Protein AF-0000000080762606 (afdb_homodimer)

Solvent-accessible surface area (backbone atoms only — not comparable to full-atom values): 33960 Å² total; per-residue (Å²): 98,60,34,35,31,71,36,38,73,87,42,50,68,60,51,52,52,49,22,61,69,66,43,88,76,42,57,80,41,56,85,40,68,71,60,50,53,50,48,25,50,42,10,41,32,32,41,65,66,68,46,61,43,55,75,22,34,43,38,35,30,31,29,31,69,81,77,68,44,73,49,31,38,30,32,38,31,20,31,36,31,76,94,32,79,35,70,28,26,36,64,43,77,48,76,35,53,24,80,90,73,72,44,76,47,76,40,49,29,38,34,78,44,50,84,55,45,51,23,13,34,48,39,53,75,47,58,44,79,87,44,61,60,89,52,51,52,56,53,57,58,49,42,53,36,49,55,43,49,60,51,51,84,47,41,34,64,40,32,31,33,72,43,46,25,37,54,49,96,85,67,45,37,46,35,24,70,55,48,39,32,72,50,64,71,48,56,66,68,58,48,45,50,42,50,64,72,42,73,42,58,55,51,75,35,33,51,70,89,58,52,42,57,43,79,43,38,57,65,70,31,49,70,31,57,54,28,58,15,81,89,41,47,65,59,50,51,55,41,42,73,32,53,33,39,78,68,52,31,20,38,66,56,39,21,7,27,29,27,34,30,51,40,73,60,26,43,59,37,56,63,37,40,79,23,28,32,38,80,28,87,79,37,82,32,56,69,22,42,37,30,42,58,42,71,70,58,40,19,31,37,74,42,38,36,36,74,57,90,60,29,33,24,26,25,67,69,56,30,60,71,42,71,53,55,73,66,39,58,28,30,40,34,115,97,61,34,34,31,72,36,39,72,87,43,49,69,60,50,53,51,50,22,59,68,66,44,87,77,42,58,80,41,54,84,42,67,72,60,49,54,52,48,23,50,42,10,42,33,31,39,64,67,68,46,61,43,55,74,22,33,44,38,35,32,31,28,32,67,80,77,66,45,73,48,31,37,30,32,36,31,20,31,34,31,75,93,34,80,35,69,28,27,36,64,42,77,48,77,34,52,26,78,88,73,72,44,74,48,76,39,48,29,37,34,79,43,51,84,56,44,52,23,13,33,48,41,54,73,47,59,43,79,87,44,62,63,90,52,51,51,57,53,54,59,50,43,54,36,49,56,44,49,61,51,51,87,48,41,32,63,41,32,33,33,74,43,48,25,39,54,49,96,86,67,46,35,45,36,23,69,55,49,38,30,73,50,65,71,47,57,67,66,57,47,43,50,41,50,65,71,41,74,40,59,55,50,76,34,34,50,69,89,58,53,41,56,43,79,43,39,56,66,71,31,51,71,31,58,57,28,58,15,81,87,41,48,65,59,51,51,55,40,42,73,31,53,33,40,78,68,52,32,20,38,67,57,38,20,7,27,29,29,35,30,51,42,73,60,25,43,59,36,56,61,38,40,78,23,28,32,36,82,29,85,80,38,82,31,56,70,22,42,35,29,42,57,41,70,68,58,41,19,32,37,75,41,38,36,36,76,58,92,62,30,33,25,26,25,66,67,57,31,60,71,43,70,54,55,73,65,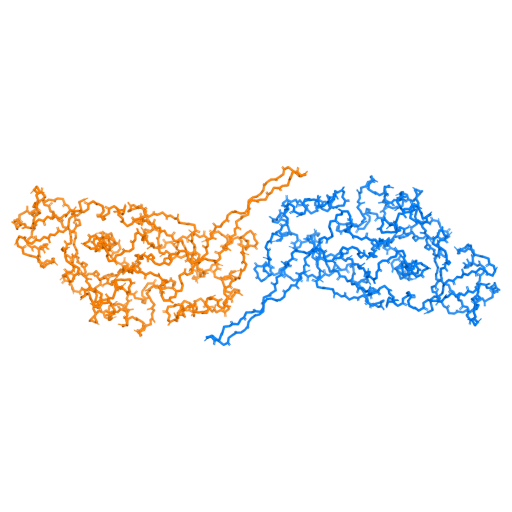40,56,28,31,39,36,116

Structure (mmCIF, N/CA/C/O backbone):
data_AF-0000000080762606-model_v1
#
loop_
_entity.id
_entity.type
_entity.pdbx_description
1 polymer 'Arginine N-succinyltransferase'
#
loop_
_atom_site.group_PDB
_atom_site.id
_atom_site.type_symbol
_atom_site.label_atom_id
_atom_site.label_alt_id
_atom_site.label_comp_id
_atom_site.label_asym_id
_atom_site.label_entity_id
_atom_site.label_seq_id
_atom_site.pdbx_PDB_ins_code
_atom_site.Cartn_x
_atom_site.Cartn_y
_atom_site.Cartn_z
_atom_site.occupancy
_atom_site.B_iso_or_equiv
_atom_site.auth_seq_id
_atom_site.auth_comp_id
_atom_site.auth_asym_id
_atom_site.auth_atom_id
_atom_site.pdbx_PDB_model_num
ATOM 1 N N . MET A 1 1 ? 1.053 -41.636 -34.111 1 91.85 1 MET A N 1
ATOM 2 C CA . MET A 1 1 ? 0.555 -41.723 -32.741 1 91.85 1 MET A CA 1
ATOM 3 C C . MET A 1 1 ? 1.394 -40.863 -31.801 1 91.85 1 MET A C 1
ATOM 5 O O . MET A 1 1 ? 2.618 -40.802 -31.935 1 91.85 1 MET A O 1
ATOM 9 N N . LEU A 1 2 ? 0.762 -40.152 -30.96 1 96.14 2 LEU A N 1
ATOM 10 C CA . LEU A 1 2 ? 1.452 -39.32 -29.982 1 96.14 2 LEU A CA 1
ATOM 11 C C . LEU A 1 2 ? 1.731 -40.102 -28.703 1 96.14 2 LEU A C 1
ATOM 13 O O . LEU A 1 2 ? 0.886 -40.875 -28.246 1 96.14 2 LEU A O 1
ATOM 17 N N . VAL A 1 3 ? 2.919 -39.94 -28.184 1 98.21 3 VAL A N 1
ATOM 18 C CA . VAL A 1 3 ? 3.305 -40.589 -26.936 1 98.21 3 VAL A CA 1
ATOM 19 C C . VAL A 1 3 ? 3.976 -39.576 -26.012 1 98.21 3 VAL A C 1
ATOM 21 O O . VAL A 1 3 ? 4.713 -38.7 -26.471 1 98.21 3 VAL A O 1
ATOM 24 N N . VAL A 1 4 ? 3.656 -39.645 -24.756 1 98.71 4 VAL A N 1
ATOM 25 C CA . VAL A 1 4 ? 4.353 -38.864 -23.739 1 98.71 4 VAL A CA 1
ATOM 26 C C . VAL A 1 4 ? 5.424 -39.724 -23.072 1 98.71 4 VAL A C 1
ATOM 28 O O . VAL A 1 4 ? 5.147 -40.843 -22.634 1 98.71 4 VAL A O 1
ATOM 31 N N . ARG A 1 5 ? 6.594 -39.234 -23.004 1 98.55 5 ARG A N 1
ATOM 32 C CA . ARG A 1 5 ? 7.719 -39.982 -22.453 1 98.55 5 ARG A CA 1
ATOM 33 C C . ARG A 1 5 ? 8.63 -39.075 -21.633 1 98.55 5 ARG A C 1
ATOM 35 O O . ARG A 1 5 ? 8.538 -37.849 -21.722 1 98.55 5 ARG A O 1
ATOM 42 N N . PRO A 1 6 ? 9.521 -39.661 -20.769 1 98.22 6 PRO A N 1
ATOM 43 C CA . PRO A 1 6 ? 10.494 -38.863 -20.018 1 98.22 6 PRO A CA 1
ATOM 44 C C . PRO A 1 6 ? 11.456 -38.099 -20.925 1 98.22 6 PRO A C 1
ATOM 46 O O . PRO A 1 6 ? 11.829 -38.593 -21.992 1 98.22 6 PRO A O 1
ATOM 49 N N . ALA A 1 7 ? 11.806 -36.973 -20.42 1 97.64 7 ALA A N 1
ATOM 50 C CA . ALA A 1 7 ? 12.834 -36.193 -21.106 1 97.64 7 ALA A CA 1
ATOM 51 C C . ALA A 1 7 ? 14.231 -36.611 -20.657 1 97.64 7 ALA A C 1
ATOM 53 O O . ALA A 1 7 ? 14.433 -36.979 -19.497 1 97.64 7 ALA A O 1
ATOM 54 N N . GLY A 1 8 ? 15.155 -36.531 -21.543 1 94.62 8 GLY A N 1
ATOM 55 C CA . GLY A 1 8 ? 16.563 -36.765 -21.265 1 94.62 8 GLY A CA 1
ATOM 56 C C . GLY A 1 8 ? 17.481 -35.782 -21.968 1 94.62 8 GLY A C 1
ATOM 57 O O . GLY A 1 8 ? 17.014 -34.856 -22.635 1 94.62 8 GLY A O 1
ATOM 58 N N . SER A 1 9 ? 18.727 -35.998 -21.82 1 94.67 9 SER A N 1
ATOM 59 C CA . SER A 1 9 ? 19.741 -35.079 -22.328 1 94.67 9 SER A CA 1
ATOM 60 C C . SER A 1 9 ? 19.635 -34.919 -23.84 1 94.67 9 SER A C 1
ATOM 62 O O . SER A 1 9 ? 19.938 -33.853 -24.38 1 94.67 9 SER A O 1
ATOM 64 N N . ALA A 1 10 ? 19.167 -35.901 -24.489 1 95.03 10 ALA A N 1
ATOM 65 C CA . ALA A 1 10 ? 19.062 -35.885 -25.946 1 95.03 10 ALA A CA 1
ATOM 66 C C . ALA A 1 10 ? 17.958 -34.936 -26.405 1 95.03 10 ALA A C 1
ATOM 68 O O . ALA A 1 10 ? 17.893 -34.574 -27.582 1 95.03 10 ALA A O 1
ATOM 69 N N . ASP A 1 11 ? 17.19 -34.538 -25.51 1 97.64 11 ASP A N 1
ATOM 70 C CA . ASP A 1 11 ? 16.034 -33.719 -25.864 1 97.64 11 ASP A CA 1
ATOM 71 C C . ASP A 1 11 ? 16.367 -32.232 -25.773 1 97.64 11 ASP A C 1
ATOM 73 O O . ASP A 1 11 ? 15.48 -31.383 -25.891 1 97.64 11 ASP A O 1
ATOM 77 N N . PHE A 1 12 ? 17.572 -31.824 -25.551 1 97.54 12 PHE A N 1
ATOM 78 C CA . PHE A 1 12 ? 17.943 -30.444 -25.263 1 97.54 12 PHE A CA 1
ATOM 79 C C . PHE A 1 12 ? 17.499 -29.518 -26.389 1 97.54 12 PHE A C 1
ATOM 81 O O . PHE A 1 12 ? 16.913 -28.462 -26.138 1 97.54 12 PHE A O 1
ATOM 88 N N . GLU A 1 13 ? 17.808 -29.878 -27.629 1 97.25 13 GLU A N 1
ATOM 89 C CA . GLU A 1 13 ? 17.485 -29.005 -28.754 1 97.25 13 GLU A CA 1
ATOM 90 C C . GLU A 1 13 ? 15.981 -28.765 -28.852 1 97.25 13 GLU A C 1
ATOM 92 O O . GLU A 1 13 ? 15.541 -27.636 -29.075 1 97.25 13 GLU A O 1
ATOM 97 N N . ALA A 1 14 ? 15.213 -29.781 -28.717 1 96.98 14 ALA A N 1
ATOM 98 C CA . ALA A 1 14 ? 13.758 -29.657 -28.763 1 96.98 14 ALA A CA 1
ATOM 99 C C . ALA A 1 14 ? 13.244 -28.804 -27.607 1 96.98 14 ALA A C 1
ATOM 101 O O . ALA A 1 14 ? 12.363 -27.961 -27.793 1 96.98 14 ALA A O 1
ATOM 102 N N . LEU A 1 15 ? 13.8 -29.048 -26.423 1 96.79 15 LEU A N 1
ATOM 103 C CA . LEU A 1 15 ? 13.388 -28.288 -25.248 1 96.79 15 LEU A CA 1
ATOM 104 C C . LEU A 1 15 ? 13.703 -26.806 -25.421 1 96.79 15 LEU A C 1
ATOM 106 O O . LEU A 1 15 ? 12.885 -25.949 -25.078 1 96.79 15 LEU A O 1
ATOM 110 N N . MET A 1 16 ? 14.872 -26.523 -25.919 1 96.13 16 MET A N 1
ATOM 111 C CA . MET A 1 16 ? 15.28 -25.142 -26.158 1 96.13 16 MET A CA 1
ATOM 112 C C . MET A 1 16 ? 14.351 -24.466 -27.162 1 96.13 16 MET A C 1
ATOM 114 O O . MET A 1 16 ? 13.973 -23.307 -26.981 1 96.13 16 MET A O 1
ATOM 118 N N . GLU A 1 17 ? 14.018 -25.181 -28.145 1 95.76 17 GLU A N 1
ATOM 119 C CA . GLU A 1 17 ? 13.101 -24.649 -29.149 1 95.76 17 GLU A CA 1
ATOM 120 C C . GLU A 1 17 ? 11.739 -24.329 -28.538 1 95.76 17 GLU A C 1
ATOM 122 O O . GLU A 1 17 ? 11.158 -23.279 -28.82 1 95.76 17 GLU A O 1
ATOM 127 N N . LEU A 1 18 ? 11.214 -25.193 -27.766 1 95.55 18 LEU A N 1
ATOM 128 C CA . LEU A 1 18 ? 9.929 -24.979 -27.109 1 95.55 18 LEU A CA 1
ATOM 129 C C . LEU A 1 18 ? 10.001 -23.8 -26.145 1 95.55 18 LEU A C 1
ATOM 131 O O . LEU A 1 18 ? 9.044 -23.033 -26.022 1 95.55 18 LEU A O 1
ATOM 135 N N . ALA A 1 19 ? 11.137 -23.668 -25.425 1 93 19 ALA A N 1
ATOM 136 C CA . ALA A 1 19 ? 11.336 -22.548 -24.509 1 93 19 ALA A CA 1
ATOM 137 C C . ALA A 1 19 ? 11.27 -21.215 -25.25 1 93 19 ALA A C 1
ATOM 139 O O . ALA A 1 19 ? 10.644 -20.264 -24.774 1 93 19 ALA A O 1
ATOM 140 N N . VAL A 1 20 ? 11.82 -21.131 -26.351 1 91.81 20 VAL A N 1
ATOM 141 C CA . VAL A 1 20 ? 11.828 -19.918 -27.162 1 91.81 20 VAL A CA 1
ATOM 142 C C . VAL A 1 20 ? 10.415 -19.617 -27.656 1 91.81 20 VAL A C 1
ATOM 144 O O . VAL A 1 20 ? 9.97 -18.467 -27.621 1 91.81 20 VAL A O 1
ATOM 147 N N . LEU A 1 21 ? 9.668 -20.629 -28.017 1 90.57 21 LEU A N 1
ATOM 148 C CA . LEU A 1 21 ? 8.333 -20.477 -28.584 1 90.57 21 LEU A CA 1
ATOM 149 C C . LEU A 1 21 ? 7.326 -20.084 -27.508 1 90.57 21 LEU A C 1
ATOM 151 O O . LEU A 1 21 ? 6.32 -19.433 -27.801 1 90.57 21 LEU A O 1
ATOM 155 N N . SER A 1 22 ? 7.552 -20.517 -26.309 1 86.89 22 SER A N 1
ATOM 156 C CA . SER A 1 22 ? 6.593 -20.298 -25.231 1 86.89 22 SER A CA 1
ATOM 157 C C . SER A 1 22 ? 6.432 -18.812 -24.929 1 86.89 22 SER A C 1
ATOM 159 O O . SER A 1 22 ? 5.368 -18.376 -24.484 1 86.89 22 SER A O 1
ATOM 161 N N . GLY A 1 23 ? 7.489 -18.021 -25.05 1 80.15 23 GLY A N 1
ATOM 162 C CA . GLY A 1 23 ? 7.37 -16.575 -24.953 1 80.15 23 GLY A CA 1
ATOM 163 C C . GLY A 1 23 ? 7.593 -16.05 -23.547 1 80.15 23 GLY A C 1
ATOM 164 O O . GLY A 1 23 ? 7.927 -16.815 -22.639 1 80.15 23 GLY A O 1
ATOM 165 N N . ARG A 1 24 ? 7.276 -14.823 -23.426 1 78.02 24 ARG A N 1
ATOM 166 C CA . ARG A 1 24 ? 7.542 -14.054 -22.214 1 78.02 24 ARG A CA 1
ATOM 167 C C . ARG A 1 24 ? 6.625 -14.49 -21.077 1 78.02 24 ARG A C 1
ATOM 169 O O . ARG A 1 24 ? 5.433 -14.723 -21.288 1 78.02 24 ARG A O 1
ATOM 176 N N . GLY A 1 25 ? 7.201 -14.647 -19.828 1 76.08 25 GLY A N 1
ATOM 177 C CA . GLY A 1 25 ? 6.393 -14.936 -18.654 1 76.08 25 GLY A CA 1
ATOM 178 C C . GLY A 1 25 ? 6.291 -16.419 -18.35 1 76.08 25 GLY A C 1
ATOM 179 O O . GLY A 1 25 ? 5.698 -16.813 -17.343 1 76.08 25 GLY A O 1
ATOM 180 N N . PHE A 1 26 ? 6.807 -17.117 -19.27 1 79.24 26 PHE A N 1
ATOM 181 C CA . PHE A 1 26 ? 6.835 -18.552 -19.009 1 79.24 26 PHE A CA 1
ATOM 182 C C . PHE A 1 26 ? 8.071 -18.931 -18.202 1 79.24 26 PHE A C 1
ATOM 184 O O . PHE A 1 26 ? 8.99 -19.565 -18.725 1 79.24 26 PHE A O 1
ATOM 191 N N . THR A 1 27 ? 8.014 -18.72 -16.926 1 76.31 27 THR A N 1
ATOM 192 C CA . THR A 1 27 ? 9.177 -18.727 -16.046 1 76.31 27 THR A CA 1
ATOM 193 C C . THR A 1 27 ? 9.665 -20.153 -15.806 1 76.31 27 THR A C 1
ATOM 195 O O . THR A 1 27 ? 10.84 -20.37 -15.502 1 76.31 27 THR A O 1
ATOM 198 N N . SER A 1 28 ? 8.785 -21.113 -15.939 1 81.97 28 SER A N 1
ATOM 199 C CA . SER A 1 28 ? 9.179 -22.493 -15.673 1 81.97 28 SER A CA 1
ATOM 200 C C . SER A 1 28 ? 9.935 -23.089 -16.856 1 81.97 28 SER A C 1
ATOM 202 O O . SER A 1 28 ? 10.492 -24.184 -16.756 1 81.97 28 SER A O 1
ATOM 204 N N . LEU A 1 29 ? 9.951 -22.413 -17.947 1 87 29 LEU A N 1
ATOM 205 C CA . LEU A 1 29 ? 10.686 -22.807 -19.143 1 87 29 LEU A CA 1
ATOM 206 C C . LEU A 1 29 ? 11.537 -21.654 -19.664 1 87 29 LEU A C 1
ATOM 208 O O . LEU A 1 29 ? 11.313 -21.163 -20.772 1 87 29 LEU A O 1
ATOM 212 N N . PRO A 1 30 ? 12.595 -21.364 -18.886 1 85.04 30 PRO A N 1
ATOM 213 C CA . PRO A 1 30 ? 13.42 -20.22 -19.281 1 85.04 30 PRO A CA 1
ATOM 214 C C . PRO A 1 30 ? 14.298 -20.517 -20.495 1 85.04 30 PRO A C 1
ATOM 216 O O . PRO A 1 30 ? 14.75 -21.651 -20.672 1 85.04 30 PRO A O 1
ATOM 219 N N . GLU A 1 31 ? 14.551 -19.444 -21.204 1 87.57 31 GLU A N 1
ATOM 220 C CA . GLU A 1 31 ? 15.463 -19.554 -22.339 1 87.57 31 GLU A CA 1
ATOM 221 C C . GLU A 1 31 ? 16.917 -19.43 -21.893 1 87.57 31 GLU A C 1
ATOM 223 O O . GLU A 1 31 ? 17.617 -18.498 -22.294 1 87.57 31 GLU A O 1
ATOM 228 N N . ASP A 1 32 ? 17.306 -20.301 -21.136 1 89 32 ASP A N 1
ATOM 229 C CA . ASP A 1 32 ? 18.655 -20.325 -20.578 1 89 32 ASP A CA 1
ATOM 230 C C . ASP A 1 32 ? 19.249 -21.73 -20.638 1 89 32 ASP A C 1
ATOM 232 O O . ASP A 1 32 ? 18.808 -22.628 -19.918 1 89 32 ASP A O 1
ATOM 236 N N . GLU A 1 33 ? 20.333 -21.89 -21.344 1 92.52 33 GLU A N 1
ATOM 237 C CA . GLU A 1 33 ? 20.888 -23.204 -21.653 1 92.52 33 GLU A CA 1
ATOM 238 C C . GLU A 1 33 ? 21.337 -23.925 -20.385 1 92.52 33 GLU A C 1
ATOM 240 O O . GLU A 1 33 ? 20.973 -25.081 -20.16 1 92.52 33 GLU A O 1
ATOM 245 N N . PRO A 1 34 ? 22.102 -23.257 -19.532 1 91.9 34 PRO A N 1
ATOM 246 C CA . PRO A 1 34 ? 22.536 -23.979 -18.333 1 91.9 34 PRO A CA 1
ATOM 247 C C . PRO A 1 34 ? 21.366 -24.474 -17.487 1 91.9 34 PRO A C 1
ATOM 249 O O . PRO A 1 34 ? 21.394 -25.602 -16.987 1 91.9 34 PRO A O 1
ATOM 252 N N . THR A 1 35 ? 20.371 -23.713 -17.424 1 89.47 35 THR A N 1
ATOM 253 C CA . THR A 1 35 ? 19.207 -24.071 -16.621 1 89.47 35 THR A CA 1
ATOM 254 C C . THR A 1 35 ? 18.474 -25.261 -17.233 1 89.47 35 THR A C 1
ATOM 256 O O . THR A 1 35 ? 18.081 -26.187 -16.52 1 89.47 35 THR A O 1
ATOM 259 N N . LEU A 1 36 ? 18.337 -25.286 -18.525 1 93.44 36 LEU A N 1
ATOM 260 C CA . LEU A 1 36 ? 17.589 -26.344 -19.194 1 93.44 36 LEU A CA 1
ATOM 261 C C . LEU A 1 36 ? 18.372 -27.653 -19.187 1 93.44 36 LEU A C 1
ATOM 263 O O . LEU A 1 36 ? 17.785 -28.732 -19.079 1 93.44 36 LEU A O 1
ATOM 267 N N . ARG A 1 37 ? 19.675 -27.574 -19.309 1 95.46 37 ARG A N 1
ATOM 268 C CA . ARG A 1 37 ? 20.497 -28.778 -19.231 1 95.46 37 ARG A CA 1
ATOM 269 C C . ARG A 1 37 ? 20.434 -29.394 -17.837 1 95.46 37 ARG A C 1
ATOM 271 O O . ARG A 1 37 ? 20.352 -30.616 -17.695 1 95.46 37 ARG A O 1
ATOM 278 N N . SER A 1 38 ? 20.475 -28.484 -16.887 1 93.18 38 SER A N 1
ATOM 279 C CA . SER A 1 38 ? 20.356 -28.96 -15.513 1 93.18 38 SER A CA 1
ATOM 280 C C . SER A 1 38 ? 18.998 -29.61 -15.269 1 93.18 38 SER A C 1
ATOM 282 O O . SER A 1 38 ? 18.9 -30.6 -14.541 1 93.18 38 SER A O 1
ATOM 284 N N . ARG A 1 39 ? 17.989 -29.045 -15.841 1 93.17 39 ARG A N 1
ATOM 285 C CA . ARG A 1 39 ? 16.637 -29.58 -15.72 1 93.17 39 ARG A CA 1
ATOM 286 C C . ARG A 1 39 ? 16.544 -30.977 -16.327 1 93.17 39 ARG A C 1
ATOM 288 O O . ARG A 1 39 ? 15.915 -31.868 -15.753 1 93.17 39 ARG A O 1
ATOM 295 N N . LEU A 1 40 ? 17.153 -31.189 -17.477 1 96.93 40 LEU A N 1
ATOM 296 C CA . LEU A 1 40 ? 17.127 -32.484 -18.149 1 96.93 40 LEU A CA 1
ATOM 297 C C . LEU A 1 40 ? 17.892 -33.529 -17.346 1 96.93 40 LEU A C 1
ATOM 299 O O . LEU A 1 40 ? 17.456 -34.678 -17.238 1 96.93 40 LEU A O 1
ATOM 303 N N . ALA A 1 41 ? 18.958 -33.105 -16.788 1 96.43 41 ALA A N 1
ATOM 304 C CA . ALA A 1 41 ? 19.731 -34.017 -15.948 1 96.43 41 ALA A CA 1
ATOM 305 C C . ALA A 1 41 ? 18.936 -34.43 -14.712 1 96.43 41 ALA A C 1
ATOM 307 O O . ALA A 1 41 ? 18.929 -35.605 -14.336 1 96.43 41 ALA A O 1
ATOM 308 N N . LEU A 1 42 ? 18.377 -33.495 -14.138 1 95.21 42 LEU A N 1
ATOM 309 C CA . LEU A 1 42 ? 17.562 -33.77 -12.959 1 95.21 42 LEU A CA 1
ATOM 310 C C . LEU A 1 42 ? 16.379 -34.664 -13.313 1 95.21 42 LEU A C 1
ATOM 312 O O . LEU A 1 42 ? 16.013 -35.552 -12.539 1 95.21 42 LEU A O 1
ATOM 316 N N . SER A 1 43 ? 15.75 -34.423 -14.424 1 96.93 43 SER A N 1
ATOM 317 C CA . SER A 1 43 ? 14.643 -35.253 -14.888 1 96.93 43 SER A CA 1
ATOM 318 C C . SER A 1 43 ? 15.072 -36.707 -15.051 1 96.93 43 SER A C 1
ATOM 320 O O . SER A 1 43 ? 14.394 -37.618 -14.571 1 96.93 43 SER A O 1
ATOM 322 N N . GLU A 1 44 ? 16.181 -36.91 -15.655 1 96.84 44 GLU A N 1
ATOM 323 C CA . GLU A 1 44 ? 16.704 -38.26 -15.842 1 96.84 44 GLU A CA 1
ATOM 324 C C . GLU A 1 44 ? 16.935 -38.953 -14.502 1 96.84 44 GLU A C 1
ATOM 326 O O . GLU A 1 44 ? 16.549 -40.11 -14.321 1 96.84 44 GLU A O 1
ATOM 331 N N . ALA A 1 45 ? 17.516 -38.19 -13.664 1 96.66 45 ALA A N 1
ATOM 332 C CA . ALA A 1 45 ? 17.79 -38.738 -12.338 1 96.66 45 ALA A CA 1
ATOM 333 C C . ALA A 1 45 ? 16.494 -39.032 -11.587 1 96.66 45 ALA A C 1
ATOM 335 O O . ALA A 1 45 ? 16.412 -40.005 -10.835 1 96.66 45 ALA A O 1
ATOM 336 N N . SER A 1 46 ? 15.535 -38.255 -11.734 1 97.11 46 SER A N 1
ATOM 337 C CA . SER A 1 46 ? 14.257 -38.415 -11.048 1 97.11 46 SER A CA 1
ATOM 338 C C . SER A 1 46 ? 13.54 -39.681 -11.504 1 97.11 46 SER A C 1
ATOM 340 O O . SER A 1 46 ? 13.018 -40.436 -10.681 1 97.11 46 SER A O 1
ATOM 342 N N . PHE A 1 47 ? 13.555 -39.941 -12.814 1 97.3 47 PHE A N 1
ATOM 343 C CA . PHE A 1 47 ? 12.869 -41.114 -13.342 1 97.3 47 PHE A CA 1
ATOM 344 C C . PHE A 1 47 ? 13.606 -42.391 -12.956 1 97.3 47 PHE A C 1
ATOM 346 O O . PHE A 1 47 ? 13 -43.461 -12.865 1 97.3 47 PHE A O 1
ATOM 353 N N . GLN A 1 48 ? 14.845 -42.241 -12.655 1 94 48 GLN A N 1
ATOM 354 C CA . GLN A 1 48 ? 15.648 -43.401 -12.281 1 94 48 GLN A CA 1
ATOM 355 C C . GLN A 1 48 ? 15.798 -43.5 -10.766 1 94 48 GLN A C 1
ATOM 357 O O . GLN A 1 48 ? 16.67 -44.216 -10.269 1 94 48 GLN A O 1
ATOM 362 N N . ALA A 1 49 ? 15.034 -42.737 -9.987 1 86.35 49 ALA A N 1
ATOM 363 C CA . ALA A 1 49 ? 15.034 -42.718 -8.527 1 86.35 49 ALA A CA 1
ATOM 364 C C . ALA A 1 49 ? 16.418 -42.374 -7.983 1 86.35 49 ALA A C 1
ATOM 366 O O . ALA A 1 49 ? 16.852 -42.935 -6.974 1 86.35 49 ALA A O 1
ATOM 367 N N . GLY A 1 50 ? 17.07 -41.568 -8.687 1 88.07 50 GLY A N 1
ATOM 368 C CA . GLY A 1 50 ? 18.418 -41.197 -8.285 1 88.07 50 GLY A CA 1
ATOM 369 C C . GLY A 1 50 ? 18.457 -39.98 -7.38 1 88.07 50 GLY A C 1
ATOM 370 O O . GLY A 1 50 ? 19.532 -39.546 -6.96 1 88.07 50 GLY A O 1
ATOM 371 N N . VAL A 1 51 ? 17.34 -39.417 -7.138 1 90.93 51 VAL A N 1
ATOM 372 C CA . VAL A 1 51 ? 17.259 -38.251 -6.264 1 90.93 51 VAL A CA 1
ATOM 373 C C . VAL A 1 51 ? 16.154 -38.456 -5.23 1 90.93 51 VAL A C 1
ATOM 375 O O . VAL A 1 51 ? 15.235 -39.251 -5.443 1 90.93 51 VAL A O 1
ATOM 378 N N . ALA A 1 52 ? 16.316 -37.72 -4.086 1 91.4 52 ALA A N 1
ATOM 379 C CA . ALA A 1 52 ? 15.262 -37.763 -3.076 1 91.4 52 ALA A CA 1
ATOM 380 C C . ALA A 1 52 ? 13.945 -37.233 -3.636 1 91.4 52 ALA A C 1
ATOM 382 O O . ALA A 1 52 ? 13.931 -36.256 -4.388 1 91.4 52 ALA A O 1
ATOM 383 N N . PRO A 1 53 ? 12.828 -37.831 -3.343 1 88.84 53 PRO A N 1
ATOM 384 C CA . PRO A 1 53 ? 11.538 -37.533 -3.969 1 88.84 53 PRO A CA 1
ATOM 385 C C . PRO A 1 53 ? 11.188 -36.047 -3.921 1 88.84 53 PRO A C 1
ATOM 387 O O . PRO A 1 53 ? 10.824 -35.461 -4.944 1 88.84 53 PRO A O 1
ATOM 390 N N . PRO A 1 54 ? 11.378 -35.408 -2.778 1 90.4 54 PRO A N 1
ATOM 391 C CA . PRO A 1 54 ? 10.984 -33.997 -2.782 1 90.4 54 PRO A CA 1
ATOM 392 C C . PRO A 1 54 ? 11.832 -33.15 -3.727 1 90.4 54 PRO A C 1
ATOM 394 O O . PRO A 1 54 ? 11.423 -32.051 -4.111 1 90.4 54 PRO A O 1
ATOM 397 N N . GLU A 1 55 ? 12.953 -33.613 -4.185 1 93.13 55 GLU A N 1
ATOM 398 C CA . GLU A 1 55 ? 13.864 -32.867 -5.048 1 93.13 55 GLU A CA 1
ATOM 399 C C . GLU A 1 55 ? 13.662 -33.237 -6.514 1 93.13 55 GLU A C 1
ATOM 401 O O . GLU A 1 55 ? 14.248 -32.616 -7.403 1 93.13 55 GLU A O 1
ATOM 406 N N . ALA A 1 56 ? 12.831 -34.208 -6.748 1 96.19 56 ALA A N 1
ATOM 407 C CA . ALA A 1 56 ? 12.637 -34.725 -8.1 1 96.19 56 ALA A CA 1
ATOM 408 C C . ALA A 1 56 ? 11.871 -33.728 -8.964 1 96.19 56 ALA A C 1
ATOM 410 O O . ALA A 1 56 ? 10.988 -33.021 -8.473 1 96.19 56 ALA A O 1
ATOM 411 N N . TRP A 1 57 ? 12.276 -33.64 -10.141 1 95.97 57 TRP A N 1
ATOM 412 C CA . TRP A 1 57 ? 11.612 -32.869 -11.187 1 95.97 57 TRP A CA 1
ATOM 413 C C . TRP A 1 57 ? 11.49 -33.684 -12.47 1 95.97 57 TRP A C 1
ATOM 415 O O . TRP A 1 57 ? 12.484 -33.919 -13.161 1 95.97 57 TRP A O 1
ATOM 425 N N . TYR A 1 58 ? 10.248 -34.042 -12.808 1 97.75 58 TYR A N 1
ATOM 426 C CA . TYR A 1 58 ? 9.97 -34.887 -13.964 1 97.75 58 TYR A CA 1
ATOM 427 C C . TYR A 1 58 ? 9.585 -34.045 -15.175 1 97.75 58 TYR A C 1
ATOM 429 O O . TYR A 1 58 ? 8.581 -33.33 -15.148 1 97.75 58 TYR A O 1
ATOM 437 N N . THR A 1 59 ? 10.378 -34.116 -16.169 1 98.25 59 THR A N 1
ATOM 438 C CA . THR A 1 59 ? 10.058 -33.451 -17.427 1 98.25 59 THR A CA 1
ATOM 439 C C . THR A 1 59 ? 9.56 -34.458 -18.46 1 98.25 59 THR A C 1
ATOM 441 O O . THR A 1 59 ? 10.195 -35.49 -18.684 1 98.25 59 THR A O 1
ATOM 444 N N . LEU A 1 60 ? 8.413 -34.117 -19.062 1 98.58 60 LEU A N 1
ATOM 445 C CA . LEU A 1 60 ? 7.765 -34.994 -20.032 1 98.58 60 LEU A CA 1
ATOM 446 C C . LEU A 1 60 ? 7.785 -34.373 -21.425 1 98.58 60 LEU A C 1
ATOM 448 O O . LEU A 1 60 ? 7.594 -33.163 -21.573 1 98.58 60 LEU A O 1
ATOM 452 N N . MET A 1 61 ? 8.006 -35.219 -22.41 1 98.33 61 MET A N 1
ATOM 453 C CA . MET A 1 61 ? 7.983 -34.795 -23.807 1 98.33 61 MET A CA 1
ATOM 454 C C . MET A 1 61 ? 6.853 -35.482 -24.567 1 98.33 61 MET A C 1
ATOM 456 O O . MET A 1 61 ? 6.621 -36.679 -24.393 1 98.33 61 MET A O 1
ATOM 460 N N . LEU A 1 62 ? 6.144 -34.684 -25.29 1 98.3 62 LEU A N 1
ATOM 461 C CA . LEU A 1 62 ? 5.171 -35.23 -26.23 1 98.3 62 LEU A CA 1
ATOM 462 C C . LEU A 1 62 ? 5.809 -35.468 -27.595 1 98.3 62 LEU A C 1
ATOM 464 O O . LEU A 1 62 ? 6.207 -34.518 -28.273 1 98.3 62 LEU A O 1
ATOM 468 N N . GLU A 1 63 ? 5.838 -36.678 -28.007 1 97.76 63 GLU A N 1
ATOM 469 C CA . GLU A 1 63 ? 6.524 -37.032 -29.246 1 97.76 63 GLU A CA 1
ATOM 470 C C . GLU A 1 63 ? 5.561 -37.66 -30.25 1 97.76 63 GLU A C 1
ATOM 472 O O . GLU A 1 63 ? 4.72 -38.482 -29.881 1 97.76 63 GLU A O 1
ATOM 477 N N . ASP A 1 64 ? 5.644 -37.192 -31.445 1 96.25 64 ASP A N 1
ATOM 478 C CA . ASP A 1 64 ? 4.979 -37.859 -32.56 1 96.25 64 ASP A CA 1
ATOM 479 C C . ASP A 1 64 ? 5.807 -39.037 -33.068 1 96.25 64 ASP A C 1
ATOM 481 O O . ASP A 1 64 ? 6.868 -38.846 -33.666 1 96.25 64 ASP A O 1
ATOM 485 N N . LEU A 1 65 ? 5.336 -40.244 -32.883 1 95.53 65 LEU A N 1
ATOM 486 C CA . LEU A 1 65 ? 6.107 -41.446 -33.185 1 95.53 65 LEU A CA 1
ATOM 487 C C . LEU A 1 65 ? 6.294 -41.608 -34.689 1 95.53 65 LEU A C 1
ATOM 489 O O . LEU A 1 65 ? 7.216 -42.296 -35.134 1 95.53 65 LEU A O 1
ATOM 493 N N . GLU A 1 66 ? 5.44 -41.022 -35.488 1 94.08 66 GLU A N 1
ATOM 494 C CA . GLU A 1 66 ? 5.557 -41.103 -36.941 1 94.08 66 GLU A CA 1
ATOM 495 C C . GLU A 1 66 ? 6.698 -40.228 -37.452 1 94.08 66 GLU A C 1
ATOM 497 O O . GLU A 1 66 ? 7.458 -40.64 -38.33 1 94.08 66 GLU A O 1
ATOM 502 N N . THR A 1 67 ? 6.884 -39.091 -36.864 1 94.47 67 THR A N 1
ATOM 503 C CA . THR A 1 67 ? 7.875 -38.137 -37.349 1 94.47 67 THR A CA 1
ATOM 504 C C . THR A 1 67 ? 9.087 -38.099 -36.422 1 94.47 67 THR A C 1
ATOM 506 O O . THR A 1 67 ? 10.155 -37.619 -36.807 1 94.47 67 THR A O 1
ATOM 509 N N . GLY A 1 68 ? 8.898 -38.537 -35.175 1 94.13 68 GLY A N 1
ATOM 510 C CA . GLY A 1 68 ? 9.949 -38.43 -34.175 1 94.13 68 GLY A CA 1
ATOM 511 C C . GLY A 1 68 ? 10.094 -37.03 -33.609 1 94.13 68 GLY A C 1
ATOM 512 O O . GLY A 1 68 ? 11.009 -36.762 -32.828 1 94.13 68 GLY A O 1
ATOM 513 N N . THR A 1 69 ? 9.185 -36.193 -33.972 1 95.23 69 THR A N 1
ATOM 514 C CA . THR A 1 69 ? 9.269 -34.796 -33.559 1 95.23 69 THR A CA 1
ATOM 515 C C . THR A 1 69 ? 8.628 -34.598 -32.189 1 95.23 69 THR A C 1
ATOM 517 O O . THR A 1 69 ? 7.575 -35.17 -31.901 1 95.23 69 THR A O 1
ATOM 520 N N . VAL A 1 70 ? 9.331 -33.806 -31.371 1 97.02 70 VAL A N 1
ATOM 521 C CA . VAL A 1 70 ? 8.768 -33.419 -30.081 1 97.02 70 VAL A CA 1
ATOM 522 C C . VAL A 1 70 ? 7.808 -32.246 -30.267 1 97.02 70 VAL A C 1
ATOM 524 O O . VAL A 1 70 ? 8.196 -31.192 -30.776 1 97.02 70 VAL A O 1
ATOM 527 N N . GLU A 1 71 ? 6.575 -32.436 -29.744 1 96.49 71 GLU A N 1
ATOM 528 C CA . GLU A 1 71 ? 5.517 -31.474 -30.039 1 96.49 71 GLU A CA 1
ATOM 529 C C . GLU A 1 71 ? 5.146 -30.665 -28.8 1 96.49 71 GLU A C 1
ATOM 531 O O . GLU A 1 71 ? 4.452 -29.651 -28.899 1 96.49 71 GLU A O 1
ATOM 536 N N . GLY A 1 72 ? 5.611 -31.056 -27.664 1 97.24 72 GLY A N 1
ATOM 537 C CA . GLY A 1 72 ? 5.249 -30.362 -26.438 1 97.24 72 GLY A CA 1
ATOM 538 C C . GLY A 1 72 ? 6.046 -30.825 -25.233 1 97.24 72 GLY A C 1
ATOM 539 O O . GLY A 1 72 ? 6.804 -31.794 -25.318 1 97.24 72 GLY A O 1
ATOM 540 N N . VAL A 1 73 ? 5.868 -30.079 -24.131 1 97.76 73 VAL A N 1
ATOM 541 C CA . VAL A 1 73 ? 6.583 -30.355 -22.89 1 97.76 73 VAL A CA 1
ATOM 542 C C . VAL A 1 73 ? 5.668 -30.093 -21.696 1 97.76 73 VAL A C 1
ATOM 544 O O . VAL A 1 73 ? 4.767 -29.254 -21.769 1 97.76 73 VAL A O 1
ATOM 547 N N . ALA A 1 74 ? 5.849 -30.881 -20.632 1 97.63 74 ALA A N 1
ATOM 548 C CA . ALA A 1 74 ? 5.18 -30.673 -19.35 1 97.63 74 ALA A CA 1
ATOM 549 C C . ALA A 1 74 ? 6.072 -31.106 -18.19 1 97.63 74 ALA A C 1
ATOM 551 O O . ALA A 1 74 ? 7.1 -31.755 -18.397 1 97.63 74 ALA A O 1
ATOM 552 N N . GLY A 1 75 ? 5.737 -30.663 -17.036 1 97.2 75 GLY A N 1
ATOM 553 C CA . GLY A 1 75 ? 6.594 -30.994 -15.909 1 97.2 75 GLY A CA 1
ATOM 554 C C . GLY A 1 75 ? 5.822 -31.268 -14.632 1 97.2 75 GLY A C 1
ATOM 555 O O . GLY A 1 75 ? 4.677 -30.833 -14.487 1 97.2 75 GLY A O 1
ATOM 556 N N . VAL A 1 76 ? 6.412 -32.074 -13.758 1 97.99 76 VAL A N 1
ATOM 557 C CA . VAL A 1 76 ? 5.945 -32.329 -12.399 1 97.99 76 VAL A CA 1
ATOM 558 C C . VAL A 1 76 ? 7.098 -32.149 -11.414 1 97.99 76 VAL A C 1
ATOM 560 O O . VAL A 1 76 ? 8.096 -32.871 -11.478 1 97.99 76 VAL A O 1
ATOM 563 N N . LYS A 1 77 ? 6.932 -31.174 -10.568 1 96.32 77 LYS A N 1
ATOM 564 C CA . LYS A 1 77 ? 7.86 -31.013 -9.452 1 96.32 77 LYS A CA 1
ATOM 565 C C . LYS A 1 77 ? 7.325 -31.685 -8.191 1 96.32 77 LYS A C 1
ATOM 567 O O . LYS A 1 77 ? 6.214 -31.386 -7.746 1 96.32 77 LYS A O 1
ATOM 572 N N . ALA A 1 78 ? 8.116 -32.544 -7.664 1 96.87 78 ALA A N 1
ATOM 573 C CA . ALA A 1 78 ? 7.66 -33.288 -6.493 1 96.87 78 ALA A CA 1
ATOM 574 C C . ALA A 1 78 ? 7.528 -32.372 -5.279 1 96.87 78 ALA A C 1
ATOM 576 O O . ALA A 1 78 ? 6.684 -32.601 -4.41 1 96.87 78 ALA A O 1
ATOM 577 N N . GLY A 1 79 ? 8.357 -31.404 -5.247 1 95.16 79 GLY A N 1
ATOM 578 C CA . GLY A 1 79 ? 8.296 -30.437 -4.163 1 95.16 79 GLY A CA 1
ATOM 579 C C . GLY A 1 79 ? 8.794 -29.061 -4.563 1 95.16 79 GLY A C 1
ATOM 580 O O . GLY A 1 79 ? 9.785 -28.939 -5.285 1 95.16 79 GLY A O 1
ATOM 581 N N . VAL A 1 80 ? 8.101 -28.045 -4.072 1 92.55 80 VAL A N 1
ATOM 582 C CA . VAL A 1 80 ? 8.557 -26.677 -4.293 1 92.55 80 VAL A CA 1
ATOM 583 C C . VAL A 1 80 ? 8.913 -26.029 -2.957 1 92.55 80 VAL A C 1
ATOM 585 O O . VAL A 1 80 ? 8.477 -26.491 -1.9 1 92.55 80 VAL A O 1
ATOM 588 N N . GLY A 1 81 ? 9.731 -25.001 -3.043 1 88.31 81 GLY A N 1
ATOM 589 C CA . GLY A 1 81 ? 10.032 -24.204 -1.865 1 88.31 81 GLY A CA 1
ATOM 590 C C . GLY A 1 81 ? 10.893 -24.937 -0.853 1 88.31 81 GLY A C 1
ATOM 591 O O . GLY A 1 81 ? 10.8 -24.682 0.349 1 88.31 81 GLY A O 1
ATOM 592 N N . LEU A 1 82 ? 11.586 -25.93 -1.207 1 85.42 82 LEU A N 1
ATOM 593 C CA . LEU A 1 82 ? 12.355 -26.75 -0.277 1 85.42 82 LEU A CA 1
ATOM 594 C C . LEU A 1 82 ? 13.654 -26.053 0.116 1 85.42 82 LEU A C 1
ATOM 596 O O . LEU A 1 82 ? 13.917 -25.843 1.302 1 85.42 82 LEU A O 1
ATOM 600 N N . LYS A 1 83 ? 14.41 -25.697 -0.79 1 78.66 83 LYS A N 1
ATOM 601 C CA . LYS A 1 83 ? 15.669 -25.017 -0.502 1 78.66 83 LYS A CA 1
ATOM 602 C C . LYS A 1 83 ? 15.47 -23.507 -0.409 1 78.66 83 LYS A C 1
ATOM 604 O O . LYS A 1 83 ? 16.079 -22.845 0.434 1 78.66 83 LYS A O 1
ATOM 609 N N . ARG A 1 84 ? 14.5 -23.127 -1.237 1 80.55 84 ARG A N 1
ATOM 610 C CA . ARG A 1 84 ? 14.127 -21.716 -1.241 1 80.55 84 ARG A CA 1
ATOM 611 C C . ARG A 1 84 ? 12.617 -21.549 -1.107 1 80.55 84 ARG A C 1
ATOM 613 O O . ARG A 1 84 ? 11.848 -22.331 -1.669 1 80.55 84 ARG A O 1
ATOM 620 N N . PRO A 1 85 ? 12.381 -20.447 -0.446 1 85.88 85 PRO A N 1
ATOM 621 C CA . PRO A 1 85 ? 10.943 -20.273 -0.229 1 85.88 85 PRO A CA 1
ATOM 622 C C . PRO A 1 85 ? 10.172 -20.057 -1.529 1 85.88 85 PRO A C 1
ATOM 624 O O . PRO A 1 85 ? 10.67 -19.398 -2.444 1 85.88 85 PRO A O 1
ATOM 627 N N . PHE A 1 86 ? 9.039 -20.626 -1.63 1 90.3 86 PHE A N 1
ATOM 628 C CA . PHE A 1 86 ? 8.055 -20.367 -2.674 1 90.3 86 PHE A CA 1
ATOM 629 C C . PHE A 1 86 ? 7.162 -19.19 -2.297 1 90.3 86 PHE A C 1
ATOM 631 O O . PHE A 1 86 ? 6.24 -19.337 -1.491 1 90.3 86 PHE A O 1
ATOM 638 N N . PHE A 1 87 ? 7.449 -18.061 -2.929 1 91.63 87 PHE A N 1
ATOM 639 C CA . PHE A 1 87 ? 6.76 -16.838 -2.534 1 91.63 87 PHE A CA 1
ATOM 640 C C . PHE A 1 87 ? 5.539 -16.597 -3.413 1 91.63 87 PHE A C 1
ATOM 642 O O . PHE A 1 87 ? 5.58 -16.836 -4.622 1 91.63 87 PHE A O 1
ATOM 649 N N . SER A 1 88 ? 4.505 -16.127 -2.783 1 94.99 88 SER A N 1
ATOM 650 C CA . SER A 1 88 ? 3.284 -15.673 -3.44 1 94.99 88 SER A CA 1
ATOM 651 C C . SER A 1 88 ? 2.654 -14.505 -2.689 1 94.99 88 SER A C 1
ATOM 653 O O . SER A 1 88 ? 3.02 -14.225 -1.546 1 94.99 88 SER A O 1
ATOM 655 N N . PHE A 1 89 ? 1.81 -13.79 -3.367 1 97.05 89 PHE A N 1
ATOM 656 C CA . PHE A 1 89 ? 0.905 -12.888 -2.664 1 97.05 89 PHE A CA 1
ATOM 657 C C . PHE A 1 89 ? -0.413 -13.584 -2.345 1 97.05 89 PHE A C 1
ATOM 659 O O . PHE A 1 89 ? -1.024 -14.2 -3.221 1 97.05 89 PHE A O 1
ATOM 666 N N . ARG A 1 90 ? -0.79 -13.571 -1.14 1 97.75 90 ARG A N 1
ATOM 667 C CA . ARG A 1 90 ? -2.157 -13.932 -0.777 1 97.75 90 ARG A CA 1
ATOM 668 C C . ARG A 1 90 ? -3.086 -12.727 -0.878 1 97.75 90 ARG A C 1
ATOM 670 O O . ARG A 1 90 ? -2.766 -11.646 -0.38 1 97.75 90 ARG A O 1
ATOM 677 N N . VAL A 1 91 ? -4.185 -12.855 -1.547 1 97.25 91 VAL A N 1
ATOM 678 C CA . VAL A 1 91 ? -5.211 -11.818 -1.586 1 97.25 91 VAL A CA 1
ATOM 679 C C . VAL A 1 91 ? -6.102 -11.926 -0.35 1 97.25 91 VAL A C 1
ATOM 681 O O . VAL A 1 91 ? -6.84 -12.902 -0.193 1 97.25 91 VAL A O 1
ATOM 684 N N . VAL A 1 92 ? -6.065 -10.967 0.487 1 95.15 92 VAL A N 1
ATOM 685 C CA . VAL A 1 92 ? -6.844 -11.012 1.719 1 95.15 92 VAL A CA 1
ATOM 686 C C . VAL A 1 92 ? -7.88 -9.89 1.717 1 95.15 92 VAL A C 1
ATOM 688 O O . VAL A 1 92 ? -7.721 -8.891 1.012 1 95.15 92 VAL A O 1
ATOM 691 N N . THR A 1 93 ? -8.927 -10.055 2.483 1 93.4 93 THR A N 1
ATOM 692 C CA . THR A 1 93 ? -9.947 -9.035 2.704 1 93.4 93 THR A CA 1
ATOM 693 C C . THR A 1 93 ? -9.825 -8.444 4.106 1 93.4 93 THR A C 1
ATOM 695 O O . THR A 1 93 ? -9.843 -9.176 5.098 1 93.4 93 THR A O 1
ATOM 698 N N . LEU A 1 94 ? -9.59 -7.183 4.157 1 90.89 94 LEU A N 1
ATOM 699 C CA . LEU A 1 94 ? -9.557 -6.445 5.415 1 90.89 94 LEU A CA 1
ATOM 700 C C . LEU A 1 94 ? -10.856 -5.676 5.628 1 90.89 94 LEU A C 1
ATOM 702 O O . LEU A 1 94 ? -11.113 -4.682 4.945 1 90.89 94 LEU A O 1
ATOM 706 N N . ALA A 1 95 ? -11.647 -6.118 6.548 1 86.27 95 ALA A N 1
ATOM 707 C CA . ALA A 1 95 ? -12.93 -5.479 6.827 1 86.27 95 ALA A CA 1
ATOM 708 C C . ALA A 1 95 ? -12.765 -4.325 7.811 1 86.27 95 ALA A C 1
ATOM 710 O O . ALA A 1 95 ? -12.022 -4.436 8.789 1 86.27 95 ALA A O 1
ATOM 711 N N . GLN A 1 96 ? -13.322 -3.216 7.485 1 85.61 96 GLN A N 1
ATOM 712 C CA . GLN A 1 96 ? -13.371 -2.057 8.37 1 85.61 96 GLN A CA 1
ATOM 713 C C . GLN A 1 96 ? -14.8 -1.543 8.524 1 85.61 96 GLN A C 1
ATOM 715 O O . GLN A 1 96 ? -15.596 -1.615 7.585 1 85.61 96 GLN A O 1
ATOM 720 N N . SER A 1 97 ? -15.137 -1.199 9.693 1 85.41 97 SER A N 1
ATOM 721 C CA . SER A 1 97 ? -16.467 -0.656 9.953 1 85.41 97 SER A CA 1
ATOM 722 C C . SER A 1 97 ? -16.406 0.507 10.937 1 85.41 97 SER A C 1
ATOM 724 O O . SER A 1 97 ? -15.531 0.549 11.804 1 85.41 97 SER A O 1
ATOM 726 N N . SER A 1 98 ? -17.207 1.465 10.721 1 83.19 98 SER A N 1
ATOM 727 C CA . SER A 1 98 ? -17.364 2.584 11.644 1 83.19 98 SER A CA 1
ATOM 728 C C . SER A 1 98 ? -18.798 2.681 12.156 1 83.19 98 SER A C 1
ATOM 730 O O . SER A 1 98 ? -19.705 3.055 11.409 1 83.19 98 SER A O 1
ATOM 732 N N . PRO A 1 99 ? -19.024 2.42 13.352 1 80.94 99 PRO A N 1
ATOM 733 C CA . PRO A 1 99 ? -20.366 2.574 13.919 1 80.94 99 PRO A CA 1
ATOM 734 C C . PRO A 1 99 ? -20.866 4.016 13.869 1 80.94 99 PRO A C 1
ATOM 736 O O . PRO A 1 99 ? -22.058 4.254 13.655 1 80.94 99 PRO A O 1
ATOM 739 N N . THR A 1 100 ? -20 4.921 14.027 1 78.67 100 THR A N 1
ATOM 740 C CA . THR A 1 100 ? -20.348 6.337 14.027 1 78.67 100 THR A CA 1
ATOM 741 C C . THR A 1 100 ? -20.912 6.756 12.672 1 78.67 100 THR A C 1
ATOM 743 O O . THR A 1 100 ? -21.851 7.551 12.603 1 78.67 100 THR A O 1
ATOM 746 N N . LEU A 1 101 ? -20.432 6.155 11.668 1 79.58 101 LEU A N 1
ATOM 747 C CA . LEU A 1 101 ? -20.892 6.495 10.326 1 79.58 101 LEU A CA 1
ATOM 748 C C . LEU A 1 101 ? -21.856 5.437 9.798 1 79.58 101 LEU A C 1
ATOM 750 O O . LEU A 1 101 ? -22.444 5.607 8.727 1 79.58 101 LEU A O 1
ATOM 754 N N . GLU A 1 102 ? -21.994 4.306 10.475 1 82.3 102 GLU A N 1
ATOM 755 C CA . GLU A 1 102 ? -22.82 3.174 10.063 1 82.3 102 GLU A CA 1
ATOM 756 C C . GLU A 1 102 ? -22.413 2.668 8.682 1 82.3 102 GLU A C 1
ATOM 758 O O . GLU A 1 102 ? -23.262 2.491 7.805 1 82.3 102 GLU A O 1
ATOM 763 N N . MET A 1 103 ? -21.122 2.596 8.521 1 84.38 103 MET A N 1
ATOM 764 C CA . MET A 1 103 ? -20.567 2.146 7.248 1 84.38 103 MET A CA 1
ATOM 765 C C . MET A 1 103 ? -19.639 0.953 7.45 1 84.38 103 MET A C 1
ATOM 767 O O . MET A 1 103 ? -19.032 0.806 8.512 1 84.38 103 MET A O 1
ATOM 771 N N . ARG A 1 104 ? -19.661 0.048 6.477 1 85.22 104 ARG A N 1
ATOM 772 C CA . ARG A 1 104 ? -18.719 -1.065 6.42 1 85.22 104 ARG A CA 1
ATOM 773 C C . ARG A 1 104 ? -18.059 -1.152 5.048 1 85.22 104 ARG A C 1
ATOM 775 O O . ARG A 1 104 ? -18.716 -0.961 4.023 1 85.22 104 ARG A O 1
ATOM 782 N N . PHE A 1 105 ? -16.783 -1.35 5.12 1 87.3 105 PHE A N 1
ATOM 783 C CA . PHE A 1 105 ? -16.044 -1.463 3.868 1 87.3 105 PHE A CA 1
ATOM 784 C C . PHE A 1 105 ? -15.054 -2.621 3.926 1 87.3 105 PHE A C 1
ATOM 786 O O . PHE A 1 105 ? -14.533 -2.946 4.995 1 87.3 105 PHE A O 1
ATOM 793 N N . ASP A 1 106 ? -14.906 -3.254 2.798 1 89.56 106 ASP A N 1
ATOM 794 C CA . ASP A 1 106 ? -1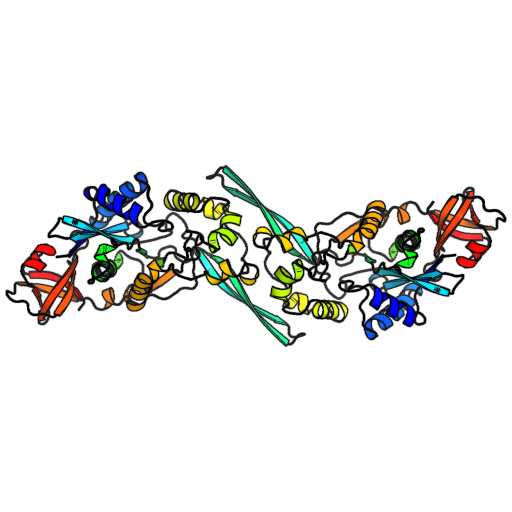3.902 -4.303 2.642 1 89.56 106 ASP A CA 1
ATOM 795 C C . ASP A 1 106 ? -12.771 -3.848 1.723 1 89.56 106 ASP A C 1
ATOM 797 O O . ASP A 1 106 ? -13.018 -3.389 0.606 1 89.56 106 ASP A O 1
ATOM 801 N N . HIS A 1 107 ? -11.592 -3.926 2.284 1 91.58 107 HIS A N 1
ATOM 802 C CA . HIS A 1 107 ? -10.411 -3.653 1.474 1 91.58 107 HIS A CA 1
ATOM 803 C C . HIS A 1 107 ? -9.698 -4.944 1.086 1 91.58 107 HIS A C 1
ATOM 805 O O . HIS A 1 107 ? -9.611 -5.875 1.889 1 91.58 107 HIS A O 1
ATOM 811 N N . LYS A 1 108 ? -9.309 -5.017 -0.135 1 95.31 108 LYS A N 1
ATOM 812 C CA . LYS A 1 108 ? -8.423 -6.106 -0.537 1 95.31 108 LYS A CA 1
ATOM 813 C C . LYS A 1 108 ? -6.958 -5.703 -0.395 1 95.31 108 LYS A C 1
ATOM 815 O O . LYS A 1 108 ? -6.603 -4.544 -0.617 1 95.31 108 LYS A O 1
ATOM 820 N N . ALA A 1 109 ? -6.153 -6.638 0.026 1 97.1 109 ALA A N 1
ATOM 821 C CA . ALA A 1 109 ? -4.721 -6.387 0.168 1 97.1 109 ALA A CA 1
ATOM 822 C C . ALA A 1 109 ? -3.905 -7.604 -0.258 1 97.1 109 ALA A C 1
ATOM 824 O O . ALA A 1 109 ? -4.389 -8.737 -0.194 1 97.1 109 ALA A O 1
ATOM 825 N N . LEU A 1 110 ? -2.722 -7.386 -0.754 1 98 110 LEU A N 1
ATOM 826 C CA . LEU A 1 110 ? -1.745 -8.421 -1.073 1 98 110 LEU A CA 1
ATOM 827 C C . LEU A 1 110 ? -0.738 -8.587 0.06 1 98 110 LEU A C 1
ATOM 829 O O . LEU A 1 110 ? -0.106 -7.615 0.481 1 98 110 LEU A O 1
ATOM 833 N N . VAL A 1 111 ? -0.598 -9.787 0.513 1 96.77 111 VAL A N 1
ATOM 834 C CA . VAL A 1 111 ? 0.338 -10.097 1.589 1 96.77 111 VAL A CA 1
ATOM 835 C C . VAL A 1 111 ? 1.356 -11.128 1.108 1 96.77 111 VAL A C 1
ATOM 837 O O . VAL A 1 111 ? 0.983 -12.178 0.578 1 96.77 111 VAL A O 1
ATOM 840 N N . LEU A 1 112 ? 2.651 -10.823 1.27 1 95.17 112 LEU A N 1
ATOM 841 C CA . LEU A 1 112 ? 3.695 -11.771 0.897 1 95.17 112 LEU A CA 1
ATOM 842 C C . LEU A 1 112 ? 3.661 -13.001 1.798 1 95.17 112 LEU A C 1
ATOM 844 O O . LEU A 1 112 ? 3.731 -12.88 3.023 1 95.17 112 LEU A O 1
ATOM 848 N N . VAL A 1 113 ? 3.555 -14.225 1.16 1 93.55 113 VAL A N 1
ATOM 849 C CA . VAL A 1 113 ? 3.488 -15.463 1.929 1 93.55 113 VAL A CA 1
ATOM 850 C C . VAL A 1 113 ? 4.329 -16.541 1.249 1 93.55 113 VAL A C 1
ATOM 852 O O . VAL A 1 113 ? 4.821 -16.343 0.136 1 93.55 113 VAL A O 1
ATOM 855 N N . ASN A 1 114 ? 4.562 -17.654 1.879 1 92.6 114 ASN A N 1
ATOM 856 C CA . ASN A 1 114 ? 5.231 -18.836 1.346 1 92.6 114 ASN A CA 1
ATOM 857 C C . ASN A 1 114 ? 4.508 -20.118 1.747 1 92.6 114 ASN A C 1
ATOM 859 O O . ASN A 1 114 ? 5.136 -21.07 2.213 1 92.6 114 ASN A O 1
ATOM 863 N N . GLU A 1 115 ? 3.289 -20.194 1.536 1 91.91 115 GLU A N 1
ATOM 864 C CA . GLU A 1 115 ? 2.369 -21.209 2.043 1 91.91 115 GLU A CA 1
ATOM 865 C C . GLU A 1 115 ? 2.495 -22.51 1.257 1 91.91 115 GLU A C 1
ATOM 867 O O . GLU A 1 115 ? 2.142 -23.58 1.757 1 91.91 115 GLU A O 1
ATOM 872 N N . CYS A 1 116 ? 3.077 -22.462 0.041 1 93.56 116 CYS A N 1
ATOM 873 C CA . CYS A 1 116 ? 3.039 -23.627 -0.836 1 93.56 116 CYS A CA 1
ATOM 874 C C . CYS A 1 116 ? 4.287 -24.483 -0.66 1 93.56 116 CYS A C 1
ATOM 876 O O . CYS A 1 116 ? 4.484 -25.458 -1.388 1 93.56 116 CYS A O 1
ATOM 878 N N . ALA A 1 117 ? 5.093 -24.098 0.286 1 91.19 117 ALA A N 1
ATOM 879 C CA . ALA A 1 117 ? 6.321 -24.858 0.508 1 91.19 117 ALA A CA 1
ATOM 880 C C . ALA A 1 117 ? 6.014 -26.328 0.78 1 91.19 117 ALA A C 1
ATOM 882 O O . ALA A 1 117 ? 5.177 -26.647 1.627 1 91.19 117 ALA A O 1
ATOM 883 N N . GLY A 1 118 ? 6.641 -27.191 -0.018 1 93.35 118 GLY A N 1
ATOM 884 C CA . GLY A 1 118 ? 6.476 -28.625 0.164 1 93.35 118 GLY A CA 1
ATOM 885 C C . GLY A 1 118 ? 5.403 -29.22 -0.727 1 93.35 118 GLY A C 1
ATOM 886 O O . GLY A 1 118 ? 5.24 -30.441 -0.781 1 93.35 118 GLY A O 1
ATOM 887 N N . TRP A 1 119 ? 4.705 -28.363 -1.423 1 96.78 119 TRP A N 1
ATOM 888 C CA . TRP A 1 119 ? 3.687 -28.869 -2.337 1 96.78 119 TRP A CA 1
ATOM 889 C C . TRP A 1 119 ? 4.318 -29.37 -3.632 1 96.78 119 TRP A C 1
ATOM 891 O O . TRP A 1 119 ? 5.424 -28.957 -3.991 1 96.78 119 TRP A O 1
ATOM 901 N N . SER A 1 120 ? 3.644 -30.273 -4.293 1 98.03 120 SER A N 1
ATOM 902 C CA . SER A 1 120 ? 4.036 -30.63 -5.653 1 98.03 120 SER A CA 1
ATOM 903 C C . SER A 1 120 ? 3.44 -29.664 -6.672 1 98.03 120 SER A C 1
ATOM 905 O O . SER A 1 120 ? 2.429 -29.013 -6.4 1 98.03 120 SER A O 1
ATOM 907 N N . GLU A 1 121 ? 4.094 -29.561 -7.785 1 97.74 121 GLU A N 1
ATOM 908 C CA . GLU A 1 121 ? 3.645 -28.62 -8.807 1 97.74 121 GLU A CA 1
ATOM 909 C C . GLU A 1 121 ? 3.58 -29.285 -10.179 1 97.74 121 GLU A C 1
ATOM 911 O O . GLU A 1 121 ? 4.498 -30.009 -10.569 1 97.74 121 GLU A O 1
ATOM 916 N N . VAL A 1 122 ? 2.442 -29.152 -10.796 1 98.15 122 VAL A N 1
ATOM 917 C CA . VAL A 1 122 ? 2.371 -29.486 -12.214 1 98.15 122 VAL A CA 1
ATOM 918 C C . VAL A 1 122 ? 2.447 -28.211 -13.05 1 98.15 122 VAL A C 1
ATOM 920 O O . VAL A 1 122 ? 1.758 -27.23 -12.761 1 98.15 122 VAL A O 1
ATOM 923 N N . GLY A 1 123 ? 3.396 -28.202 -13.998 1 95.08 123 GLY A N 1
ATOM 924 C CA . GLY A 1 123 ? 3.576 -27.004 -14.804 1 95.08 123 GLY A CA 1
ATOM 925 C C . GLY A 1 123 ? 4.333 -27.26 -16.093 1 95.08 123 GLY A C 1
ATOM 926 O O . GLY A 1 123 ? 4.285 -28.364 -16.639 1 95.08 123 GLY A O 1
ATOM 927 N N . SER A 1 124 ? 4.867 -26.114 -16.668 1 92.63 124 SER A N 1
ATOM 928 C CA . SER A 1 124 ? 5.629 -26.158 -17.912 1 92.63 124 SER A CA 1
ATOM 929 C C . SER A 1 124 ? 4.819 -26.796 -19.035 1 92.63 124 SER A C 1
ATOM 931 O O . SER A 1 124 ? 5.343 -27.605 -19.804 1 92.63 124 SER A O 1
ATOM 933 N N . LEU A 1 125 ? 3.573 -26.519 -19.115 1 95.2 125 LEU A N 1
ATOM 934 C CA . LEU A 1 125 ? 2.723 -27.098 -20.149 1 95.2 125 LEU A CA 1
ATOM 935 C C . LEU A 1 125 ? 2.731 -26.235 -21.406 1 95.2 125 LEU A C 1
ATOM 937 O O . LEU A 1 125 ? 2.141 -25.152 -21.425 1 95.2 125 LEU A O 1
ATOM 941 N N . PHE A 1 126 ? 3.378 -26.733 -22.403 1 94.98 126 PHE A N 1
ATOM 942 C CA . PHE A 1 126 ? 3.469 -25.99 -23.655 1 94.98 126 PHE A CA 1
ATOM 943 C C . PHE A 1 126 ? 3.413 -26.934 -24.85 1 94.98 126 PHE A C 1
ATOM 945 O O . PHE A 1 126 ? 4.022 -28.006 -24.83 1 94.98 126 PHE A O 1
ATOM 952 N N . LEU A 1 127 ? 2.58 -26.584 -25.822 1 94.48 127 LEU A N 1
ATOM 953 C CA . LEU A 1 127 ? 2.46 -27.305 -27.084 1 94.48 127 LEU A CA 1
ATOM 954 C C . LEU A 1 127 ? 2.716 -26.377 -28.267 1 94.48 127 LEU A C 1
ATOM 956 O O . LEU A 1 127 ? 2.308 -25.214 -28.248 1 94.48 127 LEU A O 1
ATOM 960 N N . ARG A 1 128 ? 3.362 -26.927 -29.237 1 92.52 128 ARG A N 1
ATOM 961 C CA . ARG A 1 128 ? 3.43 -26.163 -30.478 1 92.52 128 ARG A CA 1
ATOM 962 C C . ARG A 1 128 ? 2.039 -25.744 -30.941 1 92.52 128 ARG A C 1
ATOM 964 O O . ARG A 1 128 ? 1.084 -26.515 -30.831 1 92.52 128 ARG A O 1
ATOM 971 N N . PRO A 1 129 ? 1.978 -24.514 -31.44 1 86.84 129 PRO A N 1
ATOM 972 C CA . PRO A 1 129 ? 0.672 -23.971 -31.819 1 86.84 129 PRO A CA 1
ATOM 973 C C . PRO A 1 129 ? -0.082 -24.873 -32.794 1 86.84 129 PRO A C 1
ATOM 975 O O . PRO A 1 129 ? -1.306 -24.994 -32.708 1 86.84 129 PRO A O 1
ATOM 978 N N . GLU A 1 130 ? 0.552 -25.548 -33.591 1 84.54 130 GLU A N 1
ATOM 979 C CA . GLU A 1 130 ? -0.063 -26.375 -34.625 1 84.54 130 GLU A CA 1
ATOM 980 C C . GLU A 1 130 ? -0.68 -27.636 -34.028 1 84.54 130 GLU A C 1
ATOM 982 O O . GLU A 1 130 ? -1.519 -28.282 -34.659 1 84.54 130 GLU A O 1
ATOM 987 N N . LYS A 1 131 ? -0.297 -27.936 -32.832 1 83.57 131 LYS A N 1
ATOM 988 C CA . LYS A 1 131 ? -0.747 -29.188 -32.231 1 83.57 131 LYS A CA 1
ATOM 989 C C . LYS A 1 131 ? -1.771 -28.933 -31.128 1 83.57 131 LYS A C 1
ATOM 991 O O . LYS A 1 131 ? -2.158 -29.855 -30.408 1 83.57 131 LYS A O 1
ATOM 996 N N . ARG A 1 132 ? -2.138 -27.783 -30.974 1 78.63 132 ARG A N 1
ATOM 997 C CA . ARG A 1 132 ? -3.04 -27.463 -29.872 1 78.63 132 ARG A CA 1
ATOM 998 C C . ARG A 1 132 ? -4.446 -27.987 -30.145 1 78.63 132 ARG A C 1
ATOM 1000 O O . ARG A 1 132 ? -5.26 -28.102 -29.227 1 78.63 132 ARG A O 1
ATOM 1007 N N . LYS A 1 133 ? -4.645 -28.447 -31.322 1 76.88 133 LYS A N 1
ATOM 1008 C CA . LYS A 1 133 ? -5.928 -29.051 -31.666 1 76.88 133 LYS A CA 1
ATOM 1009 C C . LYS A 1 133 ? -5.819 -30.572 -31.737 1 76.88 133 LYS A C 1
ATOM 1011 O O . LYS A 1 133 ? -4.721 -31.114 -31.882 1 76.88 133 LYS A O 1
ATOM 1016 N N . GLY A 1 134 ? -6.811 -31.36 -31.318 1 79.34 134 GLY A N 1
ATOM 1017 C CA . GLY A 1 134 ? -6.863 -32.796 -31.544 1 79.34 134 GLY A CA 1
ATOM 1018 C C . GLY A 1 134 ? -6.589 -33.607 -30.292 1 79.34 134 GLY A C 1
ATOM 1019 O O . GLY A 1 134 ? -6.247 -34.789 -30.374 1 79.34 134 GLY A O 1
ATOM 1020 N N . GLY A 1 135 ? -6.473 -32.971 -29.13 1 90.09 135 GLY A N 1
ATOM 1021 C CA . GLY A 1 135 ? -6.391 -33.72 -27.886 1 90.09 135 GLY A CA 1
ATOM 1022 C C . GLY A 1 135 ? -4.974 -33.853 -27.362 1 90.09 135 GLY A C 1
ATOM 1023 O O . GLY A 1 135 ? -4.758 -34.376 -26.266 1 90.09 135 GLY A O 1
ATOM 1024 N N . ALA A 1 136 ? -3.967 -33.402 -28.141 1 93.94 136 ALA A N 1
ATOM 1025 C CA . ALA A 1 136 ? -2.569 -33.479 -27.728 1 93.94 136 ALA A CA 1
ATOM 1026 C C . ALA A 1 136 ? -2.354 -32.781 -26.388 1 93.94 136 ALA A C 1
ATOM 1028 O O . ALA A 1 136 ? -1.619 -33.28 -25.532 1 93.94 136 ALA A O 1
ATOM 1029 N N . GLY A 1 137 ? -3.015 -31.656 -26.282 1 94.53 137 GLY A N 1
ATOM 1030 C CA . GLY A 1 137 ? -2.903 -30.919 -25.033 1 94.53 137 GLY A CA 1
ATOM 1031 C C . GLY A 1 137 ? -3.456 -31.676 -23.841 1 94.53 137 GLY A C 1
ATOM 1032 O O . GLY A 1 137 ? -2.834 -31.709 -22.777 1 94.53 137 GLY A O 1
ATOM 1033 N N . ARG A 1 138 ? -4.566 -32.229 -24.007 1 95.65 138 ARG A N 1
ATOM 1034 C CA . ARG A 1 138 ? -5.189 -33.002 -22.938 1 95.65 138 ARG A CA 1
ATOM 1035 C C . ARG A 1 138 ? -4.33 -34.204 -22.559 1 95.65 138 ARG A C 1
ATOM 1037 O O . ARG A 1 138 ? -4.166 -34.509 -21.376 1 95.65 138 ARG A O 1
ATOM 1044 N N . LEU A 1 139 ? -3.819 -34.93 -23.587 1 97.3 139 LEU A N 1
ATOM 1045 C CA . LEU A 1 139 ? -2.932 -36.062 -23.34 1 97.3 139 LEU A CA 1
ATOM 1046 C C . LEU A 1 139 ? -1.734 -35.639 -22.497 1 97.3 139 LEU A C 1
ATOM 1048 O O . LEU A 1 139 ? -1.442 -36.256 -21.47 1 97.3 139 LEU A O 1
ATOM 1052 N N . LEU A 1 140 ? -1.116 -34.607 -22.935 1 97.65 140 LEU A N 1
ATOM 1053 C CA . LEU A 1 140 ? 0.091 -34.139 -22.262 1 97.65 140 LEU A CA 1
ATOM 1054 C C . LEU A 1 140 ? -0.222 -33.677 -20.843 1 97.65 140 LEU A C 1
ATOM 1056 O O . LEU A 1 140 ? 0.479 -34.042 -19.897 1 97.65 140 LEU A O 1
ATOM 1060 N N . ALA A 1 141 ? -1.287 -32.95 -20.661 1 97.17 141 ALA A N 1
ATOM 1061 C CA . ALA A 1 141 ? -1.682 -32.447 -19.348 1 97.17 141 ALA A CA 1
ATOM 1062 C C . ALA A 1 141 ? -1.997 -33.594 -18.393 1 97.17 141 ALA A C 1
ATOM 1064 O O . ALA A 1 141 ? -1.494 -33.629 -17.267 1 97.17 141 ALA A O 1
ATOM 1065 N N . GLN A 1 142 ? -2.729 -34.533 -18.848 1 98.24 142 GLN A N 1
ATOM 1066 C CA . GLN A 1 142 ? -3.206 -35.602 -17.978 1 98.24 142 GLN A CA 1
ATOM 1067 C C . GLN A 1 142 ? -2.105 -36.624 -17.707 1 98.24 142 GLN A C 1
ATOM 1069 O O . GLN A 1 142 ? -2.177 -37.379 -16.735 1 98.24 142 GLN A O 1
ATOM 1074 N N . SER A 1 143 ? -1.142 -36.702 -18.556 1 98.5 143 SER A N 1
ATOM 1075 C CA . SER A 1 143 ? -0.022 -37.607 -18.321 1 98.5 143 SER A CA 1
ATOM 1076 C C . SER A 1 143 ? 0.691 -37.276 -17.014 1 98.5 143 SER A C 1
ATOM 1078 O O . SER A 1 143 ? 1.211 -38.169 -16.341 1 98.5 143 SER A O 1
ATOM 1080 N N . ARG A 1 144 ? 0.721 -35.991 -16.649 1 98.63 144 ARG A N 1
ATOM 1081 C CA . ARG A 1 144 ? 1.318 -35.576 -15.384 1 98.63 144 ARG A CA 1
ATOM 1082 C C . ARG A 1 144 ? 0.623 -36.248 -14.204 1 98.63 144 ARG A C 1
ATOM 1084 O O . ARG A 1 144 ? 1.283 -36.737 -13.285 1 98.63 144 ARG A O 1
ATOM 1091 N N . TYR A 1 145 ? -0.635 -36.359 -14.314 1 98.74 145 TYR A N 1
ATOM 1092 C CA . TYR A 1 145 ? -1.404 -36.965 -13.233 1 98.74 145 TYR A CA 1
ATOM 1093 C C . TYR A 1 145 ? -1.257 -38.482 -13.242 1 98.74 145 TYR A C 1
ATOM 1095 O O . TYR A 1 145 ? -1.254 -39.118 -12.185 1 98.74 145 TYR A O 1
ATOM 1103 N N . MET A 1 146 ? -1.205 -39.076 -14.447 1 98.74 146 MET A N 1
ATOM 1104 C CA . MET A 1 146 ? -0.938 -40.508 -14.542 1 98.74 146 MET A CA 1
ATOM 1105 C C . MET A 1 146 ? 0.376 -40.863 -13.854 1 98.74 146 MET A C 1
ATOM 1107 O O . MET A 1 146 ? 0.454 -41.858 -13.131 1 98.74 146 MET A O 1
ATOM 1111 N N . LEU A 1 147 ? 1.363 -40.021 -14.078 1 98.59 147 LEU A N 1
ATOM 1112 C CA . LEU A 1 147 ? 2.662 -40.23 -13.448 1 98.59 147 LEU A CA 1
ATOM 1113 C C . LEU A 1 147 ? 2.543 -40.185 -11.928 1 98.59 147 LEU A C 1
ATOM 1115 O O . LEU A 1 147 ? 3.059 -41.064 -11.234 1 98.59 147 LEU A O 1
ATOM 1119 N N . ILE A 1 148 ? 1.87 -39.194 -11.406 1 98.4 148 ILE A N 1
ATOM 1120 C CA . ILE A 1 148 ? 1.661 -39.043 -9.971 1 98.4 148 ILE A CA 1
ATOM 1121 C C . ILE A 1 148 ? 0.958 -40.281 -9.419 1 98.4 148 ILE A C 1
ATOM 1123 O O . ILE A 1 148 ? 1.295 -40.763 -8.335 1 98.4 148 ILE A O 1
ATOM 1127 N N . GLY A 1 149 ? 0.059 -40.79 -10.154 1 98.11 149 GLY A N 1
ATOM 1128 C CA . GLY A 1 149 ? -0.752 -41.914 -9.715 1 98.11 149 GLY A CA 1
ATOM 1129 C C . GLY A 1 149 ? 0.019 -43.218 -9.653 1 98.11 149 GLY A C 1
ATOM 1130 O O . GLY A 1 149 ? -0.415 -44.172 -9.002 1 98.11 149 GLY A O 1
ATOM 1131 N N . ILE A 1 150 ? 1.061 -43.38 -10.367 1 97.54 150 ILE A N 1
ATOM 1132 C CA . ILE A 1 150 ? 1.847 -44.609 -10.35 1 97.54 150 ILE A CA 1
ATOM 1133 C C . ILE A 1 150 ? 2.451 -44.817 -8.963 1 97.54 150 ILE A C 1
ATOM 1135 O O . ILE A 1 150 ? 2.367 -45.911 -8.4 1 97.54 150 ILE A O 1
ATOM 1139 N N . GLU A 1 151 ? 3.079 -43.704 -8.403 1 95.97 151 GLU A N 1
ATOM 1140 C CA . GLU A 1 151 ? 3.691 -43.72 -7.078 1 95.97 151 GLU A CA 1
ATOM 1141 C C . GLU A 1 151 ? 3.359 -42.449 -6.302 1 95.97 151 GLU A C 1
ATOM 1143 O O . GLU A 1 151 ? 4.23 -41.606 -6.077 1 95.97 151 GLU A O 1
ATOM 1148 N N . PRO A 1 152 ? 2.185 -42.338 -5.793 1 96.75 152 PRO A N 1
ATOM 1149 C CA . PRO A 1 152 ? 1.738 -41.119 -5.115 1 96.75 152 PRO A CA 1
ATOM 1150 C C . PRO A 1 152 ? 2.646 -40.726 -3.951 1 96.75 152 PRO A C 1
ATOM 1152 O O . PRO A 1 152 ? 2.774 -39.539 -3.637 1 96.75 152 PRO A O 1
ATOM 1155 N N . GLN A 1 153 ? 3.319 -41.632 -3.356 1 95.23 153 GLN A N 1
ATOM 1156 C CA . GLN A 1 153 ? 4.133 -41.378 -2.172 1 95.23 153 GLN A CA 1
ATOM 1157 C C . GLN A 1 153 ? 5.35 -40.523 -2.514 1 95.23 153 GLN A C 1
ATOM 1159 O O . GLN A 1 153 ? 6.004 -39.98 -1.622 1 95.23 153 GLN A O 1
ATOM 1164 N N . ARG A 1 154 ? 5.647 -40.386 -3.79 1 96.07 154 ARG A N 1
ATOM 1165 C CA . ARG A 1 154 ? 6.767 -39.561 -4.231 1 96.07 154 ARG A CA 1
ATOM 1166 C C . ARG A 1 154 ? 6.377 -38.087 -4.276 1 96.07 154 ARG A C 1
ATOM 1168 O O . ARG A 1 154 ? 7.241 -37.214 -4.383 1 96.07 154 ARG A O 1
ATOM 1175 N N . PHE A 1 155 ? 5.072 -37.836 -4.098 1 97.55 155 PHE A N 1
ATOM 1176 C CA . PHE A 1 155 ? 4.552 -36.484 -4.262 1 97.55 155 PHE A CA 1
ATOM 1177 C C . PHE A 1 155 ? 3.831 -36.025 -3.001 1 97.55 155 PHE A C 1
ATOM 1179 O O . PHE A 1 155 ? 3.468 -36.843 -2.154 1 97.55 155 PHE A O 1
ATOM 1186 N N . ALA A 1 156 ? 3.67 -34.722 -2.913 1 97.16 156 ALA A N 1
ATOM 1187 C CA . ALA A 1 156 ? 3.011 -34.127 -1.753 1 97.16 156 ALA A CA 1
ATOM 1188 C C . ALA A 1 156 ? 1.503 -34.355 -1.802 1 97.16 156 ALA A C 1
ATOM 1190 O O . ALA A 1 156 ? 0.953 -34.69 -2.853 1 97.16 156 ALA A O 1
ATOM 1191 N N . GLU A 1 157 ? 0.879 -34.152 -0.76 1 97.11 157 GLU A N 1
ATOM 1192 C CA . GLU A 1 157 ? -0.567 -34.319 -0.652 1 97.11 157 GLU A CA 1
ATOM 1193 C C . GLU A 1 157 ? -1.307 -33.226 -1.419 1 97.11 157 GLU A C 1
ATOM 1195 O O . GLU A 1 157 ? -2.408 -33.452 -1.925 1 97.11 157 GLU A O 1
ATOM 1200 N N . MET A 1 158 ? -0.639 -32.069 -1.487 1 97.91 158 MET A N 1
ATOM 1201 C CA . MET A 1 158 ? -1.204 -30.96 -2.249 1 97.91 158 MET A CA 1
ATOM 1202 C C . MET A 1 158 ? -0.41 -30.718 -3.529 1 97.91 158 MET A C 1
ATOM 1204 O O . MET A 1 158 ? 0.822 -30.728 -3.511 1 97.91 158 MET A O 1
ATOM 1208 N N . VAL A 1 159 ? -1.164 -30.593 -4.604 1 98.68 159 VAL A N 1
ATOM 1209 C CA . VAL A 1 159 ? -0.552 -30.321 -5.9 1 98.68 159 VAL A CA 1
ATOM 1210 C C . VAL A 1 159 ? -1.024 -28.965 -6.42 1 98.68 159 VAL A C 1
ATOM 1212 O O . VAL A 1 159 ? -2.226 -28.696 -6.47 1 98.68 159 VAL A O 1
ATOM 1215 N N . LEU A 1 160 ? -0.054 -28.102 -6.802 1 98.45 160 LEU A N 1
ATOM 1216 C CA . LEU A 1 160 ? -0.437 -26.781 -7.289 1 98.45 160 LEU A CA 1
ATOM 1217 C C . LEU A 1 160 ? -0.024 -26.599 -8.746 1 98.45 160 LEU A C 1
ATOM 1219 O O . LEU A 1 160 ? 0.746 -27.399 -9.282 1 98.45 160 LEU A O 1
ATOM 1223 N N . ALA A 1 161 ? -0.61 -25.645 -9.35 1 97.99 161 ALA A N 1
ATOM 1224 C CA . ALA A 1 161 ? -0.2 -25.111 -10.646 1 97.99 161 ALA A CA 1
ATOM 1225 C C . ALA A 1 161 ? -0.26 -23.586 -10.655 1 97.99 161 ALA A C 1
ATOM 1227 O O . ALA A 1 161 ? -1.197 -22.993 -10.115 1 97.99 161 ALA A O 1
ATOM 1228 N N . GLU A 1 162 ? 0.781 -23.027 -11.191 1 95.75 162 GLU A N 1
ATOM 1229 C CA . GLU A 1 162 ? 0.81 -21.585 -11.411 1 95.75 162 GLU A CA 1
ATOM 1230 C C . GLU A 1 162 ? 0.545 -21.244 -12.875 1 95.75 162 GLU A C 1
ATOM 1232 O O . GLU A 1 162 ? 1.159 -21.823 -13.773 1 95.75 162 GLU A O 1
ATOM 1237 N N . LEU A 1 163 ? -0.352 -20.378 -13.053 1 96.21 163 LEU A N 1
ATOM 1238 C CA . LEU A 1 163 ? -0.683 -19.966 -14.413 1 96.21 163 LEU A CA 1
ATOM 1239 C C . LEU A 1 163 ? -0.141 -18.571 -14.705 1 96.21 163 LEU A C 1
ATOM 1241 O O . LEU A 1 163 ? -0.101 -17.717 -13.817 1 96.21 163 LEU A O 1
ATOM 1245 N N . ARG A 1 164 ? 0.208 -18.393 -15.903 1 94.18 164 ARG A N 1
ATOM 1246 C CA . ARG A 1 164 ? 0.735 -17.11 -16.354 1 94.18 164 ARG A CA 1
ATOM 1247 C C . ARG A 1 164 ? -0.313 -16.01 -16.224 1 94.18 164 ARG A C 1
ATOM 1249 O O . ARG A 1 164 ? -1.475 -16.207 -16.585 1 94.18 164 ARG A O 1
ATOM 1256 N N . GLY A 1 165 ? 0.19 -14.909 -15.741 1 95.75 165 GLY A N 1
ATOM 1257 C CA . GLY A 1 165 ? -0.688 -13.76 -15.579 1 95.75 165 GLY A CA 1
ATOM 1258 C C . GLY A 1 165 ? -0.922 -13.001 -16.871 1 95.75 165 GLY A C 1
ATOM 1259 O O . GLY A 1 165 ? -0.512 -13.449 -17.944 1 95.75 165 GLY A O 1
ATOM 1260 N N . TRP A 1 166 ? -1.521 -11.935 -16.797 1 95.9 166 TRP A N 1
ATOM 1261 C CA . TRP A 1 166 ? -2.055 -11.193 -17.934 1 95.9 166 TRP A CA 1
ATOM 1262 C C . TRP A 1 166 ? -0.988 -10.291 -18.545 1 95.9 166 TRP A C 1
ATOM 1264 O O . TRP A 1 166 ? -0.349 -9.507 -17.839 1 95.9 166 TRP A O 1
ATOM 1274 N N . PHE A 1 167 ? -0.779 -10.428 -19.812 1 93.52 167 PHE A N 1
ATOM 1275 C CA . PHE A 1 167 ? 0.007 -9.521 -20.64 1 93.52 167 PHE A CA 1
ATOM 1276 C C . PHE A 1 167 ? -0.852 -8.911 -21.741 1 93.52 167 PHE A C 1
ATOM 1278 O O . PHE A 1 167 ? -1.671 -9.601 -22.351 1 93.52 167 PHE A O 1
ATOM 1285 N N . ASP A 1 168 ? -0.705 -7.695 -21.913 1 90.9 168 ASP A N 1
ATOM 1286 C CA . ASP A 1 168 ? -1.499 -7.072 -22.967 1 90.9 168 ASP A CA 1
ATOM 1287 C C . ASP A 1 168 ? -0.895 -7.343 -24.343 1 90.9 168 ASP A C 1
ATOM 1289 O O . ASP A 1 168 ? 0.053 -8.121 -24.468 1 90.9 168 ASP A O 1
ATOM 1293 N N . GLU A 1 169 ? -1.445 -6.778 -25.398 1 89.05 169 GLU A N 1
ATOM 1294 C CA . GLU A 1 169 ? -1.068 -7.062 -26.78 1 89.05 169 GLU A CA 1
ATOM 1295 C C . GLU A 1 169 ? 0.344 -6.568 -27.079 1 89.05 169 GLU A C 1
ATOM 1297 O O . GLU A 1 169 ? 1.029 -7.117 -27.944 1 89.05 169 GLU A O 1
ATOM 1302 N N . ASP A 1 170 ? 0.753 -5.597 -26.311 1 89.4 170 ASP A N 1
ATOM 1303 C CA . ASP A 1 170 ? 2.085 -5.035 -26.513 1 89.4 170 ASP A CA 1
ATOM 1304 C C . ASP A 1 170 ? 3.118 -5.746 -25.642 1 89.4 170 ASP A C 1
ATOM 1306 O O . ASP A 1 170 ? 4.284 -5.349 -25.604 1 89.4 170 ASP A O 1
ATOM 1310 N N . GLY A 1 171 ? 2.623 -6.793 -24.989 1 88.43 171 GLY A N 1
ATOM 1311 C CA . GLY A 1 171 ? 3.535 -7.554 -24.15 1 88.43 171 GLY A CA 1
ATOM 1312 C C . GLY A 1 171 ? 3.777 -6.913 -22.797 1 88.43 171 GLY A C 1
ATOM 1313 O O . GLY A 1 171 ? 4.707 -7.291 -22.082 1 88.43 171 GLY A O 1
ATOM 1314 N N . ARG A 1 172 ? 2.94 -5.944 -22.576 1 93.46 172 ARG A N 1
ATOM 1315 C CA . ARG A 1 172 ? 3.07 -5.278 -21.284 1 93.46 172 ARG A CA 1
ATOM 1316 C C . ARG A 1 172 ? 2.291 -6.021 -20.204 1 93.46 172 ARG A C 1
ATOM 1318 O O . ARG A 1 172 ? 1.182 -6.499 -20.448 1 93.46 172 ARG A O 1
ATOM 1325 N N . CYS A 1 173 ? 2.89 -6.116 -18.923 1 94.91 173 CYS A N 1
ATOM 1326 C CA . CYS A 1 173 ? 2.243 -6.666 -17.737 1 94.91 173 CYS A CA 1
ATOM 1327 C C . CYS A 1 173 ? 1.873 -5.56 -16.756 1 94.91 173 CYS A C 1
ATOM 1329 O O . CYS A 1 173 ? 2.736 -5.038 -16.048 1 94.91 173 CYS A O 1
ATOM 1331 N N . PRO A 1 174 ? 0.612 -5.201 -16.689 1 96.44 174 PRO A N 1
ATOM 1332 C CA . PRO A 1 174 ? 0.199 -4.078 -15.843 1 96.44 174 PRO A CA 1
ATOM 1333 C C . PRO A 1 174 ? 0.576 -4.274 -14.377 1 96.44 174 PRO A C 1
ATOM 1335 O O . PRO A 1 174 ? 0.964 -3.316 -13.702 1 96.44 174 PRO A O 1
ATOM 1338 N N . PHE A 1 175 ? 0.453 -5.461 -13.935 1 97.39 175 PHE A N 1
ATOM 1339 C CA . PHE A 1 175 ? 0.808 -5.713 -12.544 1 97.39 175 PHE A CA 1
ATOM 1340 C C . PHE A 1 175 ? 2.288 -5.439 -12.304 1 97.39 175 PHE A C 1
ATOM 1342 O O . PHE A 1 175 ? 2.654 -4.797 -11.318 1 97.39 175 PHE A O 1
ATOM 1349 N N . TRP A 1 176 ? 3.136 -5.95 -13.17 1 96.7 176 TRP A N 1
ATOM 1350 C CA . TRP A 1 176 ? 4.566 -5.699 -13.028 1 96.7 176 TRP A CA 1
ATOM 1351 C C . TRP A 1 176 ? 4.861 -4.203 -13.05 1 96.7 176 TRP A C 1
ATOM 1353 O O . TRP A 1 176 ? 5.59 -3.696 -12.194 1 96.7 176 TRP A O 1
ATOM 1363 N N . GLU A 1 177 ? 4.301 -3.491 -13.949 1 95.67 177 GLU A N 1
ATOM 1364 C CA . GLU A 1 177 ? 4.598 -2.081 -14.18 1 95.67 177 GLU A CA 1
ATOM 1365 C C . GLU A 1 177 ? 4.22 -1.232 -12.97 1 95.67 177 GLU A C 1
ATOM 1367 O O . GLU A 1 177 ? 4.95 -0.31 -12.598 1 95.67 177 GLU A O 1
ATOM 1372 N N . HIS A 1 178 ? 3.146 -1.591 -12.334 1 95.98 178 HIS A N 1
ATOM 1373 C CA . HIS A 1 178 ? 2.597 -0.667 -11.348 1 95.98 178 HIS A CA 1
ATOM 1374 C C . HIS A 1 178 ? 2.848 -1.163 -9.928 1 95.98 178 HIS A C 1
ATOM 1376 O O . HIS A 1 178 ? 2.696 -0.408 -8.966 1 95.98 178 HIS A O 1
ATOM 1382 N N . VAL A 1 179 ? 3.256 -2.421 -9.785 1 96.42 179 VAL A N 1
ATOM 1383 C CA . VAL A 1 179 ? 3.401 -2.961 -8.437 1 96.42 179 VAL A CA 1
ATOM 1384 C C . VAL A 1 179 ? 4.819 -3.492 -8.242 1 96.42 179 VAL A C 1
ATOM 1386 O O . VAL A 1 179 ? 5.662 -2.821 -7.643 1 96.42 179 VAL A O 1
ATOM 1389 N N . SER A 1 180 ? 5.081 -4.649 -8.895 1 95.22 180 SER A N 1
ATOM 1390 C CA . SER A 1 180 ? 6.302 -5.375 -8.559 1 95.22 180 SER A CA 1
ATOM 1391 C C . SER A 1 180 ? 7.542 -4.595 -8.98 1 95.22 180 SER A C 1
ATOM 1393 O O . SER A 1 180 ? 8.557 -4.608 -8.281 1 95.22 180 SER A O 1
ATOM 1395 N N . HIS A 1 181 ? 7.488 -3.926 -10.089 1 94.4 181 HIS A N 1
ATOM 1396 C CA . HIS A 1 181 ? 8.622 -3.148 -10.576 1 94.4 181 HIS A CA 1
ATOM 1397 C C . HIS A 1 181 ? 9.042 -2.091 -9.559 1 94.4 181 HIS A C 1
ATOM 1399 O O . HIS A 1 181 ? 10.218 -1.73 -9.483 1 94.4 181 HIS A O 1
ATOM 1405 N N . LYS A 1 182 ? 8.119 -1.622 -8.821 1 93.67 182 LYS A N 1
ATOM 1406 C CA . LYS A 1 182 ? 8.406 -0.575 -7.844 1 93.67 182 LYS A CA 1
ATOM 1407 C C . LYS A 1 182 ? 9.323 -1.091 -6.739 1 93.67 182 LYS A C 1
ATOM 1409 O O . LYS A 1 182 ? 10.021 -0.31 -6.089 1 93.67 182 LYS A O 1
ATOM 1414 N N . PHE A 1 183 ? 9.333 -2.361 -6.529 1 92.98 183 PHE A N 1
ATOM 1415 C CA . PHE A 1 183 ? 10.121 -2.934 -5.444 1 92.98 183 PHE A CA 1
ATOM 1416 C C . PHE A 1 183 ? 11.384 -3.594 -5.983 1 92.98 183 PHE A C 1
ATOM 1418 O O . PHE A 1 183 ? 12.455 -3.48 -5.383 1 92.98 183 PHE A O 1
ATOM 1425 N N . PHE A 1 184 ? 11.28 -4.255 -7.091 1 90.03 184 PHE A N 1
ATOM 1426 C CA . PHE A 1 184 ? 12.412 -5.028 -7.587 1 90.03 184 PHE A CA 1
ATOM 1427 C C . PHE A 1 184 ? 13.293 -4.176 -8.493 1 90.03 184 PHE A C 1
ATOM 1429 O O . PHE A 1 184 ? 14.5 -4.407 -8.59 1 90.03 184 PHE A O 1
ATOM 1436 N N . ARG A 1 185 ? 12.719 -3.193 -9.166 1 87.57 185 ARG A N 1
ATOM 1437 C CA . ARG A 1 185 ? 13.41 -2.22 -10.006 1 87.57 185 ARG A CA 1
ATOM 1438 C C . ARG A 1 185 ? 14.248 -2.915 -11.074 1 87.57 185 ARG A C 1
ATOM 1440 O O . ARG A 1 185 ? 15.401 -2.545 -11.304 1 87.57 185 ARG A O 1
ATOM 1447 N N . LEU A 1 186 ? 13.817 -4.004 -11.53 1 86.9 186 LEU A N 1
ATOM 1448 C CA . LEU A 1 186 ? 14.345 -4.764 -12.658 1 86.9 186 LEU A CA 1
ATOM 1449 C C . LEU A 1 186 ? 13.312 -4.869 -13.774 1 86.9 186 LEU A C 1
ATOM 1451 O O . LEU A 1 186 ? 12.112 -4.72 -13.531 1 86.9 186 LEU A O 1
ATOM 1455 N N . ASP A 1 187 ? 13.925 -4.981 -14.875 1 89.14 187 ASP A N 1
ATOM 1456 C CA . ASP A 1 187 ? 12.998 -5.335 -15.945 1 89.14 187 ASP A CA 1
ATOM 1457 C C . ASP A 1 187 ? 12.393 -6.718 -15.712 1 89.14 187 ASP A C 1
ATOM 1459 O O . ASP A 1 187 ? 13.016 -7.576 -15.083 1 89.14 187 ASP A O 1
ATOM 1463 N N . PHE A 1 188 ? 11.256 -6.929 -16.275 1 89.15 188 PHE A N 1
ATOM 1464 C CA . PHE A 1 188 ? 10.525 -8.171 -16.055 1 89.15 188 PHE A CA 1
ATOM 1465 C C . PHE A 1 188 ? 11.378 -9.376 -16.433 1 89.15 188 PHE A C 1
ATOM 1467 O O . PHE A 1 188 ? 11.49 -10.331 -15.662 1 89.15 188 PHE A O 1
ATOM 1474 N N . ASP A 1 189 ? 11.965 -9.323 -17.516 1 86.15 189 ASP A N 1
ATOM 1475 C CA . ASP A 1 189 ? 12.716 -10.459 -18.042 1 86.15 189 ASP A CA 1
ATOM 1476 C C . ASP A 1 189 ? 13.918 -10.779 -17.157 1 86.15 189 ASP A C 1
ATOM 1478 O O . ASP A 1 189 ? 14.241 -11.949 -16.939 1 86.15 189 ASP A O 1
ATOM 1482 N N . GLN A 1 190 ? 14.497 -9.727 -16.705 1 84.51 190 GLN A N 1
ATOM 1483 C CA . GLN A 1 190 ? 15.632 -9.915 -15.808 1 84.51 190 GLN A CA 1
ATOM 1484 C C . GLN A 1 190 ? 15.193 -10.54 -14.487 1 84.51 190 GLN A C 1
ATOM 1486 O O . GLN A 1 190 ? 15.85 -11.45 -13.976 1 84.51 190 GLN A O 1
ATOM 1491 N N . ALA A 1 191 ? 14.115 -10.026 -14.006 1 85.2 191 ALA A N 1
ATOM 1492 C CA . ALA A 1 191 ? 13.599 -10.566 -12.751 1 85.2 191 ALA A CA 1
ATOM 1493 C C . ALA A 1 191 ? 13.206 -12.032 -12.905 1 85.2 191 ALA A C 1
ATOM 1495 O O . ALA A 1 191 ? 13.491 -12.853 -12.03 1 85.2 191 ALA A O 1
ATOM 1496 N N . ASP A 1 192 ? 12.605 -12.27 -13.948 1 82.49 192 ASP A N 1
ATOM 1497 C CA . ASP A 1 192 ? 12.177 -13.634 -14.243 1 82.49 192 ASP A CA 1
ATOM 1498 C C . ASP A 1 192 ? 13.376 -14.574 -14.348 1 82.49 192 ASP A C 1
ATOM 1500 O O . ASP A 1 192 ? 13.358 -15.676 -13.797 1 82.49 192 ASP A O 1
ATOM 1504 N N . LEU A 1 193 ? 14.332 -14.18 -15.047 1 78.61 193 LEU A N 1
ATOM 1505 C CA . LEU A 1 193 ? 15.547 -14.97 -15.209 1 78.61 193 LEU A CA 1
ATOM 1506 C C . LEU A 1 193 ? 16.229 -15.2 -13.865 1 78.61 193 LEU A C 1
ATOM 1508 O O . LEU A 1 193 ? 16.691 -16.307 -13.579 1 78.61 193 LEU A O 1
ATOM 1512 N N . MET A 1 194 ? 16.254 -14.163 -13.099 1 78.68 194 MET A N 1
ATOM 1513 C CA . MET A 1 194 ? 16.908 -14.264 -11.798 1 78.68 194 MET A CA 1
ATOM 1514 C C . MET A 1 194 ? 16.138 -15.201 -10.873 1 78.68 194 MET A C 1
ATOM 1516 O O . MET A 1 194 ? 16.74 -15.946 -10.096 1 78.68 194 MET A O 1
ATOM 1520 N N . SER A 1 195 ? 14.906 -15.098 -10.992 1 78.17 195 SER A N 1
ATOM 1521 C CA . SER A 1 195 ? 14.078 -15.974 -10.169 1 78.17 195 SER A CA 1
ATOM 1522 C C . SER A 1 195 ? 14.303 -17.44 -10.523 1 78.17 195 SER A C 1
ATOM 1524 O O . SER A 1 195 ? 14.282 -18.306 -9.645 1 78.17 195 SER A O 1
ATOM 1526 N N . ALA A 1 196 ? 14.532 -17.693 -11.753 1 71.28 196 ALA A N 1
ATOM 1527 C CA . ALA A 1 196 ? 14.735 -19.058 -12.232 1 71.28 196 ALA A CA 1
ATOM 1528 C C . ALA A 1 196 ? 16.153 -19.538 -11.936 1 71.28 196 ALA A C 1
ATOM 1530 O O . ALA A 1 196 ? 16.372 -20.722 -11.668 1 71.28 196 ALA A O 1
ATOM 1531 N N . SER A 1 197 ? 17.047 -18.555 -11.996 1 65.72 197 SER A N 1
ATOM 1532 C CA . SER A 1 197 ? 18.453 -18.947 -11.984 1 65.72 197 SER A CA 1
ATOM 1533 C C . SER A 1 197 ? 19.048 -18.826 -10.585 1 65.72 197 SER A C 1
ATOM 1535 O O . SER A 1 197 ? 20.063 -19.456 -10.28 1 65.72 197 SER A O 1
ATOM 1537 N N . THR A 1 198 ? 18.44 -17.948 -9.878 1 63.86 198 THR A N 1
ATOM 1538 C CA . THR A 1 198 ? 18.984 -17.759 -8.537 1 63.86 198 THR A CA 1
ATOM 1539 C C . THR A 1 198 ? 18.085 -18.412 -7.492 1 63.86 198 THR A C 1
ATOM 1541 O O . THR A 1 198 ? 17.094 -19.06 -7.835 1 63.86 198 THR A O 1
ATOM 1544 N N . ASP A 1 199 ? 18.545 -18.408 -6.24 1 63.82 199 ASP A N 1
ATOM 1545 C CA . ASP A 1 199 ? 17.809 -19.022 -5.14 1 63.82 199 ASP A CA 1
ATOM 1546 C C . ASP A 1 199 ? 16.691 -18.106 -4.648 1 63.82 199 ASP A C 1
ATOM 1548 O O . ASP A 1 199 ? 16.143 -18.314 -3.563 1 63.82 199 ASP A O 1
ATOM 1552 N N . GLY A 1 200 ? 16.355 -17.126 -5.496 1 73.53 200 GLY A N 1
ATOM 1553 C CA . GLY A 1 200 ? 15.225 -16.28 -5.147 1 73.53 200 GLY A CA 1
ATOM 1554 C C . GLY A 1 200 ? 15.501 -15.375 -3.961 1 73.53 200 GLY A C 1
ATOM 1555 O O . GLY A 1 200 ? 14.577 -14.795 -3.387 1 73.53 200 GLY A O 1
ATOM 1556 N N . GLN A 1 201 ? 16.711 -15.324 -3.532 1 74.3 201 GLN A N 1
ATOM 1557 C CA . GLN A 1 201 ? 17.094 -14.515 -2.379 1 74.3 201 GLN A CA 1
ATOM 1558 C C . GLN A 1 201 ? 16.728 -13.049 -2.589 1 74.3 201 GLN A C 1
ATOM 1560 O O . GLN A 1 201 ? 16.337 -12.36 -1.645 1 74.3 201 GLN A O 1
ATOM 1565 N N . PHE A 1 202 ? 16.766 -12.661 -3.774 1 82.19 202 PHE A N 1
ATOM 1566 C CA . PHE A 1 202 ? 16.51 -11.251 -4.046 1 82.19 202 PHE A CA 1
ATOM 1567 C C . PHE A 1 202 ? 15.062 -10.894 -3.736 1 82.19 202 PHE A C 1
ATOM 1569 O O . PHE A 1 202 ? 14.75 -9.737 -3.447 1 82.19 202 PHE A O 1
ATOM 1576 N N . ILE A 1 203 ? 14.211 -11.858 -3.814 1 84.68 203 ILE A N 1
ATOM 1577 C CA . ILE A 1 203 ? 12.805 -11.608 -3.516 1 84.68 203 ILE A CA 1
ATOM 1578 C C . ILE A 1 203 ? 12.647 -11.233 -2.044 1 84.68 203 ILE A C 1
ATOM 1580 O O . ILE A 1 203 ? 11.991 -10.241 -1.717 1 84.68 203 ILE A O 1
ATOM 1584 N N . LEU A 1 204 ? 13.329 -11.933 -1.209 1 82.75 204 LEU A N 1
ATOM 1585 C CA . LEU A 1 204 ? 13.268 -11.654 0.221 1 82.75 204 LEU A CA 1
ATOM 1586 C C . LEU A 1 204 ? 13.847 -10.278 0.532 1 82.75 204 LEU A C 1
ATOM 1588 O O . LEU A 1 204 ? 13.38 -9.594 1.445 1 82.75 204 LEU A O 1
ATOM 1592 N N . ASP A 1 205 ? 14.82 -10.001 -0.227 1 86.7 205 ASP A N 1
ATOM 1593 C CA . ASP A 1 205 ? 15.528 -8.75 0.026 1 86.7 205 ASP A CA 1
ATOM 1594 C C . ASP A 1 205 ? 14.688 -7.547 -0.4 1 86.7 205 ASP A C 1
ATOM 1596 O O . ASP A 1 205 ? 14.762 -6.482 0.216 1 86.7 205 ASP A O 1
ATOM 1600 N N . LEU A 1 206 ? 13.893 -7.771 -1.459 1 89.59 206 LEU A N 1
ATOM 1601 C CA . LEU A 1 206 ? 13.371 -6.576 -2.114 1 89.59 206 LEU A CA 1
ATOM 1602 C C . LEU A 1 206 ? 11.847 -6.544 -2.051 1 89.59 206 LEU A C 1
ATOM 1604 O O . LEU A 1 206 ? 11.235 -5.495 -2.267 1 89.59 206 LEU A O 1
ATOM 1608 N N . ALA A 1 207 ? 11.21 -7.62 -1.762 1 90.58 207 ALA A N 1
ATOM 1609 C CA . ALA A 1 207 ? 9.751 -7.676 -1.738 1 90.58 207 ALA A CA 1
ATOM 1610 C C . ALA A 1 207 ? 9.186 -6.774 -0.645 1 90.58 207 ALA A C 1
ATOM 1612 O O . ALA A 1 207 ? 9.866 -6.483 0.342 1 90.58 207 ALA A O 1
ATOM 1613 N N . PRO A 1 208 ? 7.988 -6.285 -0.871 1 92.71 208 PRO A N 1
ATOM 1614 C CA . PRO A 1 208 ? 7.37 -5.462 0.171 1 92.71 208 PRO A CA 1
ATOM 1615 C C . PRO A 1 208 ? 7.182 -6.217 1.485 1 92.71 208 PRO A C 1
ATOM 1617 O O . PRO A 1 208 ? 6.691 -7.349 1.486 1 92.71 208 PRO A O 1
ATOM 1620 N N . ARG A 1 209 ? 7.447 -5.528 2.542 1 90.89 209 ARG A N 1
ATOM 1621 C CA . ARG A 1 209 ? 7.321 -6.132 3.864 1 90.89 209 ARG A CA 1
ATOM 1622 C C . ARG A 1 209 ? 5.92 -5.928 4.429 1 90.89 209 ARG A C 1
ATOM 1624 O O . ARG A 1 209 ? 5.486 -6.672 5.311 1 90.89 209 ARG A O 1
ATOM 1631 N N . HIS A 1 210 ? 5.269 -4.934 3.959 1 94.39 210 HIS A N 1
ATOM 1632 C CA . HIS A 1 210 ? 3.919 -4.625 4.417 1 94.39 210 HIS A CA 1
ATOM 1633 C C . HIS A 1 210 ? 2.886 -4.943 3.341 1 94.39 210 HIS A C 1
ATOM 1635 O O . HIS A 1 210 ? 3.209 -4.963 2.151 1 94.39 210 HIS A O 1
ATOM 1641 N N . PRO A 1 211 ? 1.612 -5.155 3.776 1 95.72 211 PRO A N 1
ATOM 1642 C CA . PRO A 1 211 ? 0.552 -5.412 2.798 1 95.72 211 PRO A CA 1
ATOM 1643 C C . PRO A 1 211 ? 0.379 -4.27 1.8 1 95.72 211 PRO A C 1
ATOM 1645 O O . PRO A 1 211 ? 0.601 -3.106 2.144 1 95.72 211 PRO A O 1
ATOM 1648 N N . ILE A 1 212 ? 0.001 -4.63 0.666 1 97.1 212 ILE A N 1
ATOM 1649 C CA . ILE A 1 212 ? -0.291 -3.672 -0.394 1 97.1 212 ILE A CA 1
ATOM 1650 C C . ILE A 1 212 ? -1.801 -3.558 -0.586 1 97.1 212 ILE A C 1
ATOM 1652 O O . ILE A 1 212 ? -2.453 -4.515 -1.012 1 97.1 212 ILE A O 1
ATOM 1656 N N . TYR A 1 213 ? -2.364 -2.387 -0.313 1 96.73 213 TYR A N 1
ATOM 1657 C CA . TYR A 1 213 ? -3.783 -2.168 -0.572 1 96.73 213 TYR A CA 1
ATOM 1658 C C . TYR A 1 213 ? -4.057 -2.082 -2.069 1 96.73 213 TYR A C 1
ATOM 1660 O O . TYR A 1 213 ? -3.569 -1.173 -2.745 1 96.73 213 TYR A O 1
ATOM 1668 N N . THR A 1 214 ? -4.929 -2.964 -2.551 1 96.96 214 THR A N 1
ATOM 1669 C CA . THR A 1 214 ? -5.143 -3.016 -3.993 1 96.96 214 THR A CA 1
ATOM 1670 C C . THR A 1 214 ? -5.942 -1.805 -4.466 1 96.96 214 THR A C 1
ATOM 1672 O O . THR A 1 214 ? -5.826 -1.39 -5.621 1 96.96 214 THR A O 1
ATOM 1675 N N . GLU A 1 215 ? -6.733 -1.235 -3.601 1 94 215 GLU A N 1
ATOM 1676 C CA . GLU A 1 215 ? -7.559 -0.086 -3.959 1 94 215 GLU A CA 1
ATOM 1677 C C . GLU A 1 215 ? -6.699 1.127 -4.302 1 94 215 GLU A C 1
ATOM 1679 O O . GLU A 1 215 ? -7.176 2.077 -4.926 1 94 215 GLU A O 1
ATOM 1684 N N . LEU A 1 216 ? -5.472 1.161 -3.855 1 95.63 216 LEU A N 1
ATOM 1685 C CA . LEU A 1 216 ? -4.575 2.284 -4.106 1 95.63 216 LEU A CA 1
ATOM 1686 C C . LEU A 1 216 ? -3.885 2.137 -5.458 1 95.63 216 LEU A C 1
ATOM 1688 O O . LEU A 1 216 ? -3.284 3.09 -5.959 1 95.63 216 LEU A O 1
ATOM 1692 N N . LEU A 1 217 ? -3.98 0.948 -6.093 1 96.26 217 LEU A N 1
ATOM 1693 C CA . LEU A 1 217 ? -3.356 0.677 -7.384 1 96.26 217 LEU A CA 1
ATOM 1694 C C . LEU A 1 217 ? -4.202 1.232 -8.524 1 96.26 217 LEU A C 1
ATOM 1696 O O . LEU A 1 217 ? -5.422 1.357 -8.394 1 96.26 217 LEU A O 1
ATOM 1700 N N . PRO A 1 218 ? -3.538 1.574 -9.642 1 94.75 218 PRO A N 1
ATOM 1701 C CA . PRO A 1 218 ? -4.342 1.872 -10.829 1 94.75 218 PRO A CA 1
ATOM 1702 C C . PRO A 1 218 ? -5.264 0.72 -11.221 1 94.75 218 PRO A C 1
ATOM 1704 O O . PRO A 1 218 ? -4.94 -0.446 -10.979 1 94.75 218 PRO A O 1
ATOM 1707 N N . GLU A 1 219 ? -6.346 1.038 -11.853 1 94.73 219 GLU A N 1
ATOM 1708 C CA . GLU A 1 219 ? -7.364 0.059 -12.222 1 94.73 219 GLU A CA 1
ATOM 1709 C C . GLU A 1 219 ? -6.774 -1.05 -13.089 1 94.73 219 GLU A C 1
ATOM 1711 O O . GLU A 1 219 ? -7.111 -2.224 -12.917 1 94.73 219 GLU A O 1
ATOM 1716 N N . GLU A 1 220 ? -5.933 -0.76 -14.017 1 95.4 220 GLU A N 1
ATOM 1717 C CA . GLU A 1 220 ? -5.374 -1.737 -14.946 1 95.4 220 GLU A CA 1
ATOM 1718 C C . GLU A 1 220 ? -4.549 -2.789 -14.211 1 95.4 220 GLU A C 1
ATOM 1720 O O . GLU A 1 220 ? -4.458 -3.936 -14.655 1 95.4 220 GLU A O 1
ATOM 1725 N N . ALA A 1 221 ? -3.902 -2.386 -13.114 1 96.46 221 ALA A N 1
ATOM 1726 C CA . ALA A 1 221 ? -3.133 -3.335 -12.312 1 96.46 221 ALA A CA 1
ATOM 1727 C C . ALA A 1 221 ? -4.048 -4.161 -11.413 1 96.46 221 ALA A C 1
ATOM 1729 O O . ALA A 1 221 ? -3.86 -5.371 -11.27 1 96.46 221 ALA A O 1
ATOM 1730 N N . ARG A 1 222 ? -5.02 -3.508 -10.829 1 96.43 222 ARG A N 1
ATOM 1731 C CA . ARG A 1 222 ? -5.947 -4.164 -9.913 1 96.43 222 ARG A CA 1
ATOM 1732 C C . ARG A 1 222 ? -6.773 -5.223 -10.634 1 96.43 222 ARG A C 1
ATOM 1734 O O . ARG A 1 222 ? -6.995 -6.313 -10.102 1 96.43 222 ARG A O 1
ATOM 1741 N N . ASP A 1 223 ? -7.153 -4.994 -11.847 1 96.8 223 ASP A N 1
ATOM 1742 C CA . ASP A 1 223 ? -8.095 -5.821 -12.594 1 96.8 223 ASP A CA 1
ATOM 1743 C C . ASP A 1 223 ? -7.438 -7.119 -13.059 1 96.8 223 ASP A C 1
ATOM 1745 O O . ASP A 1 223 ? -8.126 -8.068 -13.44 1 96.8 223 ASP A O 1
ATOM 1749 N N . VAL A 1 224 ? -6.131 -7.175 -13.044 1 97.59 224 VAL A N 1
ATOM 1750 C CA . VAL A 1 224 ? -5.477 -8.346 -13.619 1 97.59 224 VAL A CA 1
ATOM 1751 C C . VAL A 1 224 ? -5.03 -9.288 -12.503 1 97.59 224 VAL A C 1
ATOM 1753 O O . VAL A 1 224 ? -4.464 -10.351 -12.769 1 97.59 224 VAL A O 1
ATOM 1756 N N . ILE A 1 225 ? -5.246 -8.866 -11.247 1 98.13 225 ILE A N 1
ATOM 1757 C CA . ILE A 1 225 ? -4.884 -9.723 -10.124 1 98.13 225 ILE A CA 1
ATOM 1758 C C . ILE A 1 225 ? -5.695 -11.016 -10.178 1 98.13 225 ILE A C 1
ATOM 1760 O O . ILE A 1 225 ? -6.927 -10.987 -10.123 1 98.13 225 ILE A O 1
ATOM 1764 N N . GLY A 1 226 ? -5.045 -12.164 -10.329 1 97.59 226 GLY A N 1
ATOM 1765 C CA . GLY A 1 226 ? -5.7 -13.462 -10.367 1 97.59 226 GLY A CA 1
ATOM 1766 C C . GLY A 1 226 ? -6.243 -13.816 -11.738 1 97.59 226 GLY A C 1
ATOM 1767 O O . GLY A 1 226 ? -6.913 -14.837 -11.902 1 97.59 226 GLY A O 1
ATOM 1768 N N . ARG A 1 227 ? -5.916 -12.971 -12.688 1 97.13 227 ARG A N 1
ATOM 1769 C CA . ARG A 1 227 ? -6.386 -13.223 -14.047 1 97.13 227 ARG A CA 1
ATOM 1770 C C . ARG A 1 227 ? -5.342 -13.989 -14.853 1 97.13 227 ARG A C 1
ATOM 1772 O O . ARG A 1 227 ? -4.153 -13.666 -14.805 1 97.13 227 ARG A O 1
ATOM 1779 N N . VAL A 1 228 ? -5.771 -14.929 -15.576 1 96.25 228 VAL A N 1
ATOM 1780 C CA . VAL A 1 228 ? -4.884 -15.752 -16.391 1 96.25 228 VAL A CA 1
ATOM 1781 C C . VAL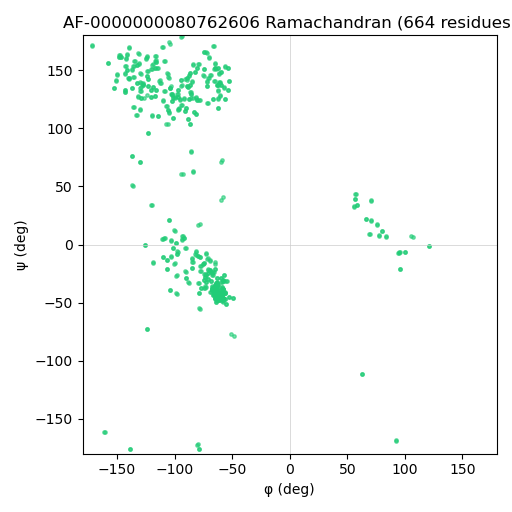 A 1 228 ? -4.682 -15.099 -17.757 1 96.25 228 VAL A C 1
ATOM 1783 O O . VAL A 1 228 ? -5.588 -14.445 -18.279 1 96.25 228 VAL A O 1
ATOM 1786 N N . HIS A 1 229 ? -3.481 -15.27 -18.265 1 93.97 229 HIS A N 1
ATOM 1787 C CA . HIS A 1 229 ? -3.22 -14.851 -19.637 1 93.97 229 HIS A CA 1
ATOM 1788 C C . HIS A 1 229 ? -4.23 -15.465 -20.602 1 93.97 229 HIS A C 1
ATOM 1790 O O . HIS A 1 229 ? -4.707 -16.58 -20.381 1 93.97 229 HIS A O 1
ATOM 1796 N N . ARG A 1 230 ? -4.509 -14.842 -21.678 1 91.98 230 ARG A N 1
ATOM 1797 C CA . ARG A 1 230 ? -5.479 -15.324 -22.656 1 91.98 230 ARG A CA 1
ATOM 1798 C C . ARG A 1 230 ? -5.093 -16.705 -23.175 1 91.98 230 ARG A C 1
ATOM 1800 O O . ARG A 1 230 ? -5.955 -17.564 -23.372 1 91.98 230 ARG A O 1
ATOM 1807 N N . ASP A 1 231 ? -3.875 -16.92 -23.356 1 87.49 231 ASP A N 1
ATOM 1808 C CA . ASP A 1 231 ? -3.395 -18.182 -23.911 1 87.49 231 ASP A CA 1
ATOM 1809 C C . ASP A 1 231 ? -3.397 -19.283 -22.853 1 87.49 231 ASP A C 1
ATOM 1811 O O . ASP A 1 231 ? -3.188 -20.456 -23.169 1 87.49 231 ASP A O 1
ATOM 1815 N N . GLY A 1 232 ? -3.593 -18.887 -21.645 1 90.66 232 GLY A N 1
ATOM 1816 C CA . GLY A 1 232 ? -3.567 -19.859 -20.563 1 90.66 232 GLY A CA 1
ATOM 1817 C C . GLY A 1 232 ? -4.95 -20.305 -20.128 1 90.66 232 GLY A C 1
ATOM 1818 O O . GLY A 1 232 ? -5.085 -21.172 -19.263 1 90.66 232 GLY A O 1
ATOM 1819 N N . GLU A 1 233 ? -6.009 -19.817 -20.76 1 93.64 233 GLU A N 1
ATOM 1820 C CA . GLU A 1 233 ? -7.381 -20.1 -20.352 1 93.64 233 GLU A CA 1
ATOM 1821 C C . GLU A 1 233 ? -7.717 -21.578 -20.531 1 93.64 233 GLU A C 1
ATOM 1823 O O . GLU A 1 233 ? -8.406 -22.169 -19.697 1 93.64 233 GLU A O 1
ATOM 1828 N N . ALA A 1 234 ? -7.284 -22.135 -21.635 1 92.63 234 ALA A N 1
ATOM 1829 C CA . ALA A 1 234 ? -7.534 -23.552 -21.882 1 92.63 234 ALA A CA 1
ATOM 1830 C C . ALA A 1 234 ? -6.873 -24.42 -20.816 1 92.63 234 ALA A C 1
ATOM 1832 O O . ALA A 1 234 ? -7.465 -25.393 -20.343 1 92.63 234 ALA A O 1
ATOM 1833 N N . ALA A 1 235 ? -5.647 -24.095 -20.483 1 93.99 235 ALA A N 1
ATOM 1834 C CA . ALA A 1 235 ? -4.943 -24.827 -19.434 1 93.99 235 ALA A CA 1
ATOM 1835 C C . ALA A 1 235 ? -5.681 -24.722 -18.102 1 93.99 235 ALA A C 1
ATOM 1837 O O . ALA A 1 235 ? -5.791 -25.705 -17.367 1 93.99 235 ALA A O 1
ATOM 1838 N N . ARG A 1 236 ? -6.146 -23.535 -17.789 1 96.37 236 ARG A N 1
ATOM 1839 C CA . ARG A 1 236 ? -6.908 -23.35 -16.558 1 96.37 236 ARG A CA 1
ATOM 1840 C C . ARG A 1 236 ? -8.15 -24.234 -16.544 1 96.37 236 ARG A C 1
ATOM 1842 O O . ARG A 1 236 ? -8.449 -24.878 -15.537 1 96.37 236 ARG A O 1
ATOM 1849 N N . ALA A 1 237 ? -8.844 -24.278 -17.612 1 96.55 237 ALA A N 1
ATOM 1850 C CA . ALA A 1 237 ? -10.048 -25.099 -17.715 1 96.55 237 ALA A CA 1
ATOM 1851 C C . ALA A 1 237 ? -9.725 -26.575 -17.504 1 96.55 237 ALA A C 1
ATOM 1853 O O . ALA A 1 237 ? -10.476 -27.292 -16.838 1 96.55 237 ALA A O 1
ATOM 1854 N N . MET A 1 238 ? -8.656 -27.032 -18.072 1 96.48 238 MET A N 1
ATOM 1855 C CA . MET A 1 238 ? -8.247 -28.425 -17.917 1 96.48 238 MET A CA 1
ATOM 1856 C C . MET A 1 238 ? -7.941 -28.743 -16.457 1 96.48 238 MET A C 1
ATOM 1858 O O . MET A 1 238 ? -8.32 -29.803 -15.956 1 96.48 238 MET A O 1
ATOM 1862 N N . LEU A 1 239 ? -7.28 -27.812 -15.81 1 98.33 239 LEU A N 1
ATOM 1863 C CA . LEU A 1 239 ? -6.975 -27.984 -14.393 1 98.33 239 LEU A CA 1
ATOM 1864 C C . LEU A 1 239 ? -8.255 -28.051 -13.567 1 98.33 239 LEU A C 1
ATOM 1866 O O . LEU A 1 239 ? -8.401 -28.927 -12.711 1 98.33 239 LEU A O 1
ATOM 1870 N N . GLU A 1 240 ? -9.148 -27.176 -13.861 1 98.14 240 GLU A N 1
ATOM 1871 C CA . GLU A 1 240 ? -10.399 -27.122 -13.109 1 98.14 240 GLU A CA 1
ATOM 1872 C C . GLU A 1 240 ? -11.216 -28.396 -13.306 1 98.14 240 GLU A C 1
ATOM 1874 O O . GLU A 1 240 ? -11.867 -28.872 -12.374 1 98.14 240 GLU A O 1
ATOM 1879 N N . ARG A 1 241 ? -11.19 -28.936 -14.459 1 97.43 241 ARG A N 1
ATOM 1880 C CA . ARG A 1 241 ? -11.878 -30.192 -14.738 1 97.43 241 ARG A CA 1
ATOM 1881 C C . ARG A 1 241 ? -11.293 -31.333 -13.912 1 97.43 241 ARG A C 1
ATOM 1883 O O . ARG A 1 241 ? -11.991 -32.297 -13.592 1 97.43 241 ARG A O 1
ATOM 1890 N N . GLU A 1 242 ? -10.056 -31.234 -13.586 1 98.45 242 GLU A N 1
ATOM 1891 C CA . GLU A 1 242 ? -9.388 -32.263 -12.794 1 98.45 242 GLU A CA 1
ATOM 1892 C C . GLU A 1 242 ? -9.624 -32.049 -11.302 1 98.45 242 GLU A C 1
ATOM 1894 O O . GLU A 1 242 ? -9.311 -32.92 -10.487 1 98.45 242 GLU A O 1
ATOM 1899 N N . GLY A 1 243 ? -10.106 -30.835 -10.902 1 98.57 243 GLY A N 1
ATOM 1900 C CA . GLY A 1 243 ? -10.427 -30.598 -9.503 1 98.57 243 GLY A CA 1
ATOM 1901 C C . GLY A 1 243 ? -9.643 -29.449 -8.898 1 98.57 243 GLY A C 1
ATOM 1902 O O . GLY A 1 243 ? -9.862 -29.082 -7.742 1 98.57 243 GLY A O 1
ATOM 1903 N N . PHE A 1 244 ? -8.765 -28.821 -9.65 1 98.74 244 PHE A N 1
ATOM 1904 C CA . PHE A 1 244 ? -7.991 -27.692 -9.149 1 98.74 244 PHE A CA 1
ATOM 1905 C C . PHE A 1 244 ? -8.881 -26.469 -8.955 1 98.74 244 PHE A C 1
ATOM 1907 O O . PHE A 1 244 ? -9.765 -26.203 -9.773 1 98.74 244 PHE A O 1
ATOM 1914 N N . ARG A 1 245 ? -8.567 -25.74 -7.895 1 98.2 245 ARG A N 1
ATOM 1915 C CA . ARG A 1 245 ? -9.323 -24.529 -7.593 1 98.2 245 ARG A CA 1
ATOM 1916 C C . ARG A 1 245 ? -8.393 -23.391 -7.183 1 98.2 245 ARG A C 1
ATOM 1918 O O . ARG A 1 245 ? -7.356 -23.625 -6.56 1 98.2 245 ARG A O 1
ATOM 1925 N N . TYR A 1 246 ? -8.835 -22.246 -7.481 1 97.99 246 TYR A N 1
ATOM 1926 C CA . TYR A 1 246 ? -8.091 -21.047 -7.112 1 97.99 246 TYR A CA 1
ATOM 1927 C C . TYR A 1 246 ? -7.9 -20.965 -5.603 1 97.99 246 TYR A C 1
ATOM 1929 O O . TYR A 1 246 ? -8.851 -21.152 -4.84 1 97.99 246 TYR A O 1
ATOM 1937 N N . GLN A 1 247 ? -6.684 -20.588 -5.13 1 95.93 247 GLN A N 1
ATOM 1938 C CA . GLN A 1 247 ? -6.331 -20.659 -3.715 1 95.93 247 GLN A CA 1
ATOM 1939 C C . GLN A 1 247 ? -6.192 -19.263 -3.113 1 95.93 247 GLN A C 1
ATOM 1941 O O . GLN A 1 247 ? -5.684 -19.11 -2.001 1 95.93 247 GLN A O 1
ATOM 1946 N N . GLY A 1 248 ? -6.494 -18.226 -3.87 1 96.46 248 GLY A N 1
ATOM 1947 C CA . GLY A 1 248 ? -6.297 -16.87 -3.382 1 96.46 248 GLY A CA 1
ATOM 1948 C C . GLY A 1 248 ? -4.842 -16.439 -3.388 1 96.46 248 GLY A C 1
ATOM 1949 O O . GLY A 1 248 ? -4.462 -15.509 -2.674 1 96.46 248 GLY A O 1
ATOM 1950 N N . LEU A 1 249 ? -4.005 -17.124 -4.105 1 98 249 LEU A N 1
ATOM 1951 C CA . LEU A 1 249 ? -2.584 -16.83 -4.251 1 98 249 LEU A CA 1
ATOM 1952 C C . LEU A 1 249 ? -2.266 -16.375 -5.671 1 98 249 LEU A C 1
ATOM 1954 O O . LEU A 1 249 ? -2.818 -16.908 -6.636 1 98 249 LEU A O 1
ATOM 1958 N N . VAL A 1 250 ? -1.438 -15.391 -5.765 1 97.88 250 VAL A N 1
ATOM 1959 C CA . VAL A 1 250 ? -1.033 -14.919 -7.085 1 97.88 250 VAL A CA 1
ATOM 1960 C C . VAL A 1 250 ? 0.484 -14.754 -7.133 1 97.88 250 VAL A C 1
ATOM 1962 O O . VAL A 1 250 ? 1.128 -14.573 -6.096 1 97.88 250 VAL A O 1
ATOM 1965 N N . ASP A 1 251 ? 0.994 -14.844 -8.267 1 95.75 251 ASP A N 1
ATOM 1966 C CA . ASP A 1 251 ? 2.425 -14.698 -8.519 1 95.75 251 ASP A CA 1
ATOM 1967 C C . ASP A 1 251 ? 2.895 -13.279 -8.21 1 95.75 251 ASP A C 1
ATOM 1969 O O . ASP A 1 251 ? 2.175 -12.311 -8.465 1 95.75 251 ASP A O 1
ATOM 1973 N N . LEU A 1 252 ? 4.113 -13.14 -7.841 1 93.9 252 LEU A N 1
ATOM 1974 C CA . LEU A 1 252 ? 4.684 -11.862 -7.432 1 93.9 252 LEU A CA 1
ATOM 1975 C C . LEU A 1 252 ? 4.909 -10.956 -8.638 1 93.9 252 LEU A C 1
ATOM 1977 O O . LEU A 1 252 ? 4.902 -9.73 -8.508 1 93.9 252 LEU A O 1
ATOM 1981 N N . PHE A 1 253 ? 5.118 -11.561 -9.791 1 92.93 253 PHE A N 1
ATOM 1982 C CA . PHE A 1 253 ? 5.592 -10.79 -10.934 1 92.93 253 PHE A CA 1
ATOM 1983 C C . PHE A 1 253 ? 4.435 -10.417 -11.852 1 92.93 253 PHE A C 1
ATOM 1985 O O . PHE A 1 253 ? 4.312 -9.262 -12.266 1 92.93 253 PHE A O 1
ATOM 1992 N N . ASP A 1 254 ? 3.562 -11.351 -12.055 1 95.2 254 ASP A N 1
ATOM 1993 C CA . ASP A 1 254 ? 2.548 -11.066 -13.066 1 95.2 254 ASP A CA 1
ATOM 1994 C C . ASP A 1 254 ? 1.142 -11.244 -12.499 1 95.2 254 ASP A C 1
ATOM 1996 O O . ASP A 1 254 ? 0.154 -11.129 -13.227 1 95.2 254 ASP A O 1
ATOM 2000 N N . ALA A 1 255 ? 1.013 -11.611 -11.28 1 97.25 255 ALA A N 1
ATOM 2001 C CA . ALA A 1 255 ? -0.243 -11.771 -10.552 1 97.25 255 ALA A CA 1
ATOM 2002 C C . ALA A 1 255 ? -1.066 -12.921 -11.126 1 97.25 255 ALA A C 1
ATOM 2004 O O . ALA A 1 255 ? -2.295 -12.924 -11.025 1 97.25 255 ALA A O 1
ATOM 2005 N N . GLY A 1 256 ? -0.398 -13.829 -11.808 1 97.15 256 GLY A N 1
ATOM 2006 C CA . GLY A 1 256 ? -1.111 -15.023 -12.233 1 97.15 256 GLY A CA 1
ATOM 2007 C C . GLY A 1 256 ? -1.639 -15.847 -11.074 1 97.15 256 GLY A C 1
ATOM 2008 O O . GLY A 1 256 ? -1.01 -15.914 -10.016 1 97.15 256 GLY A O 1
ATOM 2009 N N . PRO A 1 257 ? -2.699 -16.566 -11.276 1 98.05 257 PRO A N 1
ATOM 2010 C CA . PRO A 1 257 ? -3.332 -17.3 -10.178 1 98.05 257 PRO A CA 1
ATOM 2011 C C . PRO A 1 257 ? -2.658 -18.642 -9.901 1 98.05 257 PRO A C 1
ATOM 2013 O O . PRO A 1 257 ? -2.122 -19.269 -10.818 1 98.05 257 PRO A O 1
ATOM 2016 N N . THR A 1 258 ? -2.673 -19.05 -8.703 1 97.72 258 THR A N 1
ATOM 2017 C CA . THR A 1 258 ? -2.309 -20.395 -8.271 1 97.72 258 THR A CA 1
ATOM 2018 C C . THR A 1 258 ? -3.556 -21.232 -7.999 1 97.72 258 THR A C 1
ATOM 2020 O O . THR A 1 258 ? -4.455 -20.798 -7.275 1 97.72 258 THR A O 1
ATOM 2023 N N . VAL A 1 259 ? -3.614 -22.365 -8.616 1 98.38 259 VAL A N 1
ATOM 2024 C CA . VAL A 1 259 ? -4.682 -23.319 -8.336 1 98.38 259 VAL A CA 1
ATOM 2025 C C . VAL A 1 259 ? -4.095 -24.584 -7.714 1 98.38 259 VAL A C 1
ATOM 2027 O O . VAL A 1 259 ? -2.923 -24.903 -7.931 1 98.38 259 VAL A O 1
ATOM 2030 N N . ALA A 1 260 ? -4.915 -25.258 -6.907 1 98.52 260 ALA A N 1
ATOM 2031 C CA . ALA A 1 260 ? -4.412 -26.456 -6.24 1 98.52 260 ALA A CA 1
ATOM 2032 C C . ALA A 1 260 ? -5.526 -27.479 -6.036 1 98.52 260 ALA A C 1
ATOM 2034 O O . ALA A 1 260 ? -6.709 -27.149 -6.15 1 98.52 260 ALA A O 1
ATOM 2035 N N . CYS A 1 261 ? -5.077 -28.669 -5.809 1 98.67 261 CYS A N 1
ATOM 2036 C CA . CYS A 1 261 ? -5.955 -29.81 -5.579 1 98.67 261 CYS A CA 1
ATOM 2037 C C . CYS A 1 261 ? -5.268 -30.863 -4.717 1 98.67 261 CYS A C 1
ATOM 2039 O O . CYS A 1 261 ? -4.087 -31.156 -4.912 1 98.67 261 CYS A O 1
ATOM 2041 N N . PRO A 1 262 ? -6.016 -31.4 -3.696 1 98.1 262 PRO A N 1
ATOM 2042 C CA . PRO A 1 262 ? -5.437 -32.58 -3.051 1 98.1 262 PRO A CA 1
ATOM 2043 C C . PRO A 1 262 ? -5.08 -33.682 -4.046 1 98.1 262 PRO A C 1
ATOM 2045 O O . PRO A 1 262 ? -5.879 -34.003 -4.929 1 98.1 262 PRO A O 1
ATOM 2048 N N . ARG A 1 263 ? -3.966 -34.188 -3.924 1 98.52 263 ARG A N 1
ATOM 2049 C CA . ARG A 1 263 ? -3.363 -35.13 -4.861 1 98.52 263 ARG A CA 1
ATOM 2050 C C . ARG A 1 263 ? -4.329 -36.261 -5.198 1 98.52 263 ARG A C 1
ATOM 2052 O O . ARG A 1 263 ? -4.568 -36.551 -6.372 1 98.52 263 ARG A O 1
ATOM 2059 N N . ASP A 1 264 ? -4.985 -36.838 -4.183 1 98.15 264 ASP A N 1
ATOM 2060 C CA . ASP A 1 264 ? -5.806 -38.03 -4.374 1 98.15 264 ASP A CA 1
ATOM 2061 C C . ASP A 1 264 ? -7.189 -37.665 -4.909 1 98.15 264 ASP A C 1
ATOM 2063 O O . ASP A 1 264 ? -7.948 -38.54 -5.33 1 98.15 264 ASP A O 1
ATOM 2067 N N . ASP A 1 265 ? -7.435 -36.394 -4.977 1 98.26 265 ASP A N 1
ATOM 2068 C CA . ASP A 1 265 ? -8.721 -35.925 -5.485 1 98.26 265 ASP A CA 1
ATOM 2069 C C . ASP A 1 265 ? -8.617 -35.523 -6.955 1 98.26 265 ASP A C 1
ATOM 2071 O O . ASP A 1 265 ? -9.63 -35.243 -7.6 1 98.26 265 ASP A O 1
ATOM 2075 N N . ILE A 1 266 ? -7.427 -35.494 -7.45 1 98.65 266 ILE A N 1
ATOM 2076 C CA . ILE A 1 266 ? -7.285 -35.254 -8.882 1 98.65 266 ILE A CA 1
ATOM 2077 C C . ILE A 1 266 ? -7.988 -36.361 -9.663 1 98.65 266 ILE A C 1
ATOM 2079 O O . ILE A 1 266 ? -7.709 -37.545 -9.462 1 98.65 266 ILE A O 1
ATOM 2083 N N . ARG A 1 267 ? -8.816 -36.001 -10.549 1 98.51 267 ARG A N 1
ATOM 2084 C CA . ARG A 1 267 ? -9.714 -36.948 -11.202 1 98.51 267 ARG A CA 1
ATOM 2085 C C . ARG A 1 267 ? -8.93 -38.061 -11.889 1 98.51 267 ARG A C 1
ATOM 2087 O O . ARG A 1 267 ? -9.27 -39.239 -11.758 1 98.51 267 ARG A O 1
ATOM 2094 N N . THR A 1 268 ? -7.925 -37.719 -12.632 1 98.34 268 THR A N 1
ATOM 2095 C CA . THR A 1 268 ? -7.136 -38.711 -13.354 1 98.34 268 THR A CA 1
ATOM 2096 C C . THR A 1 268 ? -6.463 -39.677 -12.384 1 98.34 268 THR A C 1
ATOM 2098 O O . THR A 1 268 ? -6.412 -40.883 -12.636 1 98.34 268 THR A O 1
ATOM 2101 N N . VAL A 1 269 ? -5.914 -39.181 -11.252 1 98.25 269 VAL A N 1
ATOM 2102 C CA . VAL A 1 269 ? -5.278 -40.021 -10.243 1 98.25 269 VAL A CA 1
ATOM 2103 C C . VAL A 1 269 ? -6.316 -40.943 -9.609 1 98.25 269 VAL A C 1
ATOM 2105 O O . VAL A 1 269 ? -6.093 -42.15 -9.489 1 98.25 269 VAL A O 1
ATOM 2108 N N . ARG A 1 270 ? -7.422 -40.378 -9.261 1 97.59 270 ARG A N 1
ATOM 2109 C CA . ARG A 1 270 ? -8.476 -41.077 -8.534 1 97.59 270 ARG A CA 1
ATOM 2110 C C . ARG A 1 270 ? -9.12 -42.153 -9.403 1 97.59 270 ARG A C 1
ATOM 2112 O O . ARG A 1 270 ? -9.397 -43.257 -8.929 1 97.59 270 ARG A O 1
ATOM 2119 N N . ASP A 1 271 ? -9.284 -41.916 -10.712 1 97.65 271 ASP A N 1
ATOM 2120 C CA . ASP A 1 271 ? -10.139 -42.748 -11.552 1 97.65 271 ASP A CA 1
ATOM 2121 C C . ASP A 1 271 ? -9.314 -43.756 -12.349 1 97.65 271 ASP A C 1
ATOM 2123 O O . ASP A 1 271 ? -9.86 -44.704 -12.916 1 97.65 271 ASP A O 1
ATOM 2127 N N . ALA A 1 272 ? -8.072 -43.574 -12.445 1 97.82 272 ALA A N 1
ATOM 2128 C CA . ALA A 1 272 ? -7.249 -44.504 -13.214 1 97.82 272 ALA A CA 1
ATOM 2129 C C . ALA A 1 272 ? -7.162 -45.862 -12.522 1 97.82 272 ALA A C 1
ATOM 2131 O O . ALA A 1 272 ? -7.068 -45.934 -11.295 1 97.82 272 ALA A O 1
ATOM 2132 N N . ARG A 1 273 ? -7.102 -46.939 -13.298 1 97.26 273 ARG A N 1
ATOM 2133 C CA . ARG A 1 273 ? -7.056 -48.307 -12.791 1 97.26 273 ARG A CA 1
ATOM 2134 C C . ARG A 1 273 ? -5.828 -49.044 -13.312 1 97.26 273 ARG A C 1
ATOM 2136 O O . ARG A 1 273 ? -5.427 -48.857 -14.463 1 97.26 273 ARG A O 1
ATOM 2143 N N . ARG A 1 274 ? -5.384 -49.944 -12.472 1 97.52 274 ARG A N 1
ATOM 2144 C CA . ARG A 1 274 ? -4.328 -50.859 -12.893 1 97.52 274 ARG A CA 1
ATOM 2145 C C . ARG A 1 274 ? -4.913 -52.096 -13.569 1 97.52 274 ARG A C 1
ATOM 2147 O O . ARG A 1 274 ? -5.764 -52.778 -12.996 1 97.52 274 ARG A O 1
ATOM 2154 N N . LEU A 1 275 ? -4.473 -52.391 -14.792 1 97.86 275 LEU A N 1
ATOM 2155 C CA . LEU A 1 275 ? -4.983 -53.512 -15.573 1 97.86 275 LEU A CA 1
ATOM 2156 C C . LEU A 1 275 ? -3.84 -54.28 -16.23 1 97.86 275 LEU A C 1
ATOM 2158 O O . LEU A 1 275 ? -2.788 -53.707 -16.522 1 97.86 275 LEU A O 1
ATOM 2162 N N . ARG A 1 276 ? -4.074 -55.494 -16.475 1 97.9 276 ARG A N 1
ATOM 2163 C CA . ARG A 1 276 ? -3.112 -56.305 -17.213 1 97.9 276 ARG A CA 1
ATOM 2164 C C . ARG A 1 276 ? -3.37 -56.232 -18.714 1 97.9 276 ARG A C 1
ATOM 2166 O O . ARG A 1 276 ? -4.521 -56.274 -19.153 1 97.9 276 ARG A O 1
ATOM 2173 N N . VAL A 1 277 ? -2.38 -56.221 -19.49 1 96.7 277 VAL A N 1
ATOM 2174 C CA . VAL A 1 277 ? -2.498 -55.975 -20.923 1 96.7 277 VAL A CA 1
ATOM 2175 C C . VAL A 1 277 ? -2.748 -57.292 -21.654 1 96.7 277 VAL A C 1
ATOM 2177 O O . VAL A 1 277 ? -2.143 -58.316 -21.328 1 96.7 277 VAL A O 1
ATOM 2180 N N . LYS A 1 278 ? -3.635 -57.309 -22.54 1 95.93 278 LYS A N 1
ATOM 2181 C CA . LYS A 1 278 ? -3.843 -58.357 -23.535 1 95.93 278 LYS A CA 1
ATOM 2182 C C . LYS A 1 278 ? -3.89 -57.775 -24.944 1 95.93 278 LYS A C 1
ATOM 2184 O O . LYS A 1 278 ? -4.478 -56.714 -25.165 1 95.93 278 LYS A O 1
ATOM 2189 N N . VAL A 1 279 ? -3.217 -58.468 -25.873 1 93.32 279 VAL A N 1
ATOM 2190 C CA . VAL A 1 279 ? -3.198 -57.986 -27.25 1 93.32 279 VAL A CA 1
ATOM 2191 C C . VAL A 1 279 ? -4.514 -58.341 -27.939 1 93.32 279 VAL A C 1
ATOM 2193 O O . VAL A 1 279 ? -5.014 -59.459 -27.798 1 93.32 279 VAL A O 1
ATOM 2196 N N . GLY A 1 280 ? -5.125 -57.388 -28.425 1 86.84 280 GLY A N 1
ATOM 2197 C CA . GLY A 1 280 ? -6.32 -57.637 -29.216 1 86.84 280 GLY A CA 1
ATOM 2198 C C . GLY A 1 280 ? -6.246 -57.044 -30.61 1 86.84 280 GLY A C 1
ATOM 2199 O O . GLY A 1 280 ? -5.543 -56.056 -30.834 1 86.84 280 GLY A O 1
ATOM 2200 N N . GLU A 1 281 ? -6.504 -57.776 -31.685 1 69.52 281 GLU A N 1
ATOM 2201 C CA . GLU A 1 281 ? -6.435 -57.297 -33.063 1 69.52 281 GLU A CA 1
ATOM 2202 C C . GLU A 1 281 ? -7.236 -56.01 -33.24 1 69.52 281 GLU A C 1
ATOM 2204 O O . GLU A 1 281 ? -6.738 -55.036 -33.807 1 69.52 281 GLU A O 1
ATOM 2209 N N . ASP A 1 282 ? -8.592 -56.093 -33.324 1 58.9 282 ASP A N 1
ATOM 2210 C CA . ASP A 1 282 ? -9.421 -54.926 -33.61 1 58.9 282 ASP A CA 1
ATOM 2211 C C . ASP A 1 282 ? -9.922 -54.278 -32.322 1 58.9 282 ASP A C 1
ATOM 2213 O O . ASP A 1 282 ? -11.036 -54.558 -31.872 1 58.9 282 ASP A O 1
ATOM 2217 N N . ALA A 1 283 ? -8.945 -53.821 -31.468 1 59.98 283 ALA A N 1
ATOM 2218 C CA . ALA A 1 283 ? -9.438 -53.302 -30.195 1 59.98 283 ALA A CA 1
ATOM 2219 C C . ALA A 1 283 ? -10.394 -52.132 -30.413 1 59.98 283 ALA A C 1
ATOM 2221 O O . ALA A 1 283 ? -9.968 -51.034 -30.78 1 59.98 283 ALA A O 1
ATOM 2222 N N . TYR A 1 284 ? -11.664 -52.337 -30.944 1 65.65 284 TYR A N 1
ATOM 2223 C CA . TYR A 1 284 ? -12.791 -51.422 -31.094 1 65.65 284 TYR A CA 1
ATOM 2224 C C . TYR A 1 284 ? -13.21 -50.849 -29.745 1 65.65 284 TYR A C 1
ATOM 2226 O O . TYR A 1 284 ? -14.403 -50.681 -29.479 1 65.65 284 TYR A O 1
ATOM 2234 N N . GLY A 1 285 ? -12.265 -50.498 -28.901 1 81.45 285 GLY A N 1
ATOM 2235 C CA . GLY A 1 285 ? -12.73 -49.929 -27.647 1 81.45 285 GLY A CA 1
ATOM 2236 C C . GLY A 1 285 ? -12.777 -48.413 -27.66 1 81.45 285 GLY A C 1
ATOM 2237 O O . GLY A 1 285 ? -12.685 -47.793 -28.721 1 81.45 285 GLY A O 1
ATOM 2238 N N . GLU A 1 286 ? -13.215 -47.827 -26.555 1 89.11 286 GLU A N 1
ATOM 2239 C CA . GLU A 1 286 ? -13.282 -46.38 -26.375 1 89.11 286 GLU A CA 1
ATOM 2240 C C . GLU A 1 286 ? -11.894 -45.787 -26.147 1 89.11 286 GLU A C 1
ATOM 2242 O O . GLU A 1 286 ? -11.012 -46.452 -25.601 1 89.11 286 GLU A O 1
ATOM 2247 N N . GLU A 1 287 ? -11.659 -44.628 -26.634 1 93.25 287 GLU A N 1
ATOM 2248 C CA . GLU A 1 287 ? -10.395 -43.933 -26.409 1 93.25 287 GLU A CA 1
ATOM 2249 C C . GLU A 1 287 ? -10.177 -43.652 -24.925 1 93.25 287 GLU A C 1
ATOM 2251 O O . GLU A 1 287 ? -11.089 -43.194 -24.234 1 93.25 287 GLU A O 1
ATOM 2256 N N . ALA A 1 288 ? -9.045 -44.09 -24.412 1 96.21 288 ALA A N 1
ATOM 2257 C CA . ALA A 1 288 ? -8.697 -43.864 -23.011 1 96.21 288 ALA A CA 1
ATOM 2258 C C . ALA A 1 288 ? -7.251 -43.395 -22.875 1 96.21 288 ALA A C 1
ATOM 2260 O O . ALA A 1 288 ? -6.448 -43.561 -23.796 1 96.21 288 ALA A O 1
ATOM 2261 N N . LEU A 1 289 ? -7.056 -42.782 -21.791 1 97.79 289 LEU A N 1
ATOM 2262 C CA . LEU A 1 289 ? -5.685 -42.479 -21.393 1 97.79 289 LEU A CA 1
ATOM 2263 C C . LEU A 1 289 ? -5.022 -43.697 -20.76 1 97.79 289 LEU A C 1
ATOM 2265 O O . LEU A 1 289 ? -5.562 -44.286 -19.821 1 97.79 289 LEU A O 1
ATOM 2269 N N . ILE A 1 290 ? -3.857 -44.105 -21.313 1 98.23 290 ILE A N 1
ATOM 2270 C CA . ILE A 1 290 ? -3.174 -45.31 -20.853 1 98.23 290 ILE A CA 1
ATOM 2271 C C . ILE A 1 290 ? -1.707 -44.994 -20.568 1 98.23 290 ILE A C 1
ATOM 2273 O O . ILE A 1 290 ? -1.045 -44.321 -21.362 1 98.23 290 ILE A O 1
ATOM 2277 N N . SER A 1 291 ? -1.203 -45.394 -19.472 1 98.68 291 SER A N 1
ATOM 2278 C CA . SER A 1 291 ? 0.218 -45.251 -19.173 1 98.68 291 SER A CA 1
ATOM 2279 C C . SER A 1 291 ? 0.807 -46.558 -18.653 1 98.68 291 SER A C 1
ATOM 2281 O O . SER A 1 291 ? 0.07 -47.481 -18.3 1 98.68 291 SER A O 1
ATOM 2283 N N . THR A 1 292 ? 2.132 -46.602 -18.67 1 98.33 292 THR A N 1
ATOM 2284 C CA . THR A 1 292 ? 2.834 -47.703 -18.019 1 98.33 292 THR A CA 1
ATOM 2285 C C . THR A 1 292 ? 2.629 -47.658 -16.508 1 98.33 292 THR A C 1
ATOM 2287 O O . THR A 1 292 ? 2.118 -46.671 -15.975 1 98.33 292 THR A O 1
ATOM 2290 N N . GLY A 1 293 ? 3.054 -48.696 -15.83 1 96.84 293 GLY A N 1
ATOM 2291 C CA . GLY A 1 293 ? 2.831 -48.814 -14.398 1 96.84 293 GLY A CA 1
ATOM 2292 C C . GLY A 1 293 ? 4.067 -48.505 -13.574 1 96.84 293 GLY A C 1
ATOM 2293 O O . GLY A 1 293 ? 4.057 -48.651 -12.35 1 96.84 293 GLY A O 1
ATOM 2294 N N . GLU A 1 294 ? 5.121 -48.102 -14.268 1 96.28 294 GLU A N 1
ATOM 2295 C CA . GLU A 1 294 ? 6.379 -47.822 -13.583 1 96.28 294 GLU A CA 1
ATOM 2296 C C . GLU A 1 294 ? 6.932 -46.455 -13.979 1 96.28 294 GLU A C 1
ATOM 2298 O O . GLU A 1 294 ? 6.919 -46.093 -15.157 1 96.28 294 GLU A O 1
ATOM 2303 N N . VAL A 1 295 ? 7.436 -45.798 -12.992 1 96.84 295 VAL A N 1
ATOM 2304 C CA . VAL A 1 295 ? 7.916 -44.436 -13.206 1 96.84 295 VAL A CA 1
ATOM 2305 C C . VAL A 1 295 ? 9.147 -44.458 -14.108 1 96.84 295 VAL A C 1
ATOM 2307 O O . VAL A 1 295 ? 9.27 -43.638 -15.021 1 96.84 295 VAL A O 1
ATOM 2310 N N . SER A 1 296 ? 10.066 -45.386 -13.993 1 95.97 296 SER A N 1
ATOM 2311 C CA . SER A 1 296 ? 11.332 -45.437 -14.716 1 95.97 296 SER A CA 1
ATOM 2312 C C . SER A 1 296 ? 11.111 -45.717 -16.199 1 95.97 296 SER A C 1
ATOM 2314 O O . SER A 1 296 ? 11.981 -45.435 -17.025 1 95.97 296 SER A O 1
ATOM 2316 N N . ARG A 1 297 ? 9.921 -46.315 -16.529 1 96.14 297 ARG A N 1
ATOM 2317 C CA . ARG A 1 297 ? 9.578 -46.634 -17.911 1 96.14 297 ARG A CA 1
ATOM 2318 C C . ARG A 1 297 ? 8.298 -45.922 -18.336 1 96.14 297 ARG A C 1
ATOM 2320 O O . ARG A 1 297 ? 7.494 -46.476 -19.088 1 96.14 297 ARG A O 1
ATOM 2327 N N . PHE A 1 298 ? 8.208 -44.828 -17.799 1 98.13 298 PHE A N 1
ATOM 2328 C CA . PHE A 1 298 ? 6.942 -44.13 -17.987 1 98.13 298 PHE A CA 1
ATOM 2329 C C . PHE A 1 298 ? 6.7 -43.834 -19.462 1 98.13 298 PHE A C 1
ATOM 2331 O O . PHE A 1 298 ? 7.583 -43.316 -20.15 1 98.13 298 PHE A O 1
ATOM 2338 N N . ARG A 1 299 ? 5.541 -44.115 -19.933 1 98.68 299 ARG A N 1
ATOM 2339 C CA . ARG A 1 299 ? 4.964 -43.726 -21.216 1 98.68 299 ARG A CA 1
ATOM 2340 C C . ARG A 1 299 ? 3.447 -43.607 -21.12 1 98.68 299 ARG A C 1
ATOM 2342 O O . ARG A 1 299 ? 2.806 -44.348 -20.373 1 98.68 299 ARG A O 1
ATOM 2349 N N . ALA A 1 300 ? 2.909 -42.697 -21.863 1 98.69 300 ALA A N 1
ATOM 2350 C CA . ALA A 1 300 ? 1.457 -42.539 -21.873 1 98.69 300 ALA A CA 1
ATOM 2351 C C . ALA A 1 300 ? 0.946 -42.254 -23.282 1 98.69 300 ALA A C 1
ATOM 2353 O O . ALA A 1 300 ? 1.586 -41.527 -24.046 1 98.69 300 ALA A O 1
ATOM 2354 N N . VAL A 1 301 ? -0.227 -42.791 -23.655 1 97.91 301 VAL A N 1
ATOM 2355 C CA . VAL A 1 301 ? -0.866 -42.596 -24.952 1 97.91 301 VAL A CA 1
ATOM 2356 C C . VAL A 1 301 ? -2.379 -42.495 -24.772 1 97.91 301 VAL A C 1
ATOM 2358 O O . VAL A 1 301 ? -2.904 -42.791 -23.696 1 97.91 301 VAL A O 1
ATOM 2361 N N . ARG A 1 30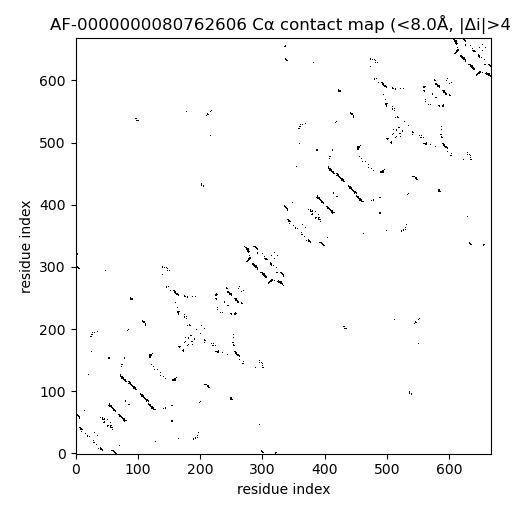2 ? -2.997 -41.956 -25.71 1 96.7 302 ARG A N 1
ATOM 2362 C CA . ARG A 1 302 ? -4.439 -42.112 -25.876 1 96.7 302 ARG A CA 1
ATOM 2363 C C . ARG A 1 302 ? -4.758 -43.116 -26.979 1 96.7 302 ARG A C 1
ATOM 2365 O O . ARG A 1 302 ? -4.275 -42.983 -28.105 1 96.7 302 ARG A O 1
ATOM 2372 N N . ALA A 1 303 ? -5.528 -44.145 -26.63 1 94.53 303 ALA A N 1
ATOM 2373 C CA . ALA A 1 303 ? -5.827 -45.207 -27.588 1 94.53 303 ALA A CA 1
ATOM 2374 C C . ALA A 1 303 ? -7.099 -45.954 -27.198 1 94.53 303 ALA A C 1
ATOM 2376 O O . ALA A 1 303 ? -7.528 -45.902 -26.043 1 94.53 303 ALA A O 1
ATOM 2377 N N . PRO A 1 304 ? -7.653 -46.527 -28.213 1 94.82 304 PRO A N 1
ATOM 2378 C CA . PRO A 1 304 ? -8.788 -47.389 -27.875 1 94.82 304 PRO A CA 1
ATOM 2379 C C . PRO A 1 304 ? -8.391 -48.564 -26.983 1 94.82 304 PRO A C 1
ATOM 2381 O O . PRO A 1 304 ? -7.335 -49.168 -27.185 1 94.82 304 PRO A O 1
ATOM 2384 N N . VAL A 1 305 ? -9.191 -48.828 -26.014 1 95.24 305 VAL A N 1
ATOM 2385 C CA . VAL A 1 305 ? -8.953 -49.941 -25.1 1 95.24 305 VAL A CA 1
ATOM 2386 C C . VAL A 1 305 ? -10.282 -50.593 -24.724 1 95.24 305 VAL A C 1
ATOM 2388 O O . VAL A 1 305 ? -11.287 -49.904 -24.533 1 95.24 305 VAL A O 1
ATOM 2391 N N . LEU A 1 306 ? -10.374 -51.855 -24.813 1 94.52 306 LEU A N 1
ATOM 2392 C CA . LEU A 1 306 ? -11.485 -52.618 -24.254 1 94.52 306 LEU A CA 1
ATOM 2393 C C . LEU A 1 306 ? -11.129 -53.166 -22.876 1 94.52 306 LEU A C 1
ATOM 2395 O O . LEU A 1 306 ? -10.148 -53.899 -22.73 1 94.52 306 LEU A O 1
ATOM 2399 N N . ILE A 1 307 ? -11.838 -52.751 -21.918 1 93.66 307 ILE A N 1
ATOM 2400 C CA . ILE A 1 307 ? -11.591 -53.202 -20.553 1 93.66 307 ILE A CA 1
ATOM 2401 C C . ILE A 1 307 ? -12.497 -54.387 -20.228 1 93.66 307 ILE A C 1
ATOM 2403 O O . ILE A 1 307 ? -13.722 -54.284 -20.324 1 93.66 307 ILE A O 1
ATOM 2407 N N . ASP A 1 308 ? -11.933 -55.442 -19.92 1 92.08 308 ASP A N 1
ATOM 2408 C CA . ASP A 1 308 ? -12.631 -56.653 -19.499 1 92.08 308 ASP A CA 1
ATOM 2409 C C . ASP A 1 308 ? -12.154 -57.111 -18.123 1 92.08 308 ASP A C 1
ATOM 2411 O O . ASP A 1 308 ? -11.176 -57.854 -18.014 1 92.08 308 ASP A O 1
ATOM 2415 N N . GLY A 1 309 ? -12.896 -56.722 -17.087 1 93.18 309 GLY A N 1
ATOM 2416 C CA . GLY A 1 309 ? -12.456 -56.997 -15.728 1 93.18 309 GLY A CA 1
ATOM 2417 C C . GLY A 1 309 ? -11.153 -56.307 -15.371 1 93.18 309 GLY A C 1
ATOM 2418 O O . GLY A 1 309 ? -11.06 -55.079 -15.424 1 93.18 309 GLY A O 1
ATOM 2419 N N . GLU A 1 310 ? -10.15 -57.203 -15.223 1 95.96 310 GLU A N 1
ATOM 2420 C CA . GLU A 1 310 ? -8.847 -56.682 -14.82 1 95.96 310 GLU A CA 1
ATOM 2421 C C . GLU A 1 310 ? -7.875 -56.658 -15.996 1 95.96 310 GLU A C 1
ATOM 2423 O O . GLU A 1 310 ? -6.659 -56.6 -15.802 1 95.96 310 GLU A O 1
ATOM 2428 N N . THR A 1 311 ? -8.507 -56.665 -17.198 1 95.49 311 THR A N 1
ATOM 2429 C CA . THR A 1 311 ? -7.672 -56.742 -18.391 1 95.49 311 THR A CA 1
ATOM 2430 C C . THR A 1 311 ? -7.948 -55.564 -19.321 1 95.49 311 THR A C 1
ATOM 2432 O O . THR A 1 311 ? -9.103 -55.184 -19.524 1 95.49 311 THR A O 1
ATOM 2435 N N . ALA A 1 312 ? -6.924 -55.037 -19.809 1 95.89 312 ALA A N 1
ATOM 2436 C CA . ALA A 1 312 ? -6.988 -54.037 -20.871 1 95.89 312 ALA A CA 1
ATOM 2437 C C . ALA A 1 312 ? -6.573 -54.634 -22.212 1 95.89 312 ALA A C 1
ATOM 2439 O O . ALA A 1 312 ? -5.414 -55.01 -22.4 1 95.89 312 ALA A O 1
ATOM 2440 N N . ILE A 1 313 ? -7.463 -54.726 -23.143 1 96.09 313 ILE A N 1
ATOM 2441 C CA . ILE A 1 313 ? -7.166 -55.238 -24.477 1 96.09 313 ILE A CA 1
ATOM 2442 C C . ILE A 1 313 ? -6.77 -54.085 -25.396 1 96.09 313 ILE A C 1
ATOM 2444 O O . ILE A 1 313 ? -7.581 -53.199 -25.677 1 96.09 313 ILE A O 1
ATOM 2448 N N . LEU A 1 314 ? -5.574 -54.115 -25.811 1 95.3 314 LEU A N 1
ATOM 2449 C CA . LEU A 1 314 ? -4.997 -53.037 -26.607 1 95.3 314 LEU A CA 1
ATOM 2450 C C . LEU A 1 314 ? -4.54 -53.552 -27.968 1 95.3 314 LEU A C 1
ATOM 2452 O O . LEU A 1 314 ? -4.195 -54.727 -28.108 1 95.3 314 LEU A O 1
ATOM 2456 N N . GLY A 1 315 ? -4.578 -52.65 -28.915 1 94.01 315 GLY A N 1
ATOM 2457 C CA . GLY A 1 315 ? -3.955 -52.972 -30.189 1 94.01 315 GLY A CA 1
ATOM 2458 C C . GLY A 1 315 ? -2.44 -52.985 -30.125 1 94.01 315 GLY A C 1
ATOM 2459 O O . GLY A 1 315 ? -1.848 -52.45 -29.185 1 94.01 315 GLY A O 1
ATOM 2460 N N . ARG A 1 316 ? -1.805 -53.551 -31.121 1 92.82 316 ARG A N 1
ATOM 2461 C CA . ARG A 1 316 ? -0.353 -53.686 -31.18 1 92.82 316 ARG A CA 1
ATOM 2462 C C . ARG A 1 316 ? 0.322 -52.32 -31.224 1 92.82 316 ARG A C 1
ATOM 2464 O O . ARG A 1 316 ? 1.391 -52.13 -30.639 1 92.82 316 ARG A O 1
ATOM 2471 N N . ASP A 1 317 ? -0.287 -51.393 -31.93 1 92.74 317 ASP A N 1
ATOM 2472 C CA . ASP A 1 317 ? 0.291 -50.058 -32.051 1 92.74 317 ASP A CA 1
ATOM 2473 C C . ASP A 1 317 ? 0.411 -49.386 -30.685 1 92.74 317 ASP A C 1
ATOM 2475 O O . ASP A 1 317 ? 1.439 -48.78 -30.373 1 92.74 317 ASP A O 1
ATOM 2479 N N . ALA A 1 318 ? -0.651 -49.49 -29.899 1 94.93 318 ALA A N 1
ATOM 2480 C CA . ALA A 1 318 ? -0.642 -48.895 -28.565 1 94.93 318 ALA A CA 1
ATOM 2481 C C . ALA A 1 318 ? 0.372 -49.59 -27.662 1 94.93 318 ALA A C 1
ATOM 2483 O O . ALA A 1 318 ? 1.088 -48.934 -26.901 1 94.93 318 ALA A O 1
ATOM 2484 N N . MET A 1 319 ? 0.445 -50.871 -27.712 1 95.84 319 MET A N 1
ATOM 2485 C CA . MET A 1 319 ? 1.39 -51.639 -26.906 1 95.84 319 MET A CA 1
ATOM 2486 C C . MET A 1 319 ? 2.828 -51.272 -27.258 1 95.84 319 MET A C 1
ATOM 2488 O O . MET A 1 319 ? 3.666 -51.104 -26.369 1 95.84 319 MET A O 1
ATOM 2492 N N . ASP A 1 320 ? 3.06 -51.173 -28.584 1 95.35 320 ASP A N 1
ATOM 2493 C CA . ASP A 1 320 ? 4.392 -50.789 -29.041 1 95.35 320 ASP A CA 1
ATOM 2494 C C . ASP A 1 320 ? 4.753 -49.384 -28.563 1 95.35 320 ASP A C 1
ATOM 2496 O O . ASP A 1 320 ? 5.88 -49.143 -28.124 1 95.35 320 ASP A O 1
ATOM 2500 N N . ALA A 1 321 ? 3.805 -48.52 -28.65 1 96.61 321 ALA A N 1
ATOM 2501 C CA . ALA A 1 321 ? 4.032 -47.141 -28.227 1 96.61 321 ALA A CA 1
ATOM 2502 C C . ALA A 1 321 ? 4.316 -47.067 -26.729 1 96.61 321 ALA A C 1
ATOM 2504 O O . ALA A 1 321 ? 5.122 -46.246 -26.284 1 96.61 321 ALA A O 1
ATOM 2505 N N . LEU A 1 322 ? 3.736 -47.914 -25.934 1 97.87 322 LEU A N 1
ATOM 2506 C CA . LEU A 1 322 ? 3.909 -47.951 -24.486 1 97.87 322 LEU A CA 1
ATOM 2507 C C . LEU A 1 322 ? 5.144 -48.761 -24.107 1 97.87 322 LEU A C 1
ATOM 2509 O O . LEU A 1 322 ? 5.635 -48.662 -22.98 1 97.87 322 LEU A O 1
ATOM 2513 N N . GLY A 1 323 ? 5.581 -49.589 -24.986 1 96.78 323 GLY A N 1
ATOM 2514 C CA . GLY A 1 323 ? 6.686 -50.485 -24.685 1 96.78 323 GLY A CA 1
ATOM 2515 C C . GLY A 1 323 ? 6.314 -51.583 -23.706 1 96.78 323 GLY A C 1
ATOM 2516 O O . GLY A 1 323 ? 7.089 -51.906 -22.804 1 96.78 323 GLY A O 1
ATOM 2517 N N . VAL A 1 324 ? 5.043 -52.101 -23.868 1 97.25 324 VAL A N 1
ATOM 2518 C CA . VAL A 1 324 ? 4.606 -53.122 -22.922 1 97.25 324 VAL A CA 1
ATOM 2519 C C . VAL A 1 324 ? 4.284 -54.414 -23.668 1 97.25 324 VAL A C 1
ATOM 2521 O O . VAL A 1 324 ? 3.953 -54.387 -24.856 1 97.25 324 VAL A O 1
ATOM 2524 N N . GLY A 1 325 ? 4.4 -55.464 -22.948 1 95.74 325 GLY A N 1
ATOM 2525 C CA . GLY A 1 325 ? 4.002 -56.769 -23.451 1 95.74 325 GLY A CA 1
ATOM 2526 C C . GLY A 1 325 ? 2.756 -57.313 -22.78 1 95.74 325 GLY A C 1
ATOM 2527 O O . GLY A 1 325 ? 2.278 -56.747 -21.794 1 95.74 325 GLY A O 1
ATOM 2528 N N . GLU A 1 326 ? 2.283 -58.389 -23.38 1 95.35 326 GLU A N 1
ATOM 2529 C CA . GLU A 1 326 ? 1.126 -59.045 -22.779 1 95.35 326 GLU A CA 1
ATOM 2530 C C . GLU A 1 326 ? 1.412 -59.457 -21.337 1 95.35 326 GLU A C 1
ATOM 2532 O O . GLU A 1 326 ? 2.5 -59.951 -21.031 1 95.35 326 GLU A O 1
ATOM 2537 N N . GLY A 1 327 ? 0.495 -59.201 -20.478 1 96.32 327 GLY A N 1
ATOM 2538 C CA . GLY A 1 327 ? 0.627 -59.573 -19.078 1 96.32 327 GLY A CA 1
ATOM 2539 C C . GLY A 1 327 ? 1.149 -58.446 -18.207 1 96.32 327 GLY A C 1
ATOM 2540 O O . GLY A 1 327 ? 0.981 -58.469 -16.986 1 96.32 327 GLY A O 1
ATOM 2541 N N . GLU A 1 328 ? 1.805 -57.476 -18.789 1 97.05 328 GLU A N 1
ATOM 2542 C CA . GLU A 1 328 ? 2.31 -56.34 -18.024 1 97.05 328 GLU A CA 1
ATOM 2543 C C . GLU A 1 328 ? 1.171 -55.444 -17.548 1 97.05 328 GLU A C 1
ATOM 2545 O O . GLU A 1 328 ? 0.041 -55.559 -18.029 1 97.05 328 GLU A O 1
ATOM 2550 N N . VAL A 1 329 ? 1.487 -54.661 -16.573 1 97.38 329 VAL A N 1
ATOM 2551 C CA . VAL A 1 329 ? 0.464 -53.829 -15.949 1 97.38 329 VAL A CA 1
ATOM 2552 C C . VAL A 1 329 ? 0.506 -52.423 -16.544 1 97.38 329 VAL A C 1
ATOM 2554 O O . VAL A 1 329 ? 1.584 -51.861 -16.748 1 97.38 329 VAL A O 1
ATOM 2557 N N . VAL A 1 330 ? -0.66 -51.927 -16.883 1 98.2 330 VAL A N 1
ATOM 2558 C CA . VAL A 1 330 ? -0.828 -50.545 -17.319 1 98.2 330 VAL A CA 1
ATOM 2559 C C . VAL A 1 330 ? -1.876 -49.853 -16.451 1 98.2 330 VAL A C 1
ATOM 2561 O O . VAL A 1 330 ? -2.636 -50.513 -15.738 1 98.2 330 VAL A O 1
ATOM 2564 N N . ARG A 1 331 ? -1.806 -48.577 -16.472 1 98.16 331 ARG A N 1
ATOM 2565 C CA . ARG A 1 331 ? -2.851 -47.76 -15.864 1 98.16 331 ARG A CA 1
ATOM 2566 C C . ARG A 1 331 ? -3.759 -47.152 -16.927 1 98.16 331 ARG A C 1
ATOM 2568 O O . ARG A 1 331 ? -3.281 -46.654 -17.949 1 98.16 331 ARG A O 1
ATOM 2575 N N . VAL A 1 332 ? -5.058 -47.218 -16.716 1 98.14 332 VAL A N 1
ATOM 2576 C CA . VAL A 1 332 ? -6.027 -46.778 -17.715 1 98.14 332 VAL A CA 1
ATOM 2577 C C . VAL A 1 332 ? -7.037 -45.829 -17.073 1 98.14 332 VAL A C 1
ATOM 2579 O O . VAL A 1 332 ? -7.596 -46.131 -16.016 1 98.14 332 VAL A O 1
ATOM 2582 N N . LYS A 1 333 ? -7.171 -44.708 -17.636 1 96.67 333 LYS A N 1
ATOM 2583 C CA . LYS A 1 333 ? -8.231 -43.766 -17.289 1 96.67 333 LYS A CA 1
ATOM 2584 C C . LYS A 1 333 ? -9.193 -43.567 -18.457 1 96.67 333 LYS A C 1
ATOM 2586 O O . LYS A 1 333 ? -8.863 -42.888 -19.431 1 96.67 333 LYS A O 1
ATOM 2591 N N . ALA A 1 334 ? -10.334 -44.04 -18.304 1 89.04 334 ALA A N 1
ATOM 2592 C CA . ALA A 1 334 ? -11.347 -44.001 -19.355 1 89.04 334 ALA A CA 1
ATOM 2593 C C . ALA A 1 334 ? -12.201 -42.741 -19.248 1 89.04 334 ALA A C 1
ATOM 2595 O O . ALA A 1 334 ? -12.419 -42.223 -18.15 1 89.04 334 ALA A O 1
ATOM 2596 N N . MET B 1 1 ? -6.196 52.275 12.18 1 91.9 1 MET B N 1
ATOM 2597 C CA . MET B 1 1 ? -5.202 51.411 12.811 1 91.9 1 MET B CA 1
ATOM 2598 C C . MET B 1 1 ? -5.756 50.006 13.018 1 91.9 1 MET B C 1
ATOM 2600 O O . MET B 1 1 ? -6.926 49.84 13.365 1 91.9 1 MET B O 1
ATOM 2604 N N . LEU B 1 2 ? -4.994 49.03 12.721 1 96.18 2 LEU B N 1
ATOM 2605 C CA . LEU B 1 2 ? -5.394 47.64 12.912 1 96.18 2 LEU B CA 1
ATOM 2606 C C . LEU B 1 2 ? -5.017 47.153 14.307 1 96.18 2 LEU B C 1
ATOM 2608 O O . LEU B 1 2 ? -3.941 47.48 14.814 1 96.18 2 LEU B O 1
ATOM 2612 N N . VAL B 1 3 ? -5.923 46.45 14.929 1 98.2 3 VAL B N 1
ATOM 2613 C CA . VAL B 1 3 ? -5.678 45.88 16.25 1 98.2 3 VAL B CA 1
ATOM 2614 C C . VAL B 1 3 ? -6.117 44.417 16.27 1 98.2 3 VAL B C 1
ATOM 2616 O O . VAL B 1 3 ? -7.116 44.053 15.645 1 98.2 3 VAL B O 1
ATOM 2619 N N . VAL B 1 4 ? -5.34 43.599 16.901 1 98.7 4 VAL B N 1
ATOM 2620 C CA . VAL B 1 4 ? -5.725 42.214 17.155 1 98.7 4 VAL B CA 1
ATOM 2621 C C . VAL B 1 4 ? -6.281 42.084 18.571 1 98.7 4 VAL B C 1
ATOM 2623 O O . VAL B 1 4 ? -5.655 42.532 19.534 1 98.7 4 VAL B O 1
ATOM 2626 N N . ARG B 1 5 ? -7.395 41.505 18.695 1 98.54 5 ARG B N 1
ATOM 2627 C CA . ARG B 1 5 ? -8.067 41.38 19.985 1 98.54 5 ARG B CA 1
ATOM 2628 C C . ARG B 1 5 ? -8.746 40.021 20.119 1 98.54 5 ARG B C 1
ATOM 2630 O O . ARG B 1 5 ? -8.934 39.314 19.127 1 98.54 5 ARG B O 1
ATOM 2637 N N . PRO B 1 6 ? -9.129 39.6 21.371 1 98.21 6 PRO B N 1
ATOM 2638 C CA . PRO B 1 6 ? -9.87 38.352 21.569 1 98.21 6 PRO B CA 1
ATOM 2639 C C . PRO B 1 6 ? -11.226 38.354 20.866 1 98.21 6 PRO B C 1
ATOM 2641 O O . PRO B 1 6 ? -11.877 39.398 20.775 1 98.21 6 PRO B O 1
ATOM 2644 N N . ALA B 1 7 ? -11.559 37.185 20.455 1 97.62 7 ALA B N 1
ATOM 2645 C CA . ALA B 1 7 ? -12.893 37.001 19.889 1 97.62 7 ALA B CA 1
ATOM 2646 C C . ALA B 1 7 ? -13.915 36.695 20.981 1 97.62 7 ALA B C 1
ATOM 2648 O O . ALA B 1 7 ? -13.593 36.037 21.974 1 97.62 7 ALA B O 1
ATOM 2649 N N . GLY B 1 8 ? -15.102 37.138 20.779 1 94.57 8 GLY B N 1
ATOM 2650 C CA . GLY B 1 8 ? -16.232 36.836 21.643 1 94.57 8 GLY B CA 1
ATOM 2651 C C . GLY B 1 8 ? -17.508 36.546 20.876 1 94.57 8 GLY B C 1
ATOM 2652 O O . GLY B 1 8 ? -17.508 36.53 19.643 1 94.57 8 GLY B O 1
ATOM 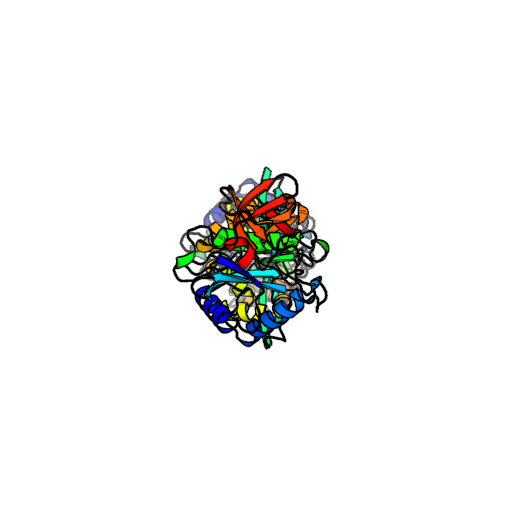2653 N N . SER B 1 9 ? -18.542 36.351 21.595 1 94.67 9 SER B N 1
ATOM 2654 C CA . SER B 1 9 ? -19.821 35.944 21.022 1 94.67 9 SER B CA 1
ATOM 2655 C C . SER B 1 9 ? -20.329 36.975 20.019 1 94.67 9 SER B C 1
ATOM 2657 O O . SER B 1 9 ? -21.001 36.624 19.047 1 94.67 9 SER B O 1
ATOM 2659 N N . ALA B 1 10 ? -19.984 38.188 20.21 1 94.96 10 ALA B N 1
ATOM 2660 C CA . ALA B 1 10 ? -20.445 39.27 19.344 1 94.96 10 ALA B CA 1
ATOM 2661 C C . ALA B 1 10 ? -19.787 39.191 17.97 1 94.96 10 ALA B C 1
ATOM 2663 O O . ALA B 1 10 ? -20.241 39.833 17.019 1 94.96 10 ALA B O 1
ATOM 2664 N N . ASP B 1 11 ? -18.816 38.39 17.873 1 97.61 11 ASP B N 1
ATOM 2665 C CA . ASP B 1 11 ? -18.051 38.325 16.631 1 97.61 11 ASP B CA 1
ATOM 2666 C C . ASP B 1 11 ? -18.589 37.231 15.712 1 97.61 11 ASP B C 1
ATOM 2668 O O . ASP B 1 11 ? -17.984 36.924 14.683 1 97.61 11 ASP B O 1
ATOM 2672 N N . PHE B 1 12 ? -19.672 36.602 15.992 1 97.61 12 PHE B N 1
ATOM 2673 C CA . PHE B 1 12 ? -20.151 35.424 15.279 1 97.61 12 PHE B CA 1
ATOM 2674 C C . PHE B 1 12 ? -20.348 35.73 13.799 1 97.61 12 PHE B C 1
ATOM 2676 O O . PHE B 1 12 ? -19.917 34.96 12.938 1 97.61 12 PHE B O 1
ATOM 2683 N N . GLU B 1 13 ? -21.029 36.831 13.5 1 97.24 13 GLU B N 1
ATOM 2684 C CA . GLU B 1 13 ? -21.323 37.151 12.106 1 97.24 13 GLU B CA 1
ATOM 2685 C C . GLU B 1 13 ? -20.04 37.334 11.3 1 97.24 13 GLU B C 1
ATOM 2687 O O . GLU B 1 13 ? -19.935 36.849 10.172 1 97.24 13 GLU B O 1
ATOM 2692 N N . ALA B 1 14 ? -19.114 38.031 11.837 1 96.95 14 ALA B N 1
ATOM 2693 C CA . ALA B 1 14 ? -17.835 38.244 11.165 1 96.95 14 ALA B CA 1
ATOM 2694 C C . ALA B 1 14 ? -17.086 36.927 10.98 1 96.95 14 ALA B C 1
ATOM 2696 O O . ALA B 1 14 ? -16.506 36.679 9.921 1 96.95 14 ALA B O 1
ATOM 2697 N N . LEU B 1 15 ? -17.101 36.1 12.021 1 96.75 15 LEU B N 1
ATOM 2698 C CA . LEU B 1 15 ? -16.419 34.812 11.955 1 96.75 15 LEU B CA 1
ATOM 2699 C C . LEU B 1 15 ? -17.043 33.921 10.886 1 96.75 15 LEU B C 1
ATOM 2701 O O . LEU B 1 15 ? -16.329 33.253 10.135 1 96.75 15 LEU B O 1
ATOM 2705 N N . MET B 1 16 ? -18.342 33.906 10.855 1 96.07 16 MET B N 1
ATOM 2706 C CA . MET B 1 16 ? -19.056 33.114 9.858 1 96.07 16 MET B CA 1
ATOM 2707 C C . MET B 1 16 ? -18.717 33.581 8.447 1 96.07 16 MET B C 1
ATOM 2709 O O . MET B 1 16 ? -18.518 32.762 7.548 1 96.07 16 MET B O 1
ATOM 2713 N N . GLU B 1 17 ? -18.657 34.824 8.292 1 95.75 17 GLU B N 1
ATOM 2714 C CA . GLU B 1 17 ? -18.302 35.383 6.991 1 95.75 17 GLU B CA 1
ATOM 2715 C C . GLU B 1 17 ? -16.893 34.967 6.578 1 95.75 17 GLU B C 1
ATOM 2717 O O . GLU B 1 17 ? -16.663 34.598 5.424 1 95.75 17 GLU B O 1
ATOM 2722 N N . LEU B 1 18 ? -15.965 35.055 7.449 1 95.5 18 LEU B N 1
ATOM 2723 C CA . LEU B 1 18 ? -14.589 34.661 7.167 1 95.5 18 LEU B CA 1
ATOM 2724 C C . LEU B 1 18 ? -14.503 33.169 6.861 1 95.5 18 LEU B C 1
ATOM 2726 O O . LEU B 1 18 ? -13.723 32.752 6.001 1 95.5 18 LEU B O 1
ATOM 2730 N N . ALA B 1 19 ? -15.284 32.345 7.589 1 92.88 19 ALA B N 1
ATOM 2731 C CA . ALA B 1 19 ? -15.32 30.905 7.347 1 92.88 19 ALA B CA 1
ATOM 2732 C C . ALA B 1 19 ? -15.782 30.599 5.926 1 92.88 19 ALA B C 1
ATOM 2734 O O . ALA B 1 19 ? -15.214 29.734 5.254 1 92.88 19 ALA B O 1
ATOM 2735 N N . VAL B 1 20 ? -16.715 31.266 5.466 1 91.71 20 VAL B N 1
ATOM 2736 C CA . VAL B 1 20 ? -17.25 31.074 4.122 1 91.71 20 VAL B CA 1
ATOM 2737 C C . VAL B 1 20 ? -16.211 31.499 3.087 1 91.71 20 VAL B C 1
ATOM 2739 O O . VAL B 1 20 ? -16.002 30.807 2.088 1 91.71 20 VAL B O 1
ATOM 2742 N N . LEU B 1 21 ? -15.487 32.558 3.349 1 90.52 21 LEU B N 1
ATOM 2743 C CA . LEU B 1 21 ? -14.521 33.121 2.412 1 90.52 21 LEU B CA 1
ATOM 2744 C C . LEU B 1 21 ? -13.269 32.253 2.335 1 90.52 21 LEU B C 1
ATOM 2746 O O . LEU B 1 21 ? -12.584 32.233 1.31 1 90.52 21 LEU B O 1
ATOM 2750 N N . SER B 1 22 ? -12.938 31.599 3.415 1 86.74 22 SER B N 1
ATOM 2751 C CA . SER B 1 22 ? -11.699 30.831 3.485 1 86.74 22 SER B CA 1
ATOM 2752 C C . SER B 1 22 ? -11.71 29.672 2.493 1 86.74 22 SER B C 1
ATOM 2754 O O . SER B 1 22 ? -10.656 29.252 2.011 1 86.74 22 SER B O 1
ATOM 2756 N N . GLY B 1 23 ? -12.869 29.06 2.239 1 79.68 23 GLY B N 1
ATOM 2757 C CA . GLY B 1 23 ? -12.988 28.068 1.182 1 79.68 23 GLY B CA 1
ATOM 2758 C C . GLY B 1 23 ? -12.75 26.65 1.665 1 79.68 23 GLY B C 1
ATOM 2759 O O . GLY B 1 23 ? -12.559 26.42 2.861 1 79.68 23 GLY B O 1
ATOM 2760 N N . ARG B 1 24 ? -12.625 25.812 0.705 1 77.76 24 ARG B N 1
ATOM 2761 C CA . ARG B 1 24 ? -12.545 24.37 0.918 1 77.76 24 ARG B CA 1
ATOM 2762 C C . ARG B 1 24 ? -11.201 23.98 1.523 1 77.76 24 ARG B C 1
ATOM 2764 O O . ARG B 1 24 ? -10.159 24.502 1.121 1 77.76 24 ARG B O 1
ATOM 2771 N N . GLY B 1 25 ? -11.221 23.066 2.547 1 75.73 25 GLY B N 1
ATOM 2772 C CA . GLY B 1 25 ? -9.988 22.531 3.102 1 75.73 25 GLY B CA 1
ATOM 2773 C C . GLY B 1 25 ? -9.509 23.286 4.328 1 75.73 25 GLY B C 1
ATOM 2774 O O . GLY B 1 25 ? -8.514 22.905 4.949 1 75.73 25 GLY B O 1
ATOM 2775 N N . PHE B 1 26 ? -10.196 24.321 4.535 1 79.19 26 PHE B N 1
ATOM 2776 C CA . PHE B 1 26 ? -9.858 25.055 5.749 1 79.19 26 PHE B CA 1
ATOM 2777 C C . PHE B 1 26 ? -10.6 24.483 6.951 1 79.19 26 PHE B C 1
ATOM 2779 O O . PHE B 1 26 ? -11.507 25.122 7.489 1 79.19 26 PHE B O 1
ATOM 2786 N N . THR B 1 27 ? -10.108 23.404 7.479 1 76.15 27 THR B N 1
ATOM 2787 C CA . THR B 1 27 ? -10.824 22.549 8.419 1 76.15 27 THR B CA 1
ATOM 2788 C C . THR B 1 27 ? -10.91 23.208 9.793 1 76.15 27 THR B C 1
ATOM 2790 O O . THR B 1 27 ? -11.82 22.917 10.571 1 76.15 27 THR B O 1
ATOM 2793 N N . SER B 1 28 ? -9.987 24.087 10.098 1 81.77 28 SER B N 1
ATOM 2794 C CA . SER B 1 28 ? -9.99 24.717 11.414 1 81.77 28 SER B CA 1
ATOM 2795 C C . SER B 1 28 ? -11.016 25.844 11.485 1 81.77 28 SER B C 1
ATOM 2797 O O . SER B 1 28 ? -11.283 26.38 12.562 1 81.77 28 SER B O 1
ATOM 2799 N N . LEU B 1 29 ? -11.566 26.212 10.386 1 86.72 29 LEU B N 1
ATOM 2800 C CA . LEU B 1 29 ? -12.613 27.224 10.289 1 86.72 29 LEU B CA 1
ATOM 2801 C C . LEU B 1 29 ? -13.791 26.71 9.469 1 86.72 29 LEU B C 1
ATOM 2803 O O . LEU B 1 29 ? -14.102 27.259 8.41 1 86.72 29 LEU B O 1
ATOM 2807 N N . PRO B 1 30 ? -14.517 25.755 10.084 1 84.81 30 PRO B N 1
ATOM 2808 C CA . PRO B 1 30 ? -15.623 25.158 9.332 1 84.81 30 PRO B CA 1
ATOM 2809 C C . PRO B 1 30 ? -16.827 26.089 9.214 1 84.81 30 PRO B C 1
ATOM 2811 O O . PRO B 1 30 ? -17.096 26.875 10.126 1 84.81 30 PRO B O 1
ATOM 2814 N N . GLU B 1 31 ? -17.528 25.874 8.129 1 87.5 31 GLU B N 1
ATOM 2815 C CA . GLU B 1 31 ? -18.766 26.622 7.928 1 87.5 31 GLU B CA 1
ATOM 2816 C C . GLU B 1 31 ? -19.937 25.953 8.641 1 87.5 31 GLU B C 1
ATOM 2818 O O . GLU B 1 31 ? -20.9 25.527 8 1 87.5 31 GLU B O 1
ATOM 2823 N N . ASP B 1 32 ? -19.84 25.881 9.848 1 88.91 32 ASP B N 1
ATOM 2824 C CA . ASP B 1 32 ? -20.845 25.241 10.691 1 88.91 32 ASP B CA 1
ATOM 2825 C C . ASP B 1 32 ? -21.152 26.091 11.922 1 88.91 32 ASP B C 1
ATOM 2827 O O . ASP B 1 32 ? -20.315 26.221 12.818 1 88.91 32 ASP B O 1
ATOM 2831 N N . GLU B 1 33 ? -22.374 26.519 12.057 1 92.43 33 GLU B N 1
ATOM 2832 C CA . GLU B 1 33 ? -22.758 27.502 13.066 1 92.43 33 GLU B CA 1
ATOM 2833 C C . GLU B 1 33 ? -22.552 26.955 14.475 1 92.43 33 GLU B C 1
ATOM 2835 O O . GLU B 1 33 ? -21.935 27.611 15.317 1 92.43 33 GLU B O 1
ATOM 2840 N N . PRO B 1 34 ? -23.043 25.754 14.75 1 91.74 34 PRO B N 1
ATOM 2841 C CA . PRO B 1 34 ? -22.851 25.261 16.115 1 91.74 34 PRO B CA 1
ATOM 2842 C C . PRO B 1 34 ? -21.378 25.167 16.507 1 91.74 34 PRO B C 1
ATOM 2844 O O . PRO B 1 34 ? -21.01 25.521 17.63 1 91.74 34 PRO B O 1
ATOM 2847 N N . THR B 1 35 ? -20.586 24.81 15.603 1 89.31 35 THR B N 1
ATOM 2848 C CA . THR B 1 35 ? -19.16 24.661 15.871 1 89.31 35 THR B CA 1
ATOM 2849 C C . THR B 1 35 ? -18.514 26.019 16.128 1 89.31 35 THR B C 1
ATOM 2851 O O . THR B 1 35 ? -17.712 26.165 17.053 1 89.31 35 THR B O 1
ATOM 2854 N N . LEU B 1 36 ? -18.879 27.015 15.375 1 93.42 36 LEU B N 1
ATOM 2855 C CA . LEU B 1 36 ? -18.266 28.333 15.497 1 93.42 36 LEU B CA 1
ATOM 2856 C C . LEU B 1 36 ? -18.735 29.036 16.767 1 93.42 36 LEU B C 1
ATOM 2858 O O . LEU B 1 36 ? -17.966 29.764 17.398 1 93.42 36 LEU B O 1
ATOM 2862 N N . ARG B 1 37 ? -19.975 28.846 17.136 1 95.44 37 ARG B N 1
ATOM 2863 C CA . ARG B 1 37 ? -20.471 29.422 18.382 1 95.44 37 ARG B CA 1
ATOM 2864 C C . ARG B 1 37 ? -19.772 28.803 19.588 1 95.44 37 ARG B C 1
ATOM 2866 O O . ARG B 1 37 ? -19.423 29.507 20.538 1 95.44 37 ARG B O 1
ATOM 2873 N N . SER B 1 38 ? -19.613 27.497 19.461 1 93.13 38 SER B N 1
ATOM 2874 C CA . SER B 1 38 ? -18.897 26.812 20.532 1 93.13 38 SER B CA 1
ATOM 2875 C C . SER B 1 38 ? -17.455 27.297 20.631 1 93.13 38 SER B C 1
ATOM 2877 O O . SER B 1 38 ? -16.911 27.422 21.73 1 93.13 38 SER B O 1
ATOM 2879 N N . ARG B 1 39 ? -16.862 27.532 19.513 1 93.07 39 ARG B N 1
ATOM 2880 C CA . ARG B 1 39 ? -15.492 28.032 19.461 1 93.07 39 ARG B CA 1
ATOM 2881 C C . ARG B 1 39 ? -15.384 29.404 20.118 1 93.07 39 ARG B C 1
ATOM 2883 O O . ARG B 1 39 ? -14.432 29.672 20.853 1 93.07 39 ARG B O 1
ATOM 2890 N N . LEU B 1 40 ? -16.335 30.28 19.864 1 96.92 40 LEU B N 1
ATOM 2891 C CA . LEU B 1 40 ? -16.331 31.622 20.435 1 96.92 40 LEU B CA 1
ATOM 2892 C C . LEU B 1 40 ? -16.53 31.571 21.946 1 96.92 40 LEU B C 1
ATOM 2894 O O . LEU B 1 40 ? -15.888 32.32 22.687 1 96.92 40 LEU B O 1
ATOM 2898 N N . ALA B 1 41 ? -17.365 30.698 22.345 1 96.43 41 ALA B N 1
ATOM 2899 C CA . ALA B 1 41 ? -17.58 30.53 23.78 1 96.43 41 ALA B CA 1
ATOM 2900 C C . ALA B 1 41 ? -16.315 30.028 24.47 1 96.43 41 ALA B C 1
ATOM 2902 O O . ALA B 1 41 ? -15.955 30.509 25.547 1 96.43 41 ALA B O 1
ATOM 2903 N N . LEU B 1 42 ? -15.752 29.095 23.889 1 95.21 42 LEU B N 1
ATOM 2904 C CA . LEU B 1 42 ? -14.515 28.55 24.438 1 95.21 42 LEU B CA 1
ATOM 2905 C C . LEU B 1 42 ? -13.415 29.606 24.451 1 95.21 42 LEU B C 1
ATOM 2907 O O . LEU B 1 42 ? -12.626 29.675 25.397 1 95.21 42 LEU B O 1
ATOM 2911 N N . SER B 1 43 ? -13.31 30.381 23.418 1 96.88 43 SER B N 1
ATOM 2912 C CA . SER B 1 43 ? -12.333 31.463 23.35 1 96.88 43 SER B CA 1
ATOM 2913 C C . SER B 1 43 ? -12.521 32.451 24.496 1 96.88 43 SER B C 1
ATOM 2915 O O . SER B 1 43 ? -11.558 32.812 25.177 1 96.88 43 SER B O 1
ATOM 2917 N N . GLU B 1 44 ? -13.72 32.833 24.729 1 96.81 44 GLU B N 1
ATOM 2918 C CA . GLU B 1 44 ? -14.023 33.755 25.82 1 96.81 44 GLU B CA 1
ATOM 2919 C C . GLU B 1 44 ? -13.599 33.176 27.166 1 96.81 44 GLU B C 1
ATOM 2921 O O . GLU B 1 44 ? -12.973 33.865 27.975 1 96.81 44 GLU B O 1
ATOM 2926 N N . ALA B 1 45 ? -13.943 31.951 27.301 1 96.65 45 ALA B N 1
ATOM 2927 C CA . ALA B 1 45 ? -13.589 31.279 28.548 1 96.65 45 ALA B CA 1
ATOM 2928 C C . ALA B 1 45 ? -12.076 31.149 28.691 1 96.65 45 ALA B C 1
ATOM 2930 O O . ALA B 1 45 ? -11.54 31.24 29.798 1 96.65 45 ALA B O 1
ATOM 2931 N N . SER B 1 46 ? -11.397 30.927 27.664 1 97.09 46 SER B N 1
ATOM 2932 C CA . SER B 1 46 ? -9.948 30.752 27.677 1 97.09 46 SER B CA 1
ATOM 2933 C C . SER B 1 46 ? -9.239 32.039 28.083 1 97.09 46 SER B C 1
ATOM 2935 O O . SER B 1 46 ? -8.31 32.014 28.893 1 97.09 46 SER B O 1
ATOM 2937 N N . PHE B 1 47 ? -9.708 33.176 27.547 1 97.29 47 PHE B N 1
ATOM 2938 C CA . PHE B 1 47 ? -9.072 34.451 27.857 1 97.29 47 PHE B CA 1
ATOM 2939 C C . PHE B 1 47 ? -9.359 34.863 29.295 1 97.29 47 PHE B C 1
ATOM 2941 O O . PHE B 1 47 ? -8.586 35.61 29.898 1 97.29 47 PHE B O 1
ATOM 2948 N N . GLN B 1 48 ? -10.385 34.318 29.833 1 94.03 48 GLN B N 1
ATOM 2949 C CA . GLN B 1 48 ? -10.758 34.648 31.204 1 94.03 48 GLN B CA 1
ATOM 2950 C C . GLN B 1 48 ? -10.297 33.565 32.175 1 94.03 48 GLN B C 1
ATOM 2952 O O . GLN B 1 48 ? -10.759 33.509 33.317 1 94.03 48 GLN B O 1
ATOM 2957 N N . ALA B 1 49 ? -9.452 32.644 31.749 1 86.57 49 ALA B N 1
ATOM 2958 C CA . ALA B 1 49 ? -8.896 31.552 32.544 1 86.57 49 ALA B CA 1
ATOM 2959 C C . ALA B 1 49 ? -10.003 30.675 33.123 1 86.57 49 ALA B C 1
ATOM 2961 O O . ALA B 1 49 ? -9.907 30.215 34.263 1 86.57 49 ALA B O 1
ATOM 2962 N N . GLY B 1 50 ? -11 30.55 32.388 1 88.2 50 GLY B N 1
ATOM 2963 C CA . GLY B 1 50 ? -12.136 29.77 32.854 1 88.2 50 GLY B CA 1
ATOM 2964 C C . GLY B 1 50 ? -12.052 28.305 32.469 1 88.2 50 GLY B C 1
ATOM 2965 O O . GLY B 1 50 ? -12.947 27.521 32.79 1 88.2 50 GLY B O 1
ATOM 2966 N N . VAL B 1 51 ? -11.06 27.955 31.761 1 91.04 51 VAL B N 1
ATOM 2967 C CA . VAL B 1 51 ? -10.868 26.568 31.351 1 91.04 51 VAL B CA 1
ATOM 2968 C C . VAL B 1 51 ? -9.436 26.133 31.657 1 91.04 51 VAL B C 1
ATOM 2970 O O . VAL B 1 51 ? -8.539 26.97 31.78 1 91.04 51 VAL B O 1
ATOM 2973 N N . ALA B 1 52 ? -9.283 24.786 31.815 1 91.3 52 ALA B N 1
ATOM 2974 C CA . ALA B 1 52 ? -7.935 24.258 32.007 1 91.3 52 ALA B CA 1
ATOM 2975 C C . ALA B 1 52 ? -7.05 24.563 30.802 1 91.3 52 ALA B C 1
ATOM 2977 O O . ALA B 1 52 ? -7.501 24.485 29.657 1 91.3 52 ALA B O 1
ATOM 2978 N N . PRO B 1 53 ? -5.818 24.926 30.977 1 88.74 53 PRO B N 1
ATOM 2979 C CA . PRO B 1 53 ? -4.94 25.428 29.917 1 88.74 53 PRO B CA 1
ATOM 2980 C C . PRO B 1 53 ? -4.874 24.49 28.713 1 88.74 53 PRO B C 1
ATOM 2982 O O . PRO B 1 53 ? -5.042 24.931 27.573 1 88.74 53 PRO B O 1
ATOM 2985 N N . PRO B 1 54 ? -4.724 23.217 28.955 1 90.36 54 PRO B N 1
ATOM 2986 C CA . PRO B 1 54 ? -4.623 22.375 27.761 1 90.36 54 PRO B CA 1
ATOM 2987 C C . PRO B 1 54 ? -5.904 22.372 26.93 1 90.36 54 PRO B C 1
ATOM 2989 O O . PRO B 1 54 ? -5.877 22.023 25.747 1 90.36 54 PRO B O 1
ATOM 2992 N N . GLU B 1 55 ? -7.012 22.788 27.442 1 93.1 55 GLU B N 1
ATOM 2993 C CA . GLU B 1 55 ? -8.302 22.779 26.758 1 93.1 55 GLU B CA 1
ATOM 2994 C C . GLU B 1 55 ? -8.609 24.141 26.142 1 93.1 55 GLU B C 1
ATOM 2996 O O . GLU B 1 55 ? -9.587 24.29 25.407 1 93.1 55 GLU B O 1
ATOM 3001 N N . ALA B 1 56 ? -7.77 25.104 26.414 1 96.19 56 ALA B N 1
ATOM 3002 C CA . ALA B 1 56 ? -8.015 26.475 25.972 1 96.19 56 ALA B CA 1
ATOM 3003 C C . ALA B 1 56 ? -7.831 26.606 24.463 1 96.19 56 ALA B C 1
ATOM 3005 O O . ALA B 1 56 ? -6.967 25.95 23.877 1 96.19 56 ALA B O 1
ATOM 3006 N N . TRP B 1 57 ? -8.666 27.334 23.895 1 95.96 57 TRP B N 1
ATOM 3007 C CA . TRP B 1 57 ? -8.605 27.728 22.491 1 95.96 57 TRP B CA 1
ATOM 3008 C C . TRP B 1 57 ? -8.833 29.227 22.336 1 95.96 57 TRP B C 1
ATOM 3010 O O . TRP B 1 57 ? -9.954 29.713 22.511 1 95.96 57 TRP B O 1
ATOM 3020 N N . TYR B 1 58 ? -7.774 29.946 21.94 1 97.72 58 TYR B N 1
ATOM 3021 C CA . TYR B 1 58 ? -7.808 31.399 21.814 1 97.72 58 TYR B CA 1
ATOM 3022 C C . TYR B 1 58 ? -8.072 31.816 20.373 1 97.72 58 TYR B C 1
ATOM 3024 O O . TYR B 1 58 ? -7.278 31.517 19.478 1 97.72 58 TYR B O 1
ATOM 3032 N N . THR B 1 59 ? -9.17 32.446 20.173 1 98.23 59 THR B N 1
ATOM 3033 C CA . THR B 1 59 ? -9.48 33 18.86 1 98.23 59 THR B CA 1
ATOM 3034 C C . THR B 1 59 ? -9.239 34.507 18.838 1 98.23 59 THR B C 1
ATOM 3036 O O . THR B 1 59 ? -9.718 35.23 19.714 1 98.23 59 THR B O 1
ATOM 3039 N N . LEU B 1 60 ? -8.479 34.942 17.814 1 98.57 60 LEU B N 1
ATOM 3040 C CA . LEU B 1 60 ? -8.104 36.345 17.675 1 98.57 60 LEU B CA 1
ATOM 3041 C C . LEU B 1 60 ? -8.764 36.965 16.449 1 98.57 60 LEU B C 1
ATOM 3043 O O . LEU B 1 60 ? -8.875 36.319 15.404 1 98.57 60 LEU B O 1
ATOM 3047 N N . MET B 1 61 ? -9.184 38.202 16.605 1 98.31 61 MET B N 1
ATOM 3048 C CA . MET B 1 61 ? -9.774 38.961 15.507 1 98.31 61 MET B CA 1
ATOM 3049 C C . MET B 1 61 ? -8.915 40.172 15.159 1 98.31 61 MET B C 1
ATOM 3051 O O . MET B 1 61 ? -8.42 40.864 16.05 1 98.31 61 MET B O 1
ATOM 3055 N N . LEU B 1 62 ? -8.691 40.321 13.896 1 98.28 62 LEU B N 1
ATOM 3056 C CA . LEU B 1 62 ? -8.072 41.547 13.404 1 98.28 62 LEU B CA 1
ATOM 3057 C C . LEU B 1 62 ? -9.13 42.592 13.066 1 98.28 62 LEU B C 1
ATOM 3059 O O . LEU B 1 62 ? -9.928 42.399 12.146 1 98.28 62 LEU B O 1
ATOM 3063 N N . GLU B 1 63 ? -9.097 43.674 13.734 1 97.76 63 GLU B N 1
ATOM 3064 C CA . GLU B 1 63 ? -10.127 44.696 13.57 1 97.76 63 GLU B CA 1
ATOM 3065 C C . GLU B 1 63 ? -9.524 46.019 13.108 1 97.76 63 GLU B C 1
ATOM 3067 O O . GLU B 1 63 ? -8.473 46.433 13.601 1 97.76 63 GLU B O 1
ATOM 3072 N N . ASP B 1 64 ? -10.136 46.584 12.133 1 96.28 64 ASP B N 1
ATOM 3073 C CA . ASP B 1 64 ? -9.838 47.962 11.752 1 96.28 64 ASP B CA 1
ATOM 3074 C C . ASP B 1 64 ? -10.57 48.951 12.655 1 96.28 64 ASP B C 1
ATOM 3076 O O . ASP B 1 64 ? -11.795 49.075 12.586 1 96.28 64 ASP B O 1
ATOM 3080 N N . LEU B 1 65 ? -9.86 49.683 13.465 1 95.56 65 LEU B N 1
ATOM 3081 C CA . LEU B 1 65 ? -10.456 50.545 14.479 1 95.56 65 LEU B CA 1
ATOM 3082 C C . LEU B 1 65 ? -11.171 51.728 13.835 1 95.56 65 LEU B C 1
ATOM 3084 O O . LEU B 1 65 ? -12.054 52.334 14.447 1 95.56 65 LEU B O 1
ATOM 3088 N N . GLU B 1 66 ? -10.82 52.089 12.633 1 94.09 66 GLU B N 1
ATOM 3089 C CA . GLU B 1 66 ? -11.468 53.193 11.931 1 94.09 66 GLU B CA 1
ATOM 3090 C C . GLU B 1 66 ? -12.855 52.795 11.436 1 94.09 66 GLU B C 1
ATOM 3092 O O . GLU B 1 66 ? -13.805 53.574 11.541 1 94.09 66 GLU B O 1
ATOM 3097 N N . THR B 1 67 ? -12.998 51.58 10.993 1 94.51 67 THR B N 1
ATOM 3098 C CA . THR B 1 67 ? -14.255 51.138 10.398 1 94.51 67 THR B CA 1
ATOM 3099 C C . THR B 1 67 ? -15.006 50.21 11.348 1 94.51 67 THR B C 1
ATOM 3101 O O . THR B 1 67 ? -16.209 49.991 11.189 1 94.51 67 THR B O 1
ATOM 3104 N N . GLY B 1 68 ? -14.282 49.615 12.285 1 94.12 68 GLY B N 1
ATOM 3105 C CA . GLY B 1 68 ? -14.871 48.617 13.164 1 94.12 68 GLY B CA 1
ATOM 3106 C C . GLY B 1 68 ? -15.042 47.264 12.5 1 94.12 68 GLY B C 1
ATOM 3107 O O . GLY B 1 68 ? -15.621 46.347 13.087 1 94.12 68 GLY B O 1
ATOM 3108 N N . THR B 1 69 ? -14.498 47.153 11.338 1 95.21 69 THR B N 1
ATOM 3109 C CA . THR B 1 69 ? -14.668 45.925 10.57 1 95.21 69 THR B CA 1
ATOM 3110 C C . THR B 1 69 ? -13.601 44.9 10.944 1 95.21 69 THR B C 1
ATOM 3112 O O . THR B 1 69 ? -12.433 45.251 11.123 1 95.21 69 THR B O 1
ATOM 3115 N N . VAL B 1 70 ? -14.064 43.652 11.083 1 96.99 70 VAL B N 1
ATOM 3116 C CA . VAL B 1 70 ? -13.133 42.55 11.301 1 96.99 70 VAL B CA 1
ATOM 3117 C C . VAL B 1 70 ? -12.546 42.097 9.966 1 96.99 70 VAL B C 1
ATOM 3119 O O . VAL B 1 70 ? -13.283 41.713 9.055 1 96.99 70 VAL B O 1
ATOM 3122 N N . GLU B 1 71 ? -11.196 42.066 9.922 1 96.49 71 GLU B N 1
ATOM 3123 C CA . GLU B 1 71 ? -10.524 41.848 8.645 1 96.49 71 GLU B CA 1
ATOM 3124 C C . GLU B 1 71 ? -9.862 40.474 8.597 1 96.49 71 GLU B C 1
ATOM 3126 O O . GLU B 1 71 ? -9.461 40.009 7.528 1 96.49 71 GLU B O 1
ATOM 3131 N N . GLY B 1 72 ? -9.781 39.804 9.695 1 97.21 72 GLY B N 1
ATOM 3132 C CA . GLY B 1 72 ? -9.111 38.514 9.728 1 97.21 72 GLY B CA 1
ATOM 3133 C C . GLY B 1 72 ? -9.29 37.782 11.045 1 97.21 72 GLY B C 1
ATOM 3134 O O . GLY B 1 72 ? -9.848 38.332 11.996 1 97.21 72 GLY B O 1
ATOM 3135 N N . VAL B 1 73 ? -8.833 36.518 11.037 1 97.74 73 VAL B N 1
ATOM 3136 C CA . VAL B 1 73 ? -8.958 35.651 12.204 1 97.74 73 VAL B CA 1
ATOM 3137 C C . VAL B 1 73 ? -7.719 34.766 12.326 1 97.74 73 VAL B C 1
ATOM 3139 O O . VAL B 1 73 ? -7.082 34.438 11.322 1 97.74 73 VAL B O 1
ATOM 3142 N N . ALA B 1 74 ? -7.343 34.445 13.565 1 97.6 74 ALA B N 1
ATOM 3143 C CA . ALA B 1 74 ? -6.285 33.486 13.87 1 97.6 74 ALA B CA 1
ATOM 3144 C C . ALA B 1 74 ? -6.572 32.751 15.177 1 97.6 74 ALA B C 1
ATOM 3146 O O . ALA B 1 74 ? -7.456 33.148 15.938 1 97.6 74 ALA B O 1
ATOM 3147 N N . GLY B 1 75 ? -5.902 31.683 15.362 1 97.16 75 GLY B N 1
ATOM 3148 C CA . GLY B 1 75 ? -6.19 30.912 16.561 1 97.16 75 GLY B CA 1
ATOM 3149 C C . GLY B 1 75 ? -4.954 30.284 17.178 1 97.16 75 GLY B C 1
ATOM 3150 O O . GLY B 1 75 ? -3.94 30.102 16.501 1 97.16 75 GLY B O 1
ATOM 3151 N N . VAL B 1 76 ? -5.014 30.05 18.485 1 97.98 76 VAL B N 1
ATOM 3152 C CA . VAL B 1 76 ? -4.026 29.296 19.25 1 97.98 76 VAL B CA 1
ATOM 3153 C C . VAL B 1 76 ? -4.727 28.244 20.106 1 97.98 76 VAL B C 1
ATOM 3155 O O . VAL B 1 76 ? -5.53 28.58 20.98 1 97.98 76 VAL B O 1
ATOM 3158 N N . LYS B 1 77 ? -4.421 27.01 19.798 1 96.36 77 LYS B N 1
ATOM 3159 C CA . LYS B 1 77 ? -4.861 25.916 20.659 1 96.36 77 LYS B CA 1
ATOM 3160 C C . LYS B 1 77 ? -3.773 25.528 21.655 1 96.36 77 LYS B C 1
ATOM 3162 O O . LYS B 1 77 ? -2.647 25.214 21.262 1 96.36 77 LYS B O 1
ATOM 3167 N N . ALA B 1 78 ? -4.141 25.555 22.889 1 96.92 78 ALA B N 1
ATOM 3168 C CA . ALA B 1 78 ? -3.146 25.255 23.916 1 96.92 78 ALA B CA 1
ATOM 3169 C C . ALA B 1 78 ? -2.73 23.788 23.863 1 96.92 78 ALA B C 1
ATOM 3171 O O . ALA B 1 78 ? -1.593 23.447 24.198 1 96.92 78 ALA B O 1
ATOM 3172 N N . GLY B 1 79 ? -3.64 22.985 23.478 1 95.16 79 GLY B N 1
ATOM 3173 C CA . GLY B 1 79 ? -3.35 21.567 23.338 1 95.16 79 GLY B CA 1
ATOM 3174 C C . GLY B 1 79 ? -4.201 20.883 22.285 1 95.16 79 GLY B C 1
ATOM 3175 O O . GLY B 1 79 ? -5.394 21.17 22.162 1 95.16 79 GLY B O 1
ATOM 3176 N N . VAL B 1 80 ? -3.575 19.969 21.556 1 92.57 80 VAL B N 1
ATOM 3177 C CA . VAL B 1 80 ? -4.321 19.167 20.592 1 92.57 80 VAL B CA 1
ATOM 3178 C C . VAL B 1 80 ? -4.255 17.693 20.986 1 92.57 80 VAL B C 1
ATOM 3180 O O . VAL B 1 80 ? -3.37 17.285 21.741 1 92.57 80 VAL B O 1
ATOM 3183 N N . GLY B 1 81 ? -5.22 16.947 20.489 1 88.36 81 GLY B N 1
ATOM 3184 C CA . GLY B 1 81 ? -5.193 15.504 20.665 1 88.36 81 GLY B CA 1
ATOM 3185 C C . GLY B 1 81 ? -5.451 15.072 22.096 1 88.36 81 GLY B C 1
ATOM 3186 O O . GLY B 1 81 ? -4.959 14.03 22.534 1 88.36 81 GLY B O 1
ATOM 3187 N N . LEU B 1 82 ? -6.032 15.854 22.895 1 85.43 82 LEU B N 1
ATOM 3188 C CA . LEU B 1 82 ? -6.22 15.555 24.31 1 85.43 82 LEU B CA 1
ATOM 3189 C C . LEU B 1 82 ? -7.38 14.587 24.513 1 85.43 82 LEU B C 1
ATOM 3191 O O . LEU B 1 82 ? -7.211 13.526 25.119 1 85.43 82 LEU B O 1
ATOM 3195 N N . LYS B 1 83 ? -8.469 14.91 24.035 1 78.61 83 LYS B N 1
ATOM 3196 C CA . LYS B 1 83 ? -9.629 14.034 24.172 1 78.61 83 LYS B CA 1
ATOM 3197 C C . LYS B 1 83 ? -9.69 13.021 23.033 1 78.61 83 LYS B C 1
ATOM 3199 O O . LYS B 1 83 ? -10.07 11.867 23.242 1 78.61 83 LYS B O 1
ATOM 3204 N N . ARG B 1 84 ? -9.206 13.546 21.924 1 80.52 84 ARG B N 1
ATOM 3205 C CA . ARG B 1 84 ? -9.123 12.702 20.737 1 80.52 84 ARG B CA 1
ATOM 3206 C C . ARG B 1 84 ? -7.731 12.762 20.118 1 80.52 84 ARG B C 1
ATOM 3208 O O . ARG B 1 84 ? -7.102 13.822 20.092 1 80.52 84 ARG B O 1
ATOM 3215 N N . PRO B 1 85 ? -7.468 11.599 19.591 1 85.89 85 PRO B N 1
ATOM 3216 C CA . PRO B 1 85 ? -6.113 11.582 19.036 1 85.89 85 PRO B CA 1
ATOM 3217 C C . PRO B 1 85 ? -5.945 12.54 17.859 1 85.89 85 PRO B C 1
ATOM 3219 O O . PRO B 1 85 ? -6.863 12.698 17.05 1 85.89 85 PRO B O 1
ATOM 3222 N N . PHE B 1 86 ? -4.853 13.189 17.788 1 90.31 86 PHE B N 1
ATOM 3223 C CA . PHE B 1 86 ? -4.406 13.969 16.641 1 90.31 86 PHE B CA 1
ATOM 3224 C C . PHE B 1 86 ? -3.664 13.088 15.643 1 90.31 86 PHE B C 1
ATOM 3226 O O . PHE B 1 86 ? -2.491 12.766 15.844 1 90.31 86 PHE B O 1
ATOM 3233 N N . PHE B 1 87 ? -4.366 12.766 14.565 1 91.53 87 PHE B N 1
ATOM 3234 C CA . PHE B 1 87 ? -3.811 11.806 13.619 1 91.53 87 PHE B CA 1
ATOM 3235 C C . PHE B 1 87 ? -3.081 12.519 12.488 1 91.53 87 PHE B C 1
ATOM 3237 O O . PHE B 1 87 ? -3.535 13.561 12.009 1 91.53 87 PHE B O 1
ATOM 3244 N N . SER B 1 88 ? -1.988 11.933 12.101 1 94.91 88 SER B N 1
ATOM 3245 C CA . SER B 1 88 ? -1.211 12.344 10.936 1 94.91 88 SER B CA 1
ATOM 3246 C C . SER B 1 88 ? -0.566 11.144 10.25 1 94.91 88 SER B C 1
ATOM 3248 O O . SER B 1 88 ? -0.508 10.053 10.821 1 94.91 88 SER B O 1
ATOM 3250 N N . PHE B 1 89 ? -0.182 11.322 9.02 1 97 89 PHE B N 1
ATOM 3251 C CA . PHE B 1 89 ? 0.743 10.38 8.4 1 97 89 PHE B CA 1
ATOM 3252 C C . PHE B 1 89 ? 2.186 10.832 8.591 1 97 89 PHE B C 1
ATOM 3254 O O . PHE B 1 89 ? 2.521 11.987 8.322 1 97 89 PHE B O 1
ATOM 3261 N N . ARG B 1 90 ? 2.978 10.006 9.115 1 97.74 90 ARG B N 1
ATOM 3262 C CA . ARG B 1 90 ? 4.421 10.214 9.067 1 97.74 90 ARG B CA 1
ATOM 3263 C C . ARG B 1 90 ? 5.009 9.674 7.767 1 97.74 90 ARG B C 1
ATOM 3265 O O . ARG B 1 90 ? 4.707 8.549 7.363 1 97.74 90 ARG B O 1
ATOM 3272 N N . VAL B 1 91 ? 5.783 10.45 7.074 1 97.19 91 VAL B N 1
ATOM 3273 C CA . VAL B 1 91 ? 6.511 9.99 5.896 1 97.19 91 VAL B CA 1
ATOM 3274 C C . VAL B 1 91 ? 7.809 9.309 6.323 1 97.19 91 VAL B C 1
ATOM 3276 O O . VAL B 1 91 ? 8.715 9.961 6.848 1 97.19 91 VAL B O 1
ATOM 3279 N N . VAL B 1 92 ? 7.919 8.063 6.0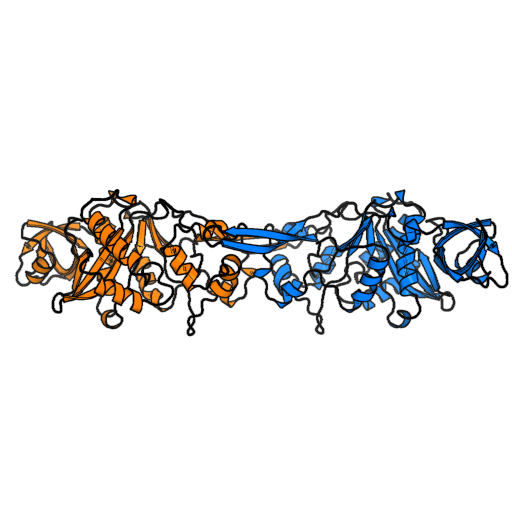91 1 95.13 92 VAL B N 1
ATOM 3280 C CA . VAL B 1 92 ? 9.104 7.323 6.513 1 95.13 92 VAL B CA 1
ATOM 3281 C C . VAL B 1 92 ? 9.838 6.783 5.288 1 95.13 92 VAL B C 1
ATOM 3283 O O . VAL B 1 92 ? 9.244 6.627 4.219 1 95.13 92 VAL B O 1
ATOM 3286 N N . THR B 1 93 ? 11.108 6.508 5.44 1 93.47 93 THR B N 1
ATOM 3287 C CA . THR B 1 93 ? 11.932 5.865 4.422 1 93.47 93 THR B CA 1
ATOM 3288 C C . THR B 1 93 ? 12.248 4.424 4.814 1 93.47 93 THR B C 1
ATOM 3290 O O . THR B 1 93 ? 12.779 4.172 5.897 1 93.47 93 THR B O 1
ATOM 3293 N N . LEU B 1 94 ? 11.827 3.527 3.993 1 90.91 94 LEU B N 1
ATOM 3294 C CA . LEU B 1 94 ? 12.144 2.113 4.162 1 90.91 94 LEU B CA 1
ATOM 3295 C C . LEU B 1 94 ? 13.26 1.689 3.214 1 90.91 94 LEU B C 1
ATOM 3297 O O . LEU B 1 94 ? 13.049 1.596 2.003 1 90.91 94 LEU B O 1
ATOM 3301 N N . ALA B 1 95 ? 14.409 1.431 3.751 1 86.4 95 ALA B N 1
ATOM 3302 C CA . ALA B 1 95 ? 15.561 1.042 2.941 1 86.4 95 ALA B CA 1
ATOM 3303 C C . ALA B 1 95 ? 15.574 -0.464 2.695 1 86.4 95 ALA B C 1
ATOM 3305 O O . ALA B 1 95 ? 15.294 -1.25 3.603 1 86.4 95 ALA B O 1
ATOM 3306 N N . GLN B 1 96 ? 15.757 -0.844 1.48 1 85.85 96 GLN B N 1
ATOM 3307 C CA . GLN B 1 96 ? 15.929 -2.241 1.096 1 85.85 96 GLN B CA 1
ATOM 3308 C C . GLN B 1 96 ? 17.191 -2.43 0.259 1 85.85 96 GLN B C 1
ATOM 3310 O O . GLN B 1 96 ? 17.573 -1.542 -0.507 1 85.85 96 GLN B O 1
ATOM 3315 N N . SER B 1 97 ? 17.877 -3.459 0.523 1 85.6 97 SER B N 1
ATOM 3316 C CA . SER B 1 97 ? 19.082 -3.765 -0.242 1 85.6 97 SER 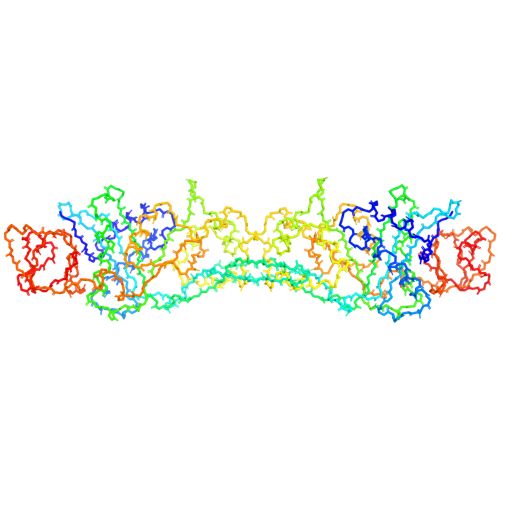B CA 1
ATOM 3317 C C . SER B 1 97 ? 19.19 -5.259 -0.53 1 85.6 97 SER B C 1
ATOM 3319 O O . SER B 1 97 ? 18.713 -6.083 0.253 1 85.6 97 SER B O 1
ATOM 3321 N N . SER B 1 98 ? 19.664 -5.576 -1.664 1 83.4 98 SER B N 1
ATOM 3322 C CA . SER B 1 98 ? 19.955 -6.957 -2.035 1 83.4 98 SER B CA 1
ATOM 3323 C C . SER B 1 98 ? 21.431 -7.139 -2.372 1 83.4 98 SER B C 1
ATOM 3325 O O . SER B 1 98 ? 21.901 -6.66 -3.406 1 83.4 98 SER B O 1
ATOM 3327 N N . PRO B 1 99 ? 22.139 -7.82 -1.602 1 81.07 99 PRO B N 1
ATOM 3328 C CA . PRO B 1 99 ? 23.543 -8.095 -1.914 1 81.07 99 PRO B CA 1
ATOM 3329 C C . PRO B 1 99 ? 23.714 -8.903 -3.199 1 81.07 99 PRO B C 1
ATOM 3331 O O . PRO B 1 99 ? 24.669 -8.682 -3.948 1 81.07 99 PRO B O 1
ATOM 3334 N N . THR B 1 100 ? 22.824 -9.766 -3.454 1 78.87 100 THR B N 1
ATOM 3335 C CA . THR B 1 100 ? 22.883 -10.623 -4.633 1 78.87 100 THR B CA 1
ATOM 3336 C C . THR B 1 100 ? 22.798 -9.792 -5.91 1 78.87 100 THR B C 1
ATOM 3338 O O . THR B 1 100 ? 23.481 -10.085 -6.894 1 78.87 100 THR B O 1
ATOM 3341 N N . LEU B 1 101 ? 22.091 -8.748 -5.844 1 80.09 101 LEU B N 1
ATOM 3342 C CA . LEU B 1 101 ? 21.934 -7.895 -7.017 1 80.09 101 LEU B CA 1
ATOM 3343 C C . LEU B 1 101 ? 22.797 -6.644 -6.899 1 80.09 101 LEU B C 1
ATOM 3345 O O . LEU B 1 101 ? 22.892 -5.858 -7.845 1 80.09 101 LEU B O 1
ATOM 3349 N N . GLU B 1 102 ? 23.383 -6.369 -5.729 1 82.47 102 GLU B N 1
ATOM 3350 C CA . GLU B 1 102 ? 24.183 -5.183 -5.44 1 82.47 102 GLU B CA 1
ATOM 3351 C C . GLU B 1 102 ? 23.382 -3.906 -5.678 1 82.47 102 GLU B C 1
ATOM 3353 O O . GLU B 1 102 ? 23.851 -2.99 -6.358 1 82.47 102 GLU B O 1
ATOM 3358 N N . MET B 1 103 ? 22.162 -3.974 -5.218 1 84.68 103 MET B N 1
ATOM 3359 C CA . MET B 1 103 ? 21.258 -2.839 -5.38 1 84.68 103 MET B CA 1
ATOM 3360 C C . MET B 1 103 ? 20.713 -2.381 -4.031 1 84.68 103 MET B C 1
ATOM 3362 O O . MET B 1 103 ? 20.6 -3.18 -3.099 1 84.68 103 MET B O 1
ATOM 3366 N N . ARG B 1 104 ? 20.518 -1.065 -3.912 1 85.44 104 ARG B N 1
ATOM 3367 C CA . ARG B 1 104 ? 19.847 -0.471 -2.761 1 85.44 104 ARG B CA 1
ATOM 3368 C C . ARG B 1 104 ? 18.743 0.483 -3.202 1 85.44 104 ARG B C 1
ATOM 3370 O O . ARG B 1 104 ? 18.915 1.24 -4.16 1 85.44 104 ARG B O 1
ATOM 3377 N N . PHE B 1 105 ? 17.645 0.326 -2.531 1 87.42 105 PHE B N 1
ATOM 3378 C CA . PHE B 1 105 ? 16.519 1.193 -2.857 1 87.42 105 PHE B CA 1
ATOM 3379 C C . PHE B 1 105 ? 15.858 1.722 -1.59 1 87.42 105 PHE B C 1
ATOM 3381 O O . PHE B 1 105 ? 15.858 1.05 -0.557 1 87.42 105 PHE B O 1
ATOM 3388 N N . ASP B 1 106 ? 15.415 2.939 -1.693 1 89.64 106 ASP B N 1
ATOM 3389 C CA . ASP B 1 106 ? 14.638 3.553 -0.621 1 89.64 106 ASP B CA 1
ATOM 3390 C C . ASP B 1 106 ? 13.178 3.732 -1.034 1 89.64 106 ASP B C 1
ATOM 3392 O O . ASP B 1 106 ? 12.892 4.304 -2.088 1 89.64 106 ASP B O 1
ATOM 3396 N N . HIS B 1 107 ? 12.327 3.161 -0.208 1 91.7 107 HIS B N 1
ATOM 3397 C CA . HIS B 1 107 ? 10.898 3.368 -0.41 1 91.7 107 HIS B CA 1
ATOM 3398 C C . HIS B 1 107 ? 10.338 4.367 0.597 1 91.7 107 HIS B C 1
ATOM 3400 O O . HIS B 1 107 ? 10.728 4.36 1.767 1 91.7 107 HIS B O 1
ATOM 3406 N N . LYS B 1 108 ? 9.554 5.261 0.117 1 95.33 108 LYS B N 1
ATOM 3407 C CA . LYS B 1 108 ? 8.792 6.106 1.032 1 95.33 108 LYS B CA 1
ATOM 3408 C C . LYS B 1 108 ? 7.445 5.475 1.371 1 95.33 108 LYS B C 1
ATOM 3410 O O . LYS B 1 108 ? 6.828 4.824 0.526 1 95.33 108 LYS B O 1
ATOM 3415 N N . ALA B 1 109 ? 7.041 5.621 2.602 1 97.1 109 ALA B N 1
ATOM 3416 C CA . ALA B 1 109 ? 5.752 5.09 3.04 1 97.1 109 ALA B CA 1
ATOM 3417 C C . ALA B 1 109 ? 5.068 6.047 4.012 1 97.1 109 ALA B C 1
ATOM 3419 O O . ALA B 1 109 ? 5.733 6.827 4.697 1 97.1 109 ALA B O 1
ATOM 3420 N N . LEU B 1 110 ? 3.769 6.048 4.026 1 97.97 110 LEU B N 1
ATOM 3421 C CA . LEU B 1 110 ? 2.947 6.779 4.984 1 97.97 110 LEU B CA 1
ATOM 3422 C C . LEU B 1 110 ? 2.498 5.868 6.122 1 97.97 110 LEU B C 1
ATOM 3424 O O . LEU B 1 110 ? 1.913 4.809 5.881 1 97.97 110 LEU B O 1
ATOM 3428 N N . VAL B 1 111 ? 2.76 6.29 7.314 1 96.69 111 VAL B N 1
ATOM 3429 C CA . VAL B 1 111 ? 2.379 5.53 8.5 1 96.69 111 VAL B CA 1
ATOM 3430 C C . VAL B 1 111 ? 1.458 6.373 9.379 1 96.69 111 VAL B C 1
ATOM 3432 O O . VAL B 1 111 ? 1.784 7.514 9.716 1 96.69 111 VAL B O 1
ATOM 3435 N N . LEU B 1 112 ? 0.287 5.818 9.74 1 95.05 112 LEU B N 1
ATOM 3436 C CA . LEU B 1 112 ? -0.632 6.522 10.628 1 95.05 112 LEU B CA 1
ATOM 3437 C C . LEU B 1 112 ? -0.036 6.663 12.025 1 95.05 112 LEU B C 1
ATOM 3439 O O . LEU B 1 112 ? 0.348 5.669 12.645 1 95.05 112 LEU B O 1
ATOM 3443 N N . VAL B 1 113 ? 0.04 7.959 12.536 1 93.47 113 VAL B N 1
ATOM 3444 C CA . VAL B 1 113 ? 0.616 8.207 13.854 1 93.47 113 VAL B CA 1
ATOM 3445 C C . VAL B 1 113 ? -0.212 9.258 14.59 1 93.47 113 VAL B C 1
ATOM 3447 O O . VAL B 1 113 ? -1.118 9.862 14.01 1 93.47 113 VAL B O 1
ATOM 3450 N N . ASN B 1 114 ? 0.01 9.472 15.854 1 92.61 114 ASN B N 1
ATOM 3451 C CA . ASN B 1 114 ? -0.588 10.513 16.684 1 92.61 114 ASN B CA 1
ATOM 3452 C C . ASN B 1 114 ? 0.451 11.184 17.576 1 92.61 114 ASN B C 1
ATOM 3454 O O . ASN B 1 114 ? 0.228 11.356 18.776 1 92.61 114 ASN B O 1
ATOM 3458 N N . GLU B 1 115 ? 1.501 11.601 17.045 1 91.94 115 GLU B N 1
ATOM 3459 C CA . GLU B 1 115 ? 2.71 12.052 17.729 1 91.94 115 GLU B CA 1
ATOM 3460 C C . GLU B 1 115 ? 2.534 13.46 18.289 1 91.94 115 GLU B C 1
ATOM 3462 O O . GLU B 1 115 ? 3.233 13.853 19.226 1 91.94 115 GLU B O 1
ATOM 3467 N N . CYS B 1 116 ? 1.538 14.221 17.796 1 93.58 116 CYS B N 1
ATOM 3468 C CA . CYS B 1 116 ? 1.447 15.634 18.149 1 93.58 116 CYS B CA 1
ATOM 3469 C C . CYS B 1 116 ? 0.538 15.837 19.355 1 93.58 116 CYS B C 1
ATOM 3471 O O . CYS B 1 116 ? 0.273 16.973 19.752 1 93.58 116 CYS B O 1
ATOM 3473 N N . ALA B 1 117 ? 0.084 14.737 19.891 1 91.34 117 ALA B N 1
ATOM 3474 C CA . ALA B 1 117 ? -0.805 14.847 21.045 1 91.34 117 ALA B CA 1
ATOM 3475 C C . ALA B 1 117 ? -0.148 15.642 22.169 1 91.34 117 ALA B C 1
ATOM 3477 O O . ALA B 1 117 ? 0.99 15.361 22.554 1 91.34 117 ALA B O 1
ATOM 3478 N N . GLY B 1 118 ? -0.856 16.682 22.613 1 93.33 118 GLY B N 1
ATOM 3479 C CA . GLY B 1 118 ? -0.366 17.498 23.711 1 93.33 118 GLY B CA 1
ATOM 3480 C C . GLY B 1 118 ? 0.371 18.741 23.249 1 93.33 118 GLY B C 1
ATOM 3481 O O . GLY B 1 118 ? 0.706 19.608 24.059 1 93.33 118 GLY B O 1
ATOM 3482 N N . TRP B 1 119 ? 0.578 18.836 21.966 1 96.78 119 TRP B N 1
ATOM 3483 C CA . TRP B 1 119 ? 1.241 20.026 21.444 1 96.78 119 TRP B CA 1
ATOM 3484 C C . TRP B 1 119 ? 0.263 21.191 21.336 1 96.78 119 TRP B C 1
ATOM 3486 O O . TRP B 1 119 ? -0.951 20.986 21.264 1 96.78 119 TRP B O 1
ATOM 3496 N N . SER B 1 120 ? 0.783 22.388 21.378 1 98.03 120 SER B N 1
ATOM 3497 C CA . SER B 1 120 ? -0.027 23.552 21.034 1 98.03 120 SER B CA 1
ATOM 3498 C C . SER B 1 120 ? -0.048 23.785 19.528 1 98.03 120 SER B C 1
ATOM 3500 O O . SER B 1 120 ? 0.855 23.344 18.813 1 98.03 120 SER B O 1
ATOM 3502 N N . GLU B 1 121 ? -1.083 24.427 19.079 1 97.74 121 GLU B N 1
ATOM 3503 C CA . GLU B 1 121 ? -1.235 24.651 17.645 1 97.74 121 GLU B CA 1
ATOM 3504 C C . GLU B 1 121 ? -1.58 26.107 17.347 1 97.74 121 GLU B C 1
ATOM 3506 O O . GLU B 1 121 ? -2.43 26.698 18.014 1 97.74 121 GLU B O 1
ATOM 3511 N N . VAL B 1 122 ? -0.805 26.69 16.475 1 98.16 122 VAL B N 1
ATOM 3512 C CA . VAL B 1 122 ? -1.221 27.967 15.904 1 98.16 122 VAL B CA 1
ATOM 3513 C C . VAL B 1 122 ? -1.839 27.74 14.526 1 98.16 122 VAL B C 1
ATOM 3515 O O . VAL B 1 122 ? -1.277 27.019 13.698 1 98.16 122 VAL B O 1
ATOM 3518 N N . GLY B 1 123 ? -3.063 28.253 14.354 1 95.07 123 GLY B N 1
ATOM 3519 C CA . GLY B 1 123 ? -3.749 28.033 13.09 1 95.07 123 GLY B CA 1
ATOM 3520 C C . GLY B 1 123 ? -4.879 29.015 12.847 1 95.07 123 GLY B C 1
ATOM 3521 O O . GLY B 1 123 ? -4.839 30.148 13.329 1 95.07 123 GLY B O 1
ATOM 3522 N N . SER B 1 124 ? -5.795 28.602 11.88 1 92.58 124 SER B N 1
ATOM 3523 C CA . SER B 1 124 ? -6.953 29.409 11.511 1 92.58 124 SER B CA 1
ATOM 3524 C C . SER B 1 124 ? -6.533 30.8 11.049 1 92.58 124 SER B C 1
ATOM 3526 O O . SER B 1 124 ? -7.157 31.797 11.418 1 92.58 124 SER B O 1
ATOM 3528 N N . LEU B 1 125 ? -5.481 30.912 10.33 1 95.14 125 LEU B N 1
ATOM 3529 C CA . LEU B 1 125 ? -5.003 32.206 9.856 1 95.14 125 LEU B CA 1
ATOM 3530 C C . LEU B 1 125 ? -5.65 32.571 8.525 1 95.14 125 LEU B C 1
ATOM 3532 O O . LEU B 1 125 ? -5.325 31.984 7.49 1 95.14 125 LEU B O 1
ATOM 3536 N N . PHE B 1 126 ? -6.527 33.512 8.584 1 94.91 126 PHE B N 1
ATOM 3537 C CA . PHE B 1 126 ? -7.221 33.937 7.375 1 94.91 126 PHE B CA 1
ATOM 3538 C C . PHE B 1 126 ? -7.453 35.444 7.384 1 94.91 126 PHE B C 1
ATOM 3540 O O . PHE B 1 126 ? -7.802 36.017 8.419 1 94.91 126 PHE B O 1
ATOM 3547 N N . LEU B 1 127 ? -7.136 36.078 6.269 1 94.43 127 LEU B N 1
ATOM 3548 C CA . LEU B 1 127 ? -7.374 37.501 6.052 1 94.43 127 LEU B CA 1
ATOM 3549 C C . LEU B 1 127 ? -8.227 37.725 4.808 1 94.43 127 LEU B C 1
ATOM 3551 O O . LEU B 1 127 ? -8.057 37.034 3.801 1 94.43 127 LEU B O 1
ATOM 3555 N N . ARG B 1 128 ? -9.081 38.677 4.921 1 92.55 128 ARG B N 1
ATOM 3556 C CA . ARG B 1 128 ? -9.758 39.084 3.694 1 92.55 128 ARG B CA 1
ATOM 3557 C C . ARG B 1 128 ? -8.752 39.404 2.594 1 92.55 128 ARG B C 1
ATOM 3559 O O . ARG B 1 128 ? -7.705 39.999 2.856 1 92.55 128 ARG B O 1
ATOM 3566 N N . PRO B 1 129 ? -9.118 38.994 1.382 1 86.84 129 PRO B N 1
ATOM 3567 C CA . PRO B 1 129 ? -8.181 39.157 0.268 1 86.84 129 PRO B CA 1
ATOM 3568 C C . PRO B 1 129 ? -7.709 40.6 0.101 1 86.84 129 PRO B C 1
ATOM 3570 O O . PRO B 1 129 ? -6.546 40.838 -0.234 1 86.84 129 PRO B O 1
ATOM 3573 N N . GLU B 1 130 ? -8.465 41.515 0.404 1 84.47 130 GLU B N 1
ATOM 3574 C CA . GLU B 1 130 ? -8.155 42.927 0.202 1 84.47 130 GLU B CA 1
ATOM 3575 C C . GLU B 1 130 ? -7.141 43.423 1.228 1 84.47 130 GLU B C 1
ATOM 3577 O O . GLU B 1 130 ? -6.502 44.458 1.028 1 84.47 130 GLU B O 1
ATOM 3582 N N . LYS B 1 131 ? -6.974 42.663 2.256 1 83.46 131 LYS B N 1
ATOM 3583 C CA . LYS B 1 131 ? -6.112 43.12 3.343 1 83.46 131 LYS B CA 1
ATOM 3584 C C . LYS B 1 131 ? -4.81 42.325 3.383 1 83.46 131 LYS B C 1
ATOM 3586 O O . LYS B 1 131 ? -4.023 42.461 4.322 1 83.46 131 LYS B O 1
ATOM 3591 N N . ARG B 1 132 ? -4.626 41.535 2.472 1 78.53 132 ARG B N 1
ATOM 3592 C CA . ARG B 1 132 ? -3.447 40.675 2.508 1 78.53 132 ARG B CA 1
ATOM 3593 C C . ARG B 1 132 ? -2.18 41.47 2.213 1 78.53 132 ARG B C 1
ATOM 3595 O O . ARG B 1 132 ? -1.072 41.011 2.498 1 78.53 132 ARG B O 1
ATOM 3602 N N . LYS B 1 133 ? -2.358 42.675 1.843 1 76.69 133 LYS B N 1
ATOM 3603 C CA . LYS B 1 133 ? -1.214 43.552 1.613 1 76.69 133 LYS B CA 1
ATOM 3604 C C . LYS B 1 133 ? -1.067 44.57 2.74 1 76.69 133 LYS B C 1
ATOM 3606 O O . LYS B 1 133 ? -2.02 44.829 3.478 1 76.69 133 LYS B O 1
ATOM 3611 N N . GLY B 1 134 ? 0.141 44.961 3.156 1 79.09 134 GLY B N 1
ATOM 3612 C CA . GLY B 1 134 ? 0.363 46.067 4.072 1 79.09 134 GLY B CA 1
ATOM 3613 C C . GLY B 1 134 ? 0.738 45.617 5.472 1 79.09 134 GLY B C 1
ATOM 3614 O O . GLY B 1 134 ? 0.598 46.377 6.432 1 79.09 134 GLY B O 1
ATOM 3615 N N . GLY B 1 135 ? 0.96 44.333 5.687 1 89.97 135 GLY B N 1
ATOM 3616 C CA . GLY B 1 135 ? 1.493 43.883 6.963 1 89.97 135 GLY B CA 1
ATOM 3617 C C . GLY B 1 135 ? 0.431 43.324 7.891 1 89.97 135 GLY B C 1
ATOM 3618 O O . GLY B 1 135 ? 0.746 42.81 8.966 1 89.97 135 GLY B O 1
ATOM 3619 N N . ALA B 1 136 ? -0.85 43.42 7.513 1 93.87 136 ALA B N 1
ATOM 3620 C CA . ALA B 1 136 ? -1.948 42.91 8.33 1 93.87 136 ALA B CA 1
ATOM 3621 C C . ALA B 1 136 ? -1.756 41.429 8.644 1 93.87 136 ALA B C 1
ATOM 3623 O O . ALA B 1 136 ? -2.013 40.988 9.767 1 93.87 136 ALA B O 1
ATOM 3624 N N . GLY B 1 137 ? -1.319 40.743 7.612 1 94.52 137 GLY B N 1
ATOM 3625 C CA . GLY B 1 137 ? -1.077 39.322 7.804 1 94.52 137 GLY B CA 1
ATOM 3626 C C . GLY B 1 137 ? 0.014 39.035 8.818 1 94.52 137 GLY B C 1
ATOM 3627 O O . GLY B 1 137 ? -0.139 38.159 9.671 1 94.52 137 GLY B O 1
ATOM 3628 N N . ARG B 1 138 ? 1.059 39.711 8.713 1 95.72 138 ARG B N 1
ATOM 3629 C CA . ARG B 1 138 ? 2.171 39.536 9.641 1 95.72 138 ARG B CA 1
ATOM 3630 C C . ARG B 1 138 ? 1.755 39.883 11.067 1 95.72 138 ARG B C 1
ATOM 3632 O O . ARG B 1 138 ? 2.125 39.186 12.014 1 95.72 138 ARG B O 1
ATOM 3639 N N . LEU B 1 139 ? 1.027 41.017 11.216 1 97.3 139 LEU B N 1
ATOM 3640 C CA . LEU B 1 139 ? 0.521 41.409 12.527 1 97.3 139 LEU B CA 1
ATOM 3641 C C . LEU B 1 139 ? -0.321 40.295 13.14 1 97.3 139 LEU B C 1
ATOM 3643 O O . LEU B 1 139 ? -0.085 39.888 14.28 1 97.3 139 LEU B O 1
ATOM 3647 N N . LEU B 1 140 ? -1.232 39.846 12.377 1 97.61 140 LEU B N 1
ATOM 3648 C CA . LEU B 1 140 ? -2.156 38.827 12.864 1 97.61 140 LEU B CA 1
ATOM 3649 C C . LEU B 1 140 ? -1.415 37.536 13.194 1 97.61 140 LEU B C 1
ATOM 3651 O O . LEU B 1 140 ? -1.633 36.944 14.253 1 97.61 140 LEU B O 1
ATOM 3655 N N . ALA B 1 141 ? -0.518 37.11 12.352 1 97.17 141 ALA B N 1
ATOM 3656 C CA . ALA B 1 141 ? 0.252 35.886 12.562 1 97.17 141 ALA B CA 1
ATOM 3657 C C . ALA B 1 141 ? 1.106 35.985 13.822 1 97.17 141 ALA B C 1
ATOM 3659 O O . ALA B 1 141 ? 1.091 35.083 14.663 1 97.17 141 ALA B O 1
ATOM 3660 N N . GLN B 1 142 ? 1.774 37.072 13.983 1 98.23 142 GLN B N 1
ATOM 3661 C CA . GLN B 1 142 ? 2.732 37.213 15.074 1 98.23 142 GLN B CA 1
ATOM 3662 C C . GLN B 1 142 ? 2.022 37.476 16.399 1 98.23 142 GLN B C 1
ATOM 3664 O O . GLN B 1 142 ? 2.593 37.257 17.47 1 98.23 142 GLN B O 1
ATOM 3669 N N . SER B 1 143 ? 0.838 37.975 16.352 1 98.48 143 SER B N 1
ATOM 3670 C CA . SER B 1 143 ? 0.076 38.188 17.579 1 98.48 143 SER B CA 1
ATOM 3671 C C . SER B 1 143 ? -0.13 36.88 18.335 1 98.48 143 SER B C 1
ATOM 3673 O O . SER B 1 143 ? -0.181 36.87 19.567 1 98.48 143 SER B O 1
ATOM 3675 N N . ARG B 1 144 ? -0.248 35.768 17.601 1 98.63 144 ARG B N 1
ATOM 3676 C CA . ARG B 1 144 ? -0.381 34.457 18.229 1 98.63 144 ARG B CA 1
ATOM 3677 C C . ARG B 1 144 ? 0.821 34.15 19.115 1 98.63 144 ARG B C 1
ATOM 3679 O O . ARG B 1 144 ? 0.664 33.666 20.238 1 98.63 144 ARG B O 1
ATOM 3686 N N . TYR B 1 145 ? 1.942 34.543 18.655 1 98.74 145 TYR B N 1
ATOM 3687 C CA . TYR B 1 145 ? 3.162 34.279 19.41 1 98.74 145 TYR B CA 1
ATOM 3688 C C . TYR B 1 145 ? 3.299 35.245 20.581 1 98.74 145 TYR B C 1
ATOM 3690 O O . TYR B 1 145 ? 3.82 34.879 21.637 1 98.74 145 TYR B O 1
ATOM 3698 N N . MET B 1 146 ? 2.9 36.512 20.366 1 98.73 146 MET B N 1
ATOM 3699 C CA . MET B 1 146 ? 2.879 37.464 21.474 1 98.73 146 MET B CA 1
ATOM 3700 C C . MET B 1 146 ? 2.016 36.947 22.619 1 98.73 146 MET B C 1
ATOM 3702 O O . MET B 1 146 ? 2.398 37.051 23.786 1 98.73 146 MET B O 1
ATOM 3706 N N . LEU B 1 147 ? 0.885 36.378 22.247 1 98.57 147 LEU B N 1
ATOM 3707 C CA . LEU B 1 147 ? -0.016 35.815 23.247 1 98.57 147 LEU B CA 1
ATOM 3708 C C . LEU B 1 147 ? 0.663 34.685 24.014 1 98.57 147 LEU B C 1
ATOM 3710 O O . LEU B 1 147 ? 0.614 34.648 25.246 1 98.57 147 LEU B O 1
ATOM 3714 N N . ILE B 1 148 ? 1.289 33.779 23.323 1 98.39 148 ILE B N 1
ATOM 3715 C CA . ILE B 1 148 ? 1.999 32.66 23.932 1 98.39 148 ILE B CA 1
ATOM 3716 C C . ILE B 1 148 ? 3.07 33.186 24.885 1 98.39 148 ILE B C 1
ATOM 3718 O O . ILE B 1 148 ? 3.262 32.641 25.974 1 98.39 148 ILE B O 1
ATOM 3722 N N . GLY B 1 149 ? 3.7 34.226 24.512 1 98.09 149 GLY B N 1
ATOM 3723 C CA . GLY B 1 149 ? 4.805 34.781 25.277 1 98.09 149 GLY B CA 1
ATOM 3724 C C . GLY B 1 149 ? 4.363 35.44 26.57 1 98.09 149 GLY B C 1
ATOM 3725 O O . GLY B 1 149 ? 5.173 35.649 27.475 1 98.09 149 GLY B O 1
ATOM 3726 N N . ILE B 1 150 ? 3.177 35.883 26.682 1 97.54 150 ILE B N 1
ATOM 3727 C CA . ILE B 1 150 ? 2.691 36.526 27.898 1 97.54 150 ILE B CA 1
ATOM 3728 C C . ILE B 1 150 ? 2.709 35.527 29.052 1 97.54 150 ILE B C 1
ATOM 3730 O O . ILE B 1 150 ? 3.182 35.842 30.147 1 97.54 150 ILE B O 1
ATOM 3734 N N . GLU B 1 151 ? 2.158 34.274 28.788 1 95.96 151 GLU B N 1
ATOM 3735 C CA . GLU B 1 151 ? 2.111 33.195 29.771 1 95.96 151 GLU B CA 1
ATOM 3736 C C . GLU B 1 151 ? 2.479 31.856 29.138 1 95.96 151 GLU B C 1
ATOM 3738 O O . GLU B 1 151 ? 1.622 30.983 28.978 1 95.96 151 GLU B O 1
ATOM 3743 N N . PRO B 1 152 ? 3.712 31.618 28.892 1 96.75 152 PRO B N 1
ATOM 3744 C CA . PRO B 1 152 ? 4.156 30.406 28.199 1 96.75 152 PRO B CA 1
ATOM 3745 C C . PRO B 1 152 ? 3.708 29.127 28.903 1 96.75 152 PRO B C 1
ATOM 3747 O O . PRO B 1 152 ? 3.494 28.102 28.25 1 96.75 152 PRO B O 1
ATOM 3750 N N . GLN B 1 153 ? 3.488 29.163 30.166 1 95.23 153 GLN B N 1
ATOM 3751 C CA . GLN B 1 153 ? 3.155 27.977 30.948 1 95.23 153 GLN B CA 1
ATOM 3752 C C . GLN B 1 153 ? 1.766 27.454 30.59 1 95.23 153 GLN B C 1
ATOM 3754 O O . GLN B 1 153 ? 1.418 26.321 30.927 1 95.23 153 GLN B O 1
ATOM 3759 N N . ARG B 1 154 ? 0.988 28.252 29.882 1 96.04 154 ARG B N 1
ATOM 3760 C CA . ARG B 1 154 ? -0.345 27.838 29.456 1 96.04 154 ARG B CA 1
ATOM 3761 C C . ARG B 1 154 ? -0.277 26.986 28.194 1 96.04 154 ARG B C 1
ATOM 3763 O O . ARG B 1 154 ? -1.259 26.341 27.82 1 96.04 154 ARG B O 1
ATOM 3770 N N . PHE B 1 155 ? 0.924 26.918 27.609 1 97.52 155 PHE B N 1
ATOM 3771 C CA . PHE B 1 155 ? 1.089 26.255 26.321 1 97.52 155 PHE B CA 1
ATOM 3772 C C . PHE B 1 155 ? 2.139 25.154 26.41 1 97.52 155 PHE B C 1
ATOM 3774 O O . PHE B 1 155 ? 2.933 25.121 27.352 1 97.52 155 PHE B O 1
ATOM 3781 N N . ALA B 1 156 ? 2.085 24.277 25.431 1 97.15 156 ALA B N 1
ATOM 3782 C CA . ALA B 1 156 ? 3.017 23.153 25.386 1 97.15 156 ALA B CA 1
ATOM 3783 C C . ALA B 1 156 ? 4.407 23.611 24.954 1 97.15 156 ALA B C 1
ATOM 3785 O O . ALA B 1 156 ? 4.565 24.704 24.406 1 97.15 156 ALA B O 1
ATOM 3786 N N . GLU B 1 157 ? 5.336 22.82 25.147 1 97.12 157 GLU B N 1
ATOM 3787 C CA . GLU B 1 157 ? 6.718 23.111 24.778 1 97.12 157 GLU B CA 1
ATOM 3788 C C . GLU B 1 157 ? 6.898 23.098 23.262 1 97.12 157 GLU B C 1
ATOM 3790 O O . GLU B 1 157 ? 7.739 23.823 22.726 1 97.12 157 GLU B O 1
ATOM 3795 N N . MET B 1 158 ? 6.061 22.266 22.623 1 97.89 158 MET B N 1
ATOM 3796 C CA . MET B 1 158 ? 6.081 22.209 21.165 1 97.89 158 MET B CA 1
ATOM 3797 C C . MET B 1 158 ? 4.831 22.854 20.577 1 97.89 158 MET B C 1
ATOM 3799 O O . MET B 1 158 ? 3.722 22.625 21.064 1 97.89 158 MET B O 1
ATOM 3803 N N . VAL B 1 159 ? 5.088 23.703 19.603 1 98.68 159 VAL B N 1
ATOM 3804 C CA . VAL B 1 159 ? 3.989 24.373 18.915 1 98.68 159 VAL B CA 1
ATOM 3805 C C . VAL B 1 159 ? 3.971 23.961 17.445 1 98.68 159 VAL B C 1
ATOM 3807 O O . VAL B 1 159 ? 4.992 24.045 16.758 1 98.68 159 VAL B O 1
ATOM 3810 N N . LEU B 1 160 ? 2.795 23.497 16.966 1 98.45 160 LEU B N 1
ATOM 3811 C CA . LEU B 1 160 ? 2.715 23.067 15.575 1 98.45 160 LEU B CA 1
ATOM 3812 C C . LEU B 1 160 ? 1.754 23.951 14.787 1 98.45 160 LEU B C 1
ATOM 3814 O O . LEU B 1 160 ? 1.001 24.732 15.372 1 98.45 160 LEU B O 1
ATOM 3818 N N . ALA B 1 161 ? 1.877 23.894 13.522 1 97.99 161 ALA B N 1
ATOM 3819 C CA . ALA B 1 161 ? 0.915 24.431 12.562 1 97.99 161 ALA B CA 1
ATOM 3820 C C . ALA B 1 161 ? 0.69 23.458 11.409 1 97.99 161 ALA B C 1
ATOM 3822 O O . ALA B 1 161 ? 1.636 22.841 10.915 1 97.99 161 ALA B O 1
ATOM 3823 N N . GLU B 1 162 ? -0.562 23.292 11.089 1 95.77 162 GLU B N 1
ATOM 3824 C CA . GLU B 1 162 ? -0.935 22.511 9.914 1 95.77 162 GLU B CA 1
ATOM 3825 C C . GLU B 1 162 ? -1.319 23.417 8.748 1 95.77 162 GLU B C 1
ATOM 3827 O O . GLU B 1 162 ? -2.119 24.341 8.911 1 95.77 162 GLU B O 1
ATOM 3832 N N . LEU B 1 163 ? -0.72 23.154 7.667 1 96.23 163 LEU B N 1
ATOM 3833 C CA . LEU B 1 163 ? -1.017 23.949 6.481 1 96.23 163 LEU B CA 1
ATOM 3834 C C . LEU B 1 163 ? -1.874 23.159 5.498 1 96.23 163 LEU B C 1
ATOM 3836 O O . LEU B 1 163 ? -1.73 21.94 5.381 1 96.23 163 LEU B O 1
ATOM 3840 N N . ARG B 1 164 ? -2.686 23.862 4.837 1 94.2 164 ARG B N 1
ATOM 3841 C CA . ARG B 1 164 ? -3.567 23.266 3.838 1 94.2 164 ARG B CA 1
ATOM 3842 C C . ARG B 1 164 ? -2.764 22.643 2.701 1 94.2 164 ARG B C 1
ATOM 3844 O O . ARG B 1 164 ? -1.813 23.248 2.202 1 94.2 164 ARG B O 1
ATOM 3851 N N . GLY B 1 165 ? -3.239 21.478 2.348 1 95.75 165 GLY B N 1
ATOM 3852 C CA . GLY B 1 165 ? -2.589 20.77 1.257 1 95.75 165 GLY B CA 1
ATOM 3853 C C . GLY B 1 165 ? -3.012 21.267 -0.113 1 95.75 165 GLY B C 1
ATOM 3854 O O . GLY B 1 165 ? -3.726 22.265 -0.223 1 95.75 165 GLY B O 1
ATOM 3855 N N . TRP B 1 166 ? -2.616 20.64 -1.087 1 95.9 166 TRP B N 1
ATOM 3856 C CA . TRP B 1 166 ? -2.704 21.091 -2.472 1 95.9 166 TRP B CA 1
ATOM 3857 C C . TRP B 1 166 ? -4.069 20.76 -3.066 1 95.9 166 TRP B C 1
ATOM 3859 O O . TRP B 1 166 ? -4.522 19.615 -2.996 1 95.9 166 TRP B O 1
ATOM 3869 N N . PHE B 1 167 ? -4.724 21.741 -3.595 1 93.51 167 PHE B N 1
ATOM 3870 C CA . PHE B 1 167 ? -5.917 21.616 -4.424 1 93.51 167 PHE B CA 1
ATOM 3871 C C . PHE B 1 167 ? -5.67 22.183 -5.817 1 93.51 167 PHE B C 1
ATOM 3873 O O . PHE B 1 167 ? -5.037 23.23 -5.963 1 93.51 167 PHE B O 1
ATOM 3880 N N . ASP B 1 168 ? -6.094 21.491 -6.747 1 90.94 168 ASP B N 1
ATOM 3881 C CA . ASP B 1 168 ? -5.89 22.002 -8.099 1 90.94 168 ASP B CA 1
ATOM 3882 C C . ASP B 1 168 ? -6.911 23.087 -8.436 1 90.94 168 ASP B C 1
ATOM 3884 O O . ASP B 1 168 ? -7.674 23.519 -7.57 1 90.94 168 ASP B O 1
ATOM 3888 N N . GLU B 1 169 ? -6.912 23.598 -9.654 1 89.1 169 GLU B N 1
ATOM 3889 C CA . GLU B 1 169 ? -7.727 24.735 -10.07 1 89.1 169 GLU B CA 1
ATOM 3890 C C . GLU B 1 169 ? -9.211 24.384 -10.061 1 89.1 169 GLU B C 1
ATOM 3892 O O . GLU B 1 169 ? -10.061 25.257 -9.875 1 89.1 169 GLU B O 1
ATOM 3897 N N . ASP B 1 170 ? -9.471 23.1 -10.187 1 89.47 170 ASP B N 1
ATOM 3898 C CA . ASP B 1 170 ? -10.858 22.645 -10.203 1 89.47 170 ASP B CA 1
ATOM 3899 C C . ASP B 1 170 ? -11.333 22.282 -8.797 1 89.47 170 ASP B C 1
ATOM 3901 O O . ASP B 1 170 ? -12.45 21.791 -8.621 1 89.47 170 ASP B O 1
ATOM 3905 N N . GLY B 1 171 ? -10.441 22.57 -7.845 1 88.4 171 GLY B N 1
ATOM 3906 C CA . GLY B 1 171 ? -10.809 22.285 -6.468 1 88.4 171 GLY B CA 1
ATOM 3907 C C . GLY B 1 171 ? -10.63 20.826 -6.092 1 88.4 171 GLY B C 1
ATOM 3908 O O . GLY B 1 171 ? -11.127 20.381 -5.055 1 88.4 171 GLY B O 1
ATOM 3909 N N . ARG B 1 172 ? -9.957 20.168 -7.006 1 93.38 172 ARG B N 1
ATOM 3910 C CA . ARG B 1 172 ? -9.703 18.759 -6.726 1 93.38 172 ARG B CA 1
ATOM 3911 C C . ARG B 1 172 ? -8.45 18.587 -5.874 1 93.38 172 ARG B C 1
ATOM 3913 O O . ARG B 1 172 ? -7.454 19.283 -6.079 1 93.38 172 ARG B O 1
ATOM 3920 N N . CYS B 1 173 ? -8.508 17.62 -4.869 1 94.78 173 CYS B N 1
ATOM 3921 C CA . CYS B 1 173 ? -7.367 17.22 -4.054 1 94.78 173 CYS B CA 1
ATOM 3922 C C . CYS B 1 173 ? -6.856 15.846 -4.467 1 94.78 173 CYS B C 1
ATOM 3924 O O . CYS B 1 173 ? -7.449 14.826 -4.113 1 94.78 173 CYS B O 1
ATOM 3926 N N . PRO B 1 174 ? -5.753 15.796 -5.186 1 96.4 174 PRO B N 1
ATOM 3927 C CA . PRO B 1 174 ? -5.259 14.517 -5.703 1 96.4 174 PRO B CA 1
ATOM 3928 C C . PRO B 1 174 ? -5.004 13.494 -4.598 1 96.4 174 PRO B C 1
ATOM 3930 O O . PRO B 1 174 ? -5.267 12.303 -4.783 1 96.4 174 PRO B O 1
ATOM 3933 N N . PHE B 1 175 ? -4.502 13.953 -3.517 1 97.33 175 PHE B N 1
ATOM 3934 C CA . PHE B 1 175 ? -4.243 13.025 -2.423 1 97.33 175 PHE B CA 1
ATOM 3935 C C . PHE B 1 175 ? -5.541 12.401 -1.924 1 97.33 175 PHE B C 1
ATOM 3937 O O . PHE B 1 175 ? -5.611 11.189 -1.71 1 97.33 175 PHE B O 1
ATOM 3944 N N . TRP B 1 176 ? -6.546 13.219 -1.699 1 96.65 176 TRP B N 1
ATOM 3945 C CA . TRP B 1 176 ? -7.832 12.691 -1.257 1 96.65 176 TRP B CA 1
ATOM 3946 C C . TRP B 1 176 ? -8.38 11.681 -2.26 1 96.65 176 TRP B C 1
ATOM 3948 O O . TRP B 1 176 ? -8.805 10.588 -1.88 1 96.65 176 TRP B O 1
ATOM 3958 N N . GLU B 1 177 ? -8.354 11.982 -3.497 1 95.64 177 GLU B N 1
ATOM 3959 C CA . GLU B 1 177 ? -8.969 11.182 -4.553 1 95.64 177 GLU B CA 1
ATOM 3960 C C . GLU B 1 177 ? -8.317 9.806 -4.652 1 95.64 177 GLU B C 1
ATOM 3962 O O . GLU B 1 177 ? -9.003 8.801 -4.849 1 95.64 177 GLU B O 1
ATOM 3967 N N . HIS B 1 178 ? -7.042 9.766 -4.445 1 95.95 178 HIS B N 1
ATOM 3968 C CA . HIS B 1 178 ? -6.335 8.537 -4.789 1 95.95 178 HIS B CA 1
ATOM 3969 C C . HIS B 1 178 ? -5.929 7.766 -3.537 1 95.95 178 HIS B C 1
ATOM 3971 O O . HIS B 1 178 ? -5.559 6.593 -3.618 1 95.95 178 HIS B O 1
ATOM 3977 N N . VAL B 1 179 ? -6.006 8.4 -2.376 1 96.32 179 VAL B N 1
ATOM 3978 C CA . VAL B 1 179 ? -5.521 7.729 -1.174 1 96.32 179 VAL B CA 1
ATOM 3979 C C . VAL B 1 179 ? -6.634 7.671 -0.13 1 96.32 179 VAL B C 1
ATOM 3981 O O . VAL B 1 179 ? -7.287 6.637 0.034 1 96.32 179 VAL B O 1
ATOM 3984 N N . SER B 1 180 ? -6.911 8.856 0.461 1 95.09 180 SER B N 1
ATOM 3985 C CA . SER B 1 180 ? -7.757 8.858 1.65 1 95.09 180 SER B CA 1
ATOM 3986 C C . SER B 1 180 ? -9.183 8.434 1.314 1 95.09 180 SER B C 1
ATOM 3988 O O . SER B 1 180 ? -9.832 7.74 2.1 1 95.09 180 SER B O 1
ATOM 3990 N N . HIS B 1 181 ? -9.68 8.833 0.191 1 94.26 181 HIS B N 1
ATOM 3991 C CA . HIS B 1 181 ? -11.033 8.482 -0.223 1 94.26 181 HIS B CA 1
ATOM 3992 C C . HIS B 1 181 ? -11.217 6.969 -0.281 1 94.26 181 HIS B C 1
ATOM 3994 O O . HIS B 1 181 ? -12.321 6.465 -0.061 1 94.26 181 HIS B O 1
ATOM 4000 N N . LYS B 1 182 ? -10.184 6.287 -0.569 1 93.53 182 LYS B N 1
ATOM 4001 C CA . LYS B 1 182 ? -10.262 4.834 -0.69 1 93.53 182 LYS B CA 1
ATOM 4002 C C . LYS B 1 182 ? -10.577 4.186 0.655 1 93.53 182 LYS B C 1
ATOM 4004 O O . LYS B 1 182 ? -11.101 3.071 0.705 1 93.53 182 LYS B O 1
ATOM 4009 N N . PHE B 1 183 ? -10.274 4.855 1.716 1 92.74 183 PHE B N 1
ATOM 4010 C CA . PHE B 1 183 ? -10.471 4.284 3.043 1 92.74 183 PHE B CA 1
ATOM 4011 C C . PHE B 1 183 ? -11.703 4.881 3.712 1 92.74 183 PHE B C 1
ATOM 4013 O O . PHE B 1 183 ? -12.465 4.169 4.369 1 92.74 183 PHE B O 1
ATOM 4020 N N . PHE B 1 184 ? -11.911 6.146 3.542 1 89.64 184 PHE B N 1
ATOM 4021 C CA . PHE B 1 184 ? -12.99 6.808 4.266 1 89.64 184 PHE B CA 1
ATOM 4022 C C . PHE B 1 184 ? -14.286 6.764 3.466 1 89.64 184 PHE B C 1
ATOM 4024 O O . PHE B 1 184 ? -15.377 6.766 4.04 1 89.64 184 PHE B O 1
ATOM 4031 N N . ARG B 1 185 ? -14.194 6.724 2.153 1 87.36 185 ARG B N 1
ATOM 4032 C CA . ARG B 1 185 ? -15.312 6.586 1.226 1 87.36 185 ARG B CA 1
ATOM 4033 C C . ARG B 1 185 ? -16.354 7.675 1.458 1 87.36 185 ARG B C 1
ATOM 4035 O O . ARG B 1 185 ? -17.554 7.396 1.493 1 87.36 185 ARG B O 1
ATOM 4042 N N . LEU B 1 186 ? -15.941 8.799 1.852 1 86.69 186 LEU B N 1
ATOM 4043 C CA . LEU B 1 186 ? -16.713 10.031 1.98 1 86.69 186 LEU B CA 1
ATOM 4044 C C . LEU B 1 186 ? -16.177 11.108 1.043 1 86.69 186 LEU B C 1
ATOM 4046 O O . LEU B 1 186 ? -15.019 11.05 0.622 1 86.69 186 LEU B O 1
ATOM 4050 N N . ASP B 1 187 ? -17.126 11.877 0.745 1 88.88 187 ASP B N 1
ATOM 4051 C CA . ASP B 1 187 ? -16.626 13.062 0.055 1 88.88 187 ASP B CA 1
ATOM 4052 C C . ASP B 1 187 ? -15.747 13.904 0.978 1 88.88 187 ASP B C 1
ATOM 4054 O O . ASP B 1 187 ? -15.928 13.892 2.197 1 88.88 187 ASP B O 1
ATOM 4058 N N . PHE B 1 188 ? -14.901 14.659 0.385 1 88.84 188 PHE B N 1
ATOM 4059 C CA . PHE B 1 188 ? -13.935 15.443 1.147 1 88.84 188 PHE B CA 1
ATOM 4060 C C . PHE B 1 188 ? -14.643 16.35 2.146 1 88.84 188 PHE B C 1
ATOM 4062 O O . PHE B 1 188 ? -14.279 16.389 3.324 1 88.84 188 PHE B O 1
ATOM 4069 N N . ASP B 1 189 ? -15.604 17.009 1.72 1 86.01 189 ASP B N 1
ATOM 4070 C CA . ASP B 1 189 ? -16.288 17.997 2.549 1 86.01 189 ASP B CA 1
ATOM 4071 C C . ASP B 1 189 ? -16.986 17.332 3.733 1 86.01 189 ASP B C 1
ATOM 4073 O O . ASP B 1 189 ? -16.989 17.872 4.841 1 86.01 189 ASP B O 1
ATOM 4077 N N . GLN B 1 190 ? -17.519 16.205 3.43 1 84.31 190 GLN B N 1
ATOM 4078 C CA . GLN B 1 190 ? -18.177 15.457 4.496 1 84.31 190 GLN B CA 1
ATOM 4079 C C . GLN B 1 190 ? -17.166 14.971 5.532 1 84.31 190 GLN B C 1
ATOM 4081 O O . GLN B 1 190 ? -17.413 15.059 6.736 1 84.31 190 GLN B O 1
ATOM 4086 N N . ALA B 1 191 ? -16.092 14.49 5.013 1 84.88 191 ALA B N 1
ATOM 4087 C CA . ALA B 1 191 ? -15.051 14.01 5.918 1 84.88 191 ALA B CA 1
ATOM 4088 C C . ALA B 1 191 ? -14.495 15.149 6.768 1 84.88 191 ALA B C 1
ATOM 4090 O O . ALA B 1 191 ? -14.27 14.982 7.969 1 84.88 191 ALA B O 1
ATOM 4091 N N . ASP B 1 192 ? -14.304 16.188 6.141 1 82.38 192 ASP B N 1
ATOM 4092 C CA . ASP B 1 192 ? -13.789 17.371 6.825 1 82.38 192 ASP B CA 1
ATOM 4093 C C . ASP B 1 192 ? -14.753 17.839 7.913 1 82.38 192 ASP B C 1
ATOM 4095 O O . ASP B 1 192 ? -14.333 18.16 9.026 1 82.38 192 ASP B O 1
ATOM 4099 N N . LEU B 1 193 ? -15.956 17.915 7.592 1 78.4 193 LEU B N 1
ATOM 4100 C CA . LEU B 1 193 ? -16.982 18.324 8.545 1 78.4 193 LEU B CA 1
ATOM 4101 C C . LEU B 1 193 ? -17.049 17.356 9.721 1 78.4 193 LEU B C 1
ATOM 4103 O O . LEU B 1 193 ? -17.17 17.779 10.873 1 78.4 193 LEU B O 1
ATOM 4107 N N . MET B 1 194 ? -16.957 16.11 9.386 1 78.44 194 MET B N 1
ATOM 4108 C CA . MET B 1 194 ? -17.036 15.094 10.431 1 78.44 194 MET B CA 1
ATOM 4109 C C . MET B 1 194 ? -15.821 15.163 11.35 1 78.44 194 MET B C 1
ATOM 4111 O O . MET B 1 194 ? -15.941 14.965 12.56 1 78.44 194 MET B O 1
ATOM 4115 N N . SER B 1 195 ? -14.768 15.406 10.74 1 77.96 195 SER B N 1
ATOM 4116 C CA . SER B 1 195 ? -13.55 15.52 11.535 1 77.96 195 SER B CA 1
ATOM 4117 C C . SER B 1 195 ? -13.633 16.69 12.51 1 77.96 195 SER B C 1
ATOM 4119 O O . SER B 1 195 ? -13.125 16.609 13.63 1 77.96 195 SER B O 1
ATOM 4121 N N . ALA B 1 196 ? -14.259 17.725 12.098 1 71.04 196 ALA B N 1
ATOM 4122 C CA . ALA B 1 196 ? -14.389 18.925 12.921 1 71.04 196 ALA B CA 1
ATOM 4123 C C . ALA B 1 196 ? -15.476 18.751 13.978 1 71.04 196 ALA B C 1
ATOM 4125 O O . ALA B 1 196 ? -15.366 19.285 15.084 1 71.04 196 ALA B O 1
ATOM 4126 N N . SER B 1 197 ? -16.47 17.982 13.556 1 65.56 197 SER B N 1
ATOM 4127 C CA . SER B 1 197 ? -17.669 17.962 14.387 1 65.56 197 SER B CA 1
ATOM 4128 C C . SER B 1 197 ? -17.691 16.74 15.298 1 65.56 197 SER B C 1
ATOM 4130 O O . SER B 1 197 ? -18.378 16.734 16.321 1 65.56 197 SER B O 1
ATOM 4132 N N . THR B 1 198 ? -17.037 15.778 14.797 1 63.73 198 THR B N 1
ATOM 4133 C CA . THR B 1 198 ? -17.043 14.565 15.608 1 63.73 198 THR B CA 1
ATOM 4134 C C . THR B 1 198 ? -15.711 14.391 16.332 1 63.73 198 THR B C 1
ATOM 4136 O O . THR B 1 198 ? -14.827 15.244 16.229 1 63.73 198 THR B O 1
ATOM 4139 N N . ASP B 1 199 ? -15.645 13.406 17.227 1 63.6 199 ASP B N 1
ATOM 4140 C CA . ASP B 1 199 ? -14.442 13.138 18.009 1 63.6 199 ASP B CA 1
ATOM 4141 C C . ASP B 1 199 ? -13.405 12.383 17.18 1 63.6 199 ASP B C 1
ATOM 4143 O O . ASP B 1 199 ? -12.465 11.805 17.73 1 63.6 199 ASP B O 1
ATOM 4147 N N . GLY B 1 200 ? -13.604 12.426 15.861 1 73.09 200 GLY B N 1
ATOM 4148 C CA . GLY B 1 200 ? -12.598 11.826 15 1 73.09 200 GLY B CA 1
ATOM 4149 C C . GLY B 1 200 ? -12.557 10.312 15.096 1 73.09 200 GLY B C 1
ATOM 4150 O O . GLY B 1 200 ? -11.606 9.681 14.629 1 73.09 200 GLY B O 1
ATOM 4151 N N . GLN B 1 201 ? -13.498 9.74 15.753 1 73.62 201 GLN B N 1
ATOM 4152 C CA . GLN B 1 201 ? -13.548 8.294 15.946 1 73.62 201 GLN B CA 1
ATOM 4153 C C . GLN B 1 201 ? -13.562 7.561 14.608 1 73.62 201 GLN B C 1
ATOM 4155 O O . GLN B 1 201 ? -12.969 6.488 14.476 1 73.62 201 GLN B O 1
ATOM 4160 N N . PHE B 1 202 ? -14.131 8.179 13.679 1 81.98 202 PHE B N 1
ATOM 4161 C CA . PHE B 1 202 ? -14.258 7.509 12.39 1 81.98 202 PHE B CA 1
ATOM 4162 C C . PHE B 1 202 ? -12.891 7.31 11.747 1 81.98 202 PHE B C 1
ATOM 4164 O O . PHE B 1 202 ? -12.706 6.397 10.939 1 81.98 202 PHE B O 1
ATOM 4171 N N . ILE B 1 203 ? -11.972 8.144 12.084 1 84.03 203 ILE B N 1
ATOM 4172 C CA . ILE B 1 203 ? -10.629 8.014 11.529 1 84.03 203 ILE B CA 1
ATOM 4173 C C . ILE B 1 203 ? -9.992 6.715 12.017 1 84.03 203 ILE B C 1
ATOM 4175 O O . ILE B 1 203 ? -9.448 5.946 11.221 1 84.03 203 ILE B O 1
ATOM 4179 N N . LEU B 1 204 ? -10.17 6.431 13.259 1 82.46 204 LEU B N 1
ATOM 4180 C CA . LEU B 1 204 ? -9.62 5.206 13.829 1 82.46 204 LEU B CA 1
ATOM 4181 C C . LEU B 1 204 ? -10.271 3.976 13.206 1 82.46 204 LEU B C 1
ATOM 4183 O O . LEU B 1 204 ? -9.62 2.943 13.037 1 82.46 204 LEU B O 1
ATOM 4187 N N . ASP B 1 205 ? -11.48 4.176 12.945 1 86.56 205 ASP B N 1
ATOM 4188 C CA . ASP B 1 205 ? -12.249 3.044 12.436 1 86.56 205 ASP B CA 1
ATOM 4189 C C . ASP B 1 205 ? -11.869 2.728 10.991 1 86.56 205 ASP B C 1
ATOM 4191 O O . ASP B 1 205 ? -11.898 1.568 10.576 1 86.56 205 ASP B O 1
ATOM 4195 N N . LEU B 1 206 ? -11.513 3.801 10.265 1 89.23 206 LEU B N 1
ATOM 4196 C CA . LEU B 1 206 ? -11.503 3.6 8.82 1 89.23 206 LEU B CA 1
ATOM 4197 C C . LEU B 1 206 ? -10.104 3.809 8.251 1 89.23 206 LEU B C 1
ATOM 4199 O O . LEU B 1 206 ? -9.82 3.402 7.122 1 89.23 206 LEU B O 1
ATOM 4203 N N . ALA B 1 207 ? -9.221 4.399 8.968 1 90.14 207 ALA B N 1
ATOM 4204 C CA . ALA B 1 207 ? -7.878 4.685 8.47 1 90.14 207 ALA B CA 1
ATOM 4205 C C . ALA B 1 207 ? -7.11 3.397 8.19 1 90.14 207 ALA B C 1
ATOM 4207 O O . ALA B 1 207 ? -7.408 2.351 8.772 1 90.14 207 ALA B O 1
ATOM 4208 N N . PRO B 1 208 ? -6.191 3.47 7.249 1 92.54 208 PRO B N 1
ATOM 4209 C CA . PRO B 1 208 ? -5.38 2.28 6.981 1 92.54 208 PRO B CA 1
ATOM 4210 C C . PRO B 1 208 ? -4.574 1.83 8.197 1 92.54 208 PRO B C 1
ATOM 4212 O O . PRO B 1 208 ? -3.931 2.652 8.856 1 92.54 208 PRO B O 1
ATOM 4215 N N . ARG B 1 209 ? -4.532 0.558 8.366 1 90.9 209 ARG B N 1
ATOM 4216 C CA . ARG B 1 209 ? -3.809 -0.006 9.501 1 90.9 209 ARG B CA 1
ATOM 4217 C C . ARG B 1 209 ? -2.36 -0.305 9.134 1 90.9 209 ARG B C 1
ATOM 4219 O O . ARG B 1 209 ? -1.5 -0.408 10.011 1 90.9 209 ARG B O 1
ATOM 4226 N N . HIS B 1 210 ? -2.117 -0.474 7.887 1 94.36 210 HIS B N 1
ATOM 4227 C CA . HIS B 1 210 ? -0.774 -0.769 7.401 1 94.36 210 HIS B CA 1
ATOM 4228 C C . HIS B 1 210 ? -0.188 0.419 6.645 1 94.36 210 HIS B C 1
ATOM 4230 O O . HIS B 1 210 ? -0.929 1.253 6.12 1 94.36 210 HIS B O 1
ATOM 4236 N N . PRO B 1 211 ? 1.174 0.465 6.56 1 95.68 211 PRO B N 1
ATOM 4237 C CA . PRO B 1 211 ? 1.811 1.543 5.801 1 95.68 211 PRO B CA 1
ATOM 4238 C C . PRO B 1 211 ? 1.382 1.567 4.336 1 95.68 211 PRO B C 1
ATOM 4240 O O . PRO B 1 211 ? 1.101 0.516 3.754 1 95.68 211 PRO B O 1
ATOM 4243 N N . ILE B 1 212 ? 1.361 2.705 3.823 1 97.07 212 ILE B N 1
ATOM 4244 C CA . ILE B 1 212 ? 1.047 2.917 2.414 1 97.07 212 ILE B CA 1
ATOM 4245 C C . ILE B 1 212 ? 2.321 3.262 1.647 1 97.07 212 ILE B C 1
ATOM 4247 O O . ILE B 1 212 ? 2.92 4.317 1.87 1 97.07 212 ILE B O 1
ATOM 4251 N N . TYR B 1 213 ? 2.724 2.411 0.715 1 96.73 213 TYR B N 1
ATOM 4252 C CA . TYR B 1 213 ? 3.872 2.72 -0.132 1 96.73 213 TYR B CA 1
ATOM 4253 C C . TYR B 1 213 ? 3.531 3.818 -1.132 1 96.73 213 TYR B C 1
ATOM 4255 O O . TYR B 1 213 ? 2.666 3.636 -1.992 1 96.73 213 TYR B O 1
ATOM 4263 N N . THR B 1 214 ? 4.288 4.902 -1.079 1 96.95 214 THR B N 1
ATOM 4264 C CA . THR B 1 214 ? 3.938 6.04 -1.922 1 96.95 214 THR B CA 1
ATOM 4265 C C . THR B 1 214 ? 4.258 5.747 -3.385 1 96.95 214 THR B C 1
ATOM 4267 O O . THR B 1 214 ? 3.632 6.308 -4.287 1 96.95 214 THR B O 1
ATOM 4270 N N . GLU B 1 215 ? 5.205 4.884 -3.628 1 94.02 215 GLU B N 1
ATOM 4271 C CA . GLU B 1 215 ? 5.604 4.553 -4.993 1 94.02 215 GLU B CA 1
ATOM 4272 C C . GLU B 1 215 ? 4.473 3.857 -5.745 1 94.02 215 GLU B C 1
ATOM 4274 O O . GLU B 1 215 ? 4.492 3.784 -6.975 1 94.02 215 GLU B O 1
ATOM 4279 N N . LEU B 1 216 ? 3.53 3.286 -5.056 1 95.64 216 LEU B N 1
ATOM 4280 C CA . LEU B 1 216 ? 2.417 2.576 -5.677 1 95.64 216 LEU B CA 1
ATOM 4281 C C . LEU B 1 216 ? 1.3 3.542 -6.056 1 95.64 216 LEU B C 1
ATOM 4283 O O . LEU B 1 216 ? 0.39 3.182 -6.807 1 95.64 216 LEU B O 1
ATOM 4287 N N . LEU B 1 217 ? 1.358 4.8 -5.567 1 96.25 217 LEU B N 1
ATOM 4288 C CA . LEU B 1 217 ? 0.348 5.814 -5.847 1 96.25 217 LEU B CA 1
ATOM 4289 C C . LEU B 1 217 ? 0.578 6.447 -7.216 1 96.25 217 LEU B C 1
ATOM 4291 O O . LEU B 1 217 ? 1.711 6.491 -7.701 1 96.25 217 LEU B O 1
ATOM 4295 N N . PRO B 1 218 ? -0.506 6.923 -7.84 1 94.72 218 PRO B N 1
ATOM 4296 C CA . PRO B 1 218 ? -0.285 7.749 -9.03 1 94.72 218 PRO B CA 1
ATOM 4297 C C . PRO B 1 218 ? 0.607 8.957 -8.752 1 94.72 218 PRO B C 1
ATOM 4299 O O . PRO B 1 218 ? 0.614 9.48 -7.635 1 94.72 218 PRO B O 1
ATOM 4302 N N . GLU B 1 219 ? 1.284 9.422 -9.754 1 94.77 219 GLU B N 1
ATOM 4303 C CA . GLU B 1 219 ? 2.239 10.519 -9.629 1 94.77 219 GLU B CA 1
ATOM 4304 C C . GLU B 1 219 ? 1.572 11.771 -9.066 1 94.77 219 GLU B C 1
ATOM 4306 O O . GLU B 1 219 ? 2.156 12.474 -8.239 1 94.77 219 GLU B O 1
ATOM 4311 N N . GLU B 1 220 ? 0.405 12.109 -9.471 1 95.37 220 GLU B N 1
ATOM 4312 C CA . GLU B 1 220 ? -0.282 13.328 -9.055 1 95.37 220 GLU B CA 1
ATOM 4313 C C . GLU B 1 220 ? -0.558 13.322 -7.555 1 95.37 220 GLU B C 1
ATOM 4315 O O . GLU B 1 220 ? -0.599 14.379 -6.921 1 95.37 220 GLU B O 1
ATOM 4320 N N . ALA B 1 221 ? -0.798 12.132 -7.002 1 96.39 221 ALA B N 1
ATOM 4321 C CA . ALA B 1 221 ? -1.018 12.018 -5.563 1 96.39 221 ALA B CA 1
ATOM 4322 C C . ALA B 1 221 ? 0.304 12.057 -4.801 1 96.39 221 ALA B C 1
ATOM 4324 O O . ALA B 1 221 ? 0.407 12.703 -3.756 1 96.39 221 ALA B O 1
ATOM 4325 N N . ARG B 1 222 ? 1.294 11.368 -5.325 1 96.43 222 ARG B N 1
ATOM 4326 C CA . ARG B 1 222 ? 2.604 11.285 -4.686 1 96.43 222 ARG B CA 1
ATOM 4327 C C . ARG B 1 222 ? 3.27 12.655 -4.623 1 96.43 222 ARG B C 1
ATOM 4329 O O . ARG B 1 222 ? 3.875 13.01 -3.609 1 96.43 222 ARG B O 1
ATOM 4336 N N . ASP B 1 223 ? 3.105 13.478 -5.609 1 96.8 223 ASP B N 1
ATOM 4337 C CA . ASP B 1 223 ? 3.826 14.737 -5.775 1 96.8 223 ASP B CA 1
ATOM 4338 C C . ASP B 1 223 ? 3.289 15.807 -4.828 1 96.8 223 ASP B C 1
ATOM 4340 O O . ASP B 1 223 ? 3.941 16.829 -4.603 1 96.8 223 ASP B O 1
ATOM 4344 N N . VAL B 1 224 ? 2.123 15.599 -4.28 1 97.56 224 VAL B N 1
ATOM 4345 C CA . VAL B 1 224 ? 1.523 16.667 -3.487 1 97.56 224 VAL B CA 1
ATOM 4346 C C . VAL B 1 224 ? 1.715 16.378 -2 1 97.56 224 VAL B C 1
ATOM 4348 O O . VAL B 1 224 ? 1.299 17.167 -1.149 1 97.56 224 VAL B O 1
ATOM 4351 N N . ILE B 1 225 ? 2.309 15.216 -1.695 1 98.11 225 ILE B N 1
ATOM 4352 C CA . ILE B 1 225 ? 2.566 14.88 -0.299 1 98.11 225 ILE B CA 1
ATOM 4353 C C . ILE B 1 225 ? 3.514 15.908 0.313 1 98.11 225 ILE B C 1
ATOM 4355 O O . ILE B 1 225 ? 4.647 16.068 -0.147 1 98.11 225 ILE B O 1
ATOM 4359 N N . GLY B 1 226 ? 3.078 16.647 1.323 1 97.6 226 GLY B N 1
ATOM 4360 C CA . GLY B 1 226 ? 3.894 17.637 2.008 1 97.6 226 GLY B CA 1
ATOM 4361 C C . GLY B 1 226 ? 3.928 18.977 1.297 1 97.6 226 GLY B C 1
ATOM 4362 O O . GLY B 1 226 ? 4.657 19.884 1.705 1 97.6 226 GLY B O 1
ATOM 4363 N N . ARG B 1 227 ? 3.113 19.064 0.277 1 97.14 227 ARG B N 1
ATOM 4364 C CA . ARG B 1 227 ? 3.066 20.314 -0.474 1 97.14 227 ARG B CA 1
ATOM 4365 C C . ARG B 1 227 ? 1.951 21.219 0.038 1 97.14 227 ARG B C 1
ATOM 4367 O O . ARG B 1 227 ? 0.83 20.761 0.272 1 97.14 227 ARG B O 1
ATOM 4374 N N . VAL B 1 228 ? 2.236 22.446 0.175 1 96.25 228 VAL B N 1
ATOM 4375 C CA . VAL B 1 228 ? 1.268 23.42 0.667 1 96.25 228 VAL B CA 1
ATOM 4376 C C . VAL B 1 228 ? 0.445 23.966 -0.499 1 96.25 228 VAL B C 1
ATOM 4378 O O . VAL B 1 228 ? 0.948 24.088 -1.618 1 96.25 228 VAL B O 1
ATOM 4381 N N . HIS B 1 229 ? -0.806 24.241 -0.2 1 93.98 229 HIS B N 1
ATOM 4382 C CA . HIS B 1 229 ? -1.642 24.933 -1.174 1 93.98 229 HIS B CA 1
ATOM 4383 C C . HIS B 1 229 ? -0.986 26.228 -1.643 1 93.98 229 HIS B C 1
ATOM 4385 O O . HIS B 1 229 ? -0.265 26.875 -0.881 1 93.98 229 HIS B O 1
ATOM 4391 N N . ARG B 1 230 ? -1.261 26.663 -2.804 1 91.99 230 ARG B N 1
ATOM 4392 C CA . ARG B 1 230 ? -0.669 27.873 -3.366 1 91.99 230 ARG B CA 1
ATOM 4393 C C . ARG B 1 230 ? -0.968 29.086 -2.49 1 91.99 230 ARG B C 1
ATOM 4395 O O . ARG B 1 230 ? -0.108 29.949 -2.303 1 91.99 230 ARG B O 1
ATOM 4402 N N . ASP B 1 231 ? -2.094 29.141 -1.971 1 87.46 231 ASP B N 1
ATOM 4403 C CA . ASP B 1 231 ? -2.511 30.284 -1.165 1 87.46 231 ASP B CA 1
ATOM 4404 C C . ASP B 1 231 ? -1.904 30.22 0.234 1 87.46 231 ASP B C 1
ATOM 4406 O O . ASP B 1 231 ? -2 31.179 1.003 1 87.46 231 ASP B O 1
ATOM 4410 N N . GLY B 1 232 ? -1.336 29.114 0.545 1 90.69 232 GLY B N 1
ATOM 4411 C CA . GLY B 1 232 ? -0.77 28.944 1.874 1 90.69 232 GLY B CA 1
ATOM 4412 C C . GLY B 1 232 ? 0.73 29.165 1.917 1 90.69 232 GLY B C 1
ATOM 4413 O O . GLY B 1 232 ? 1.34 29.118 2.987 1 90.69 232 GLY B O 1
ATOM 4414 N N . GLU B 1 233 ? 1.362 29.505 0.799 1 93.62 233 GLU B N 1
ATOM 4415 C CA . GLU B 1 233 ? 2.813 29.637 0.711 1 93.62 233 GLU B CA 1
ATOM 4416 C C . GLU B 1 233 ? 3.315 30.79 1.575 1 93.62 233 GLU B C 1
ATOM 4418 O O . GLU B 1 233 ? 4.368 30.685 2.209 1 93.62 233 GLU B O 1
ATOM 4423 N N . ALA B 1 234 ? 2.598 31.887 1.541 1 92.67 234 ALA B N 1
ATOM 4424 C CA . ALA B 1 234 ? 2.988 33.036 2.354 1 92.67 234 ALA B CA 1
ATOM 4425 C C . ALA B 1 234 ? 2.952 32.695 3.841 1 92.67 234 ALA B C 1
ATOM 4427 O O . ALA B 1 234 ? 3.84 33.095 4.598 1 92.67 234 ALA B O 1
ATOM 4428 N N . ALA B 1 235 ? 1.912 32.014 4.252 1 94.02 235 ALA B N 1
ATOM 4429 C CA . ALA B 1 235 ? 1.806 31.588 5.645 1 94.02 235 ALA B CA 1
ATOM 4430 C C . ALA B 1 235 ? 2.964 30.672 6.028 1 94.02 235 ALA B C 1
ATOM 4432 O O . ALA B 1 235 ? 3.519 30.787 7.124 1 94.02 235 ALA B O 1
ATOM 4433 N N . ARG B 1 236 ? 3.29 29.754 5.148 1 96.36 236 ARG B N 1
ATOM 4434 C CA . ARG B 1 236 ? 4.417 28.865 5.407 1 96.36 236 ARG B CA 1
ATOM 4435 C C . ARG B 1 236 ? 5.708 29.656 5.593 1 96.36 236 ARG B C 1
ATOM 4437 O O . ARG B 1 236 ? 6.48 29.385 6.515 1 96.36 236 ARG B O 1
ATOM 4444 N N . ALA B 1 237 ? 5.937 30.596 4.766 1 96.53 237 ALA B N 1
ATOM 4445 C CA . ALA B 1 237 ? 7.137 31.425 4.855 1 96.53 237 ALA B CA 1
ATOM 4446 C C . ALA B 1 237 ? 7.191 32.17 6.185 1 96.53 237 ALA B C 1
ATOM 4448 O O . ALA B 1 237 ? 8.257 32.289 6.794 1 96.53 237 ALA B O 1
ATOM 4449 N N . MET B 1 238 ? 6.089 32.69 6.61 1 96.48 238 MET B N 1
ATOM 4450 C CA . MET B 1 238 ? 6.029 33.409 7.88 1 96.48 238 MET B CA 1
ATOM 4451 C C . MET B 1 238 ? 6.365 32.483 9.045 1 96.48 238 MET B C 1
ATOM 4453 O O . MET B 1 238 ? 7.084 32.875 9.966 1 96.48 238 MET B O 1
ATOM 4457 N N . LEU B 1 239 ? 5.845 31.284 8.968 1 98.33 239 LEU B N 1
ATOM 4458 C CA . LEU B 1 239 ? 6.141 30.296 9.999 1 98.33 239 LEU B CA 1
ATOM 4459 C C . LEU B 1 239 ? 7.629 29.964 10.023 1 98.33 239 LEU B C 1
ATOM 4461 O O . LEU B 1 239 ? 8.245 29.927 11.091 1 98.33 239 LEU B O 1
ATOM 4465 N N . GLU B 1 240 ? 8.173 29.768 8.877 1 98.15 240 GLU B N 1
ATOM 4466 C CA . GLU B 1 240 ? 9.583 29.406 8.779 1 98.15 240 GLU B CA 1
ATOM 4467 C C . GLU B 1 240 ? 10.478 30.528 9.298 1 98.15 240 GLU B C 1
ATOM 4469 O O . GLU B 1 240 ? 11.512 30.268 9.918 1 98.15 240 GLU B O 1
ATOM 4474 N N . ARG B 1 241 ? 10.115 31.736 9.073 1 97.44 241 ARG B N 1
ATOM 4475 C CA . ARG B 1 241 ? 10.858 32.884 9.584 1 97.44 241 ARG B CA 1
ATOM 4476 C C . ARG B 1 241 ? 10.85 32.907 11.108 1 97.44 241 ARG B C 1
ATOM 4478 O O . ARG B 1 241 ? 11.781 33.42 11.732 1 97.44 241 ARG B O 1
ATOM 4485 N N . GLU B 1 242 ? 9.836 32.37 11.681 1 98.47 242 GLU B N 1
ATOM 4486 C CA . GLU B 1 242 ? 9.719 32.334 13.136 1 98.47 242 GLU B CA 1
ATOM 4487 C C . GLU B 1 242 ? 10.463 31.135 13.719 1 98.47 242 GLU B C 1
ATOM 4489 O O . GLU B 1 242 ? 10.664 31.054 14.932 1 98.47 242 GLU B O 1
ATOM 4494 N N . GLY B 1 243 ? 10.827 30.135 12.858 1 98.59 243 GLY B N 1
ATOM 4495 C CA . GLY B 1 243 ? 11.607 29.006 13.34 1 98.59 243 GLY B CA 1
ATOM 4496 C C . GLY B 1 243 ? 10.918 27.671 13.128 1 98.59 243 GLY B C 1
ATOM 4497 O O . GLY B 1 243 ? 11.49 26.618 13.418 1 98.59 243 GLY B O 1
ATOM 4498 N N . PHE B 1 244 ? 9.728 27.656 12.575 1 98.73 244 PHE B N 1
ATOM 4499 C CA . PHE B 1 244 ? 9.013 26.412 12.313 1 98.73 244 PHE B CA 1
ATOM 4500 C C . PHE B 1 244 ? 9.67 25.639 11.177 1 98.73 244 PHE B C 1
ATOM 4502 O O . PHE B 1 244 ? 10.111 26.231 10.189 1 98.73 244 PHE B O 1
ATOM 4509 N N . ARG B 1 245 ? 9.658 24.333 11.353 1 98.21 245 ARG B N 1
ATOM 4510 C CA . ARG B 1 245 ? 10.237 23.462 10.336 1 98.21 245 ARG B CA 1
ATOM 4511 C C . ARG B 1 245 ? 9.348 22.248 10.083 1 98.21 245 ARG B C 1
ATOM 4513 O O . ARG B 1 245 ? 8.689 21.754 11 1 98.21 245 ARG B O 1
ATOM 4520 N N . TYR B 1 246 ? 9.431 21.786 8.9 1 98.03 246 TYR B N 1
ATOM 4521 C CA . TYR B 1 246 ? 8.681 20.599 8.506 1 98.03 246 TYR B CA 1
ATOM 4522 C C . TYR B 1 246 ? 9.07 19.399 9.362 1 98.03 246 TYR B C 1
ATOM 4524 O O . TYR B 1 246 ? 10.257 19.131 9.564 1 98.03 246 TYR B O 1
ATOM 4532 N N . GLN B 1 247 ? 8.074 18.597 9.812 1 96.03 247 GLN B N 1
ATOM 4533 C CA . GLN B 1 247 ? 8.308 17.538 10.788 1 96.03 247 GLN B CA 1
ATOM 4534 C C . GLN B 1 247 ? 8.161 16.16 10.15 1 96.03 247 GLN B C 1
ATOM 4536 O O . GLN B 1 247 ? 8.109 15.147 10.852 1 96.03 247 GLN B O 1
ATOM 4541 N N . GLY B 1 248 ? 7.955 16.086 8.855 1 96.45 248 GLY B N 1
ATOM 4542 C CA . GLY B 1 248 ? 7.72 14.807 8.205 1 96.45 248 GLY B CA 1
ATOM 4543 C C . GLY B 1 248 ? 6.322 14.266 8.439 1 96.45 248 GLY B C 1
ATOM 4544 O O . GLY B 1 248 ? 6.086 13.063 8.305 1 96.45 248 GLY B O 1
ATOM 4545 N N . LEU B 1 249 ? 5.414 15.087 8.849 1 97.99 249 LEU B N 1
ATOM 4546 C CA . LEU B 1 249 ? 4.017 14.745 9.094 1 97.99 249 LEU B CA 1
ATOM 4547 C C . LEU B 1 249 ? 3.103 15.439 8.09 1 97.99 249 LEU B C 1
ATOM 4549 O O . LEU B 1 249 ? 3.331 16.597 7.733 1 97.99 249 LEU B O 1
ATOM 4553 N N . VAL B 1 250 ? 2.136 14.721 7.624 1 97.88 250 VAL B N 1
ATOM 4554 C CA . VAL B 1 250 ? 1.179 15.315 6.697 1 97.88 250 VAL B CA 1
ATOM 4555 C C . VAL B 1 250 ? -0.244 14.967 7.13 1 97.88 250 VAL B C 1
ATOM 4557 O O . VAL B 1 250 ? -0.463 13.967 7.817 1 97.88 250 VAL B O 1
ATOM 4560 N N . ASP B 1 251 ? -1.121 15.775 6.769 1 95.68 251 ASP B N 1
ATOM 4561 C CA . ASP B 1 251 ? -2.539 15.607 7.07 1 95.68 251 ASP B CA 1
ATOM 4562 C C . ASP B 1 251 ? -3.107 14.374 6.371 1 95.68 251 ASP B C 1
ATOM 4564 O O . ASP B 1 251 ? -2.726 14.065 5.24 1 95.68 251 ASP B O 1
ATOM 4568 N N . LEU B 1 252 ? -4.104 13.781 6.936 1 93.68 252 LEU B N 1
ATOM 4569 C CA . LEU B 1 252 ? -4.703 12.549 6.435 1 93.68 252 LEU B CA 1
ATOM 4570 C C . LEU B 1 252 ? -5.532 12.818 5.184 1 93.68 252 LEU B C 1
ATOM 4572 O O . LEU B 1 252 ? -5.697 11.933 4.341 1 93.68 252 LEU B O 1
ATOM 4576 N N . PHE B 1 253 ? -6.048 14.03 5.075 1 92.76 253 PHE B N 1
ATOM 4577 C CA . PHE B 1 253 ? -7.052 14.296 4.052 1 92.76 253 PHE B CA 1
ATOM 4578 C C . PHE B 1 253 ? -6.416 14.934 2.822 1 92.76 253 PHE B C 1
ATOM 4580 O O . PHE B 1 253 ? -6.667 14.504 1.694 1 92.76 253 PHE B O 1
ATOM 4587 N N . ASP B 1 254 ? -5.535 15.85 3.065 1 95.13 254 ASP B N 1
ATOM 4588 C CA . ASP B 1 254 ? -5.051 16.59 1.904 1 95.13 254 ASP B CA 1
ATOM 4589 C C . ASP B 1 254 ? -3.527 16.539 1.815 1 95.13 254 ASP B C 1
ATOM 4591 O O . ASP B 1 254 ? -2.928 17.184 0.952 1 95.13 254 ASP B O 1
ATOM 4595 N N . ALA B 1 255 ? -2.878 15.897 2.711 1 97.24 255 ALA B N 1
ATOM 4596 C CA . ALA B 1 255 ? -1.433 15.692 2.754 1 97.24 255 ALA B CA 1
ATOM 4597 C C . ALA B 1 255 ? -0.697 17.012 2.968 1 97.24 255 ALA B C 1
ATOM 4599 O O . ALA B 1 255 ? 0.456 17.161 2.556 1 97.24 255 ALA B O 1
ATOM 4600 N N . GLY B 1 256 ? -1.397 17.986 3.519 1 97.16 256 GLY B N 1
ATOM 4601 C CA . GLY B 1 256 ? -0.697 19.205 3.89 1 97.16 256 GLY B CA 1
ATOM 4602 C C . GLY B 1 256 ? 0.375 18.982 4.941 1 97.16 256 GLY B C 1
ATOM 4603 O O . GLY B 1 256 ? 0.22 18.134 5.822 1 97.16 256 GLY B O 1
ATOM 4604 N N . PRO B 1 257 ? 1.387 19.79 4.95 1 98.06 257 PRO B N 1
ATOM 4605 C CA . PRO B 1 257 ? 2.514 19.57 5.86 1 98.06 257 PRO B CA 1
ATOM 4606 C C . PRO B 1 257 ? 2.254 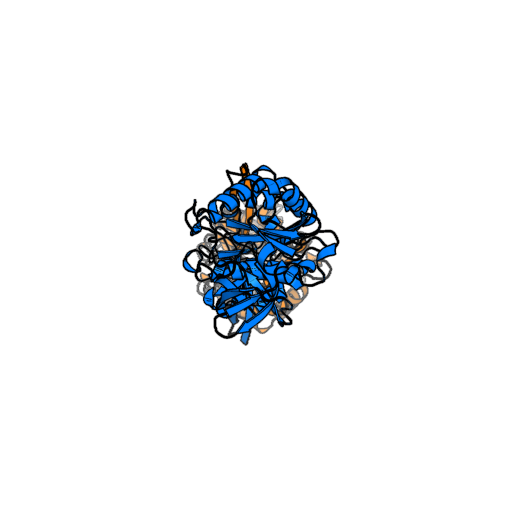20.116 7.263 1 98.06 257 PRO B C 1
ATOM 4608 O O . PRO B 1 257 ? 1.534 21.105 7.421 1 98.06 257 PRO B O 1
ATOM 4611 N N . THR B 1 258 ? 2.797 19.496 8.224 1 97.73 258 THR B N 1
ATOM 4612 C CA . THR B 1 258 ? 2.877 19.986 9.596 1 97.73 258 THR B CA 1
ATOM 4613 C C . THR B 1 258 ? 4.264 20.552 9.888 1 97.73 258 THR B C 1
ATOM 4615 O O . THR B 1 258 ? 5.275 19.895 9.634 1 97.73 258 THR B O 1
ATOM 4618 N N . VAL B 1 259 ? 4.289 21.759 10.357 1 98.38 259 VAL B N 1
ATOM 4619 C CA . VAL B 1 259 ? 5.536 22.365 10.811 1 98.38 259 VAL B CA 1
ATOM 4620 C C . VAL B 1 259 ? 5.47 22.622 12.314 1 98.38 259 VAL B C 1
ATOM 4622 O O . VAL B 1 259 ? 4.383 22.778 12.876 1 98.38 259 VAL B O 1
ATOM 4625 N N . ALA B 1 260 ? 6.638 22.613 12.946 1 98.52 260 ALA B N 1
ATOM 4626 C CA . ALA B 1 260 ? 6.653 22.808 14.393 1 98.52 260 ALA B CA 1
ATOM 4627 C C . ALA B 1 260 ? 7.926 23.522 14.838 1 98.52 260 ALA B C 1
ATOM 4629 O O . ALA B 1 260 ? 8.894 23.608 14.079 1 98.52 260 ALA B O 1
ATOM 4630 N N . CYS B 1 261 ? 7.819 24.054 16.016 1 98.67 261 CYS B N 1
ATOM 4631 C CA . CYS B 1 261 ? 8.909 24.786 16.651 1 98.67 261 CYS B CA 1
ATOM 4632 C C . CYS B 1 261 ? 8.806 24.709 18.169 1 98.67 261 CYS B C 1
ATOM 4634 O O . CYS B 1 261 ? 7.714 24.828 18.728 1 98.67 261 CYS B O 1
ATOM 4636 N N . PRO B 1 262 ? 9.97 24.438 18.847 1 98.14 262 PRO B N 1
ATOM 4637 C CA . PRO B 1 262 ? 9.904 24.626 20.298 1 98.14 262 PRO B CA 1
ATOM 4638 C C . PRO B 1 262 ? 9.4 26.013 20.692 1 98.14 262 PRO B C 1
ATOM 4640 O O . PRO B 1 262 ? 9.849 27.018 20.134 1 98.14 262 PRO B O 1
ATOM 4643 N N . ARG B 1 263 ? 8.532 26.049 21.556 1 98.52 263 ARG B N 1
ATOM 4644 C CA . ARG B 1 263 ? 7.799 27.245 21.958 1 98.52 263 ARG B CA 1
ATOM 4645 C C . ARG B 1 263 ? 8.752 28.403 22.236 1 98.52 263 ARG B C 1
ATOM 4647 O O . ARG B 1 263 ? 8.573 29.502 21.707 1 98.52 263 ARG B O 1
ATOM 4654 N N . ASP B 1 264 ? 9.837 28.147 22.988 1 98.17 264 ASP B N 1
ATOM 4655 C CA . ASP B 1 264 ? 10.724 29.21 23.45 1 98.17 264 ASP B CA 1
ATOM 4656 C C . ASP B 1 264 ? 11.712 29.614 22.358 1 98.17 264 ASP B C 1
ATOM 4658 O O . ASP B 1 264 ? 12.398 30.631 22.48 1 98.17 264 ASP B O 1
ATOM 4662 N N . ASP B 1 265 ? 11.678 28.883 21.276 1 98.24 265 ASP B N 1
ATOM 4663 C CA . ASP B 1 265 ? 12.565 29.185 20.156 1 98.24 265 ASP B CA 1
ATOM 4664 C C . ASP B 1 265 ? 11.838 29.994 19.084 1 98.24 265 ASP B C 1
ATOM 4666 O O . ASP B 1 265 ? 12.461 30.479 18.136 1 98.24 265 ASP B O 1
ATOM 4670 N N . ILE B 1 266 ? 10.561 30.129 19.242 1 98.66 266 ILE B N 1
ATOM 4671 C CA . ILE B 1 266 ? 9.843 31.005 18.323 1 98.66 266 ILE B CA 1
ATOM 4672 C C . ILE B 1 266 ? 10.385 32.428 18.436 1 98.66 266 ILE B C 1
ATOM 4674 O O . ILE B 1 266 ? 10.427 32.998 19.529 1 98.66 266 ILE B O 1
ATOM 4678 N N . ARG B 1 267 ? 10.731 33.007 17.371 1 98.52 267 ARG B N 1
ATOM 4679 C CA . ARG B 1 267 ? 11.468 34.266 17.364 1 98.52 267 ARG B CA 1
ATOM 4680 C C . ARG B 1 267 ? 10.699 35.355 18.103 1 98.52 267 ARG B C 1
ATOM 4682 O O . ARG B 1 267 ? 11.274 36.092 18.907 1 98.52 267 ARG B O 1
ATOM 4689 N N . THR B 1 268 ? 9.44 35.495 17.819 1 98.35 268 THR B N 1
ATOM 4690 C CA . THR B 1 268 ? 8.63 36.531 18.45 1 98.35 268 THR B CA 1
ATOM 4691 C C . THR B 1 268 ? 8.566 36.322 19.96 1 98.35 268 THR B C 1
ATOM 4693 O O . THR B 1 268 ? 8.638 37.283 20.729 1 98.35 268 THR B O 1
ATOM 4696 N N . VAL B 1 269 ? 8.414 35.064 20.428 1 98.25 269 VAL B N 1
ATOM 4697 C CA . VAL B 1 269 ? 8.374 34.75 21.852 1 98.25 269 VAL B CA 1
ATOM 4698 C C . VAL B 1 269 ? 9.725 35.067 22.49 1 98.25 269 VAL B C 1
ATOM 4700 O O . VAL B 1 269 ? 9.787 35.716 23.537 1 98.25 269 VAL B O 1
ATOM 4703 N N . ARG B 1 270 ? 10.756 34.642 21.846 1 97.59 270 ARG B N 1
ATOM 4704 C CA . ARG B 1 270 ? 12.116 34.748 22.364 1 97.59 270 ARG B CA 1
ATOM 4705 C C . ARG B 1 270 ? 12.565 36.204 22.43 1 97.59 270 ARG B C 1
ATOM 4707 O O . ARG B 1 270 ? 13.201 36.62 23.401 1 97.59 270 ARG B O 1
ATOM 4714 N N . ASP B 1 271 ? 12.164 37.049 21.469 1 97.64 271 ASP B N 1
ATOM 4715 C CA . ASP B 1 271 ? 12.77 38.365 21.29 1 97.64 271 ASP B CA 1
ATOM 4716 C C . ASP B 1 271 ? 11.901 39.458 21.906 1 97.64 271 ASP B C 1
ATOM 4718 O O . ASP B 1 271 ? 12.354 40.59 22.089 1 97.64 271 ASP B O 1
ATOM 4722 N N . ALA B 1 272 ? 10.709 39.197 22.183 1 97.79 272 ALA B N 1
ATOM 4723 C CA . ALA B 1 272 ? 9.837 40.219 22.758 1 97.79 272 ALA B CA 1
ATOM 4724 C C . ALA B 1 272 ? 10.271 40.574 24.177 1 97.79 272 ALA B C 1
ATOM 4726 O O . ALA B 1 272 ? 10.673 39.699 24.948 1 97.79 272 ALA B O 1
ATOM 4727 N N . ARG B 1 273 ? 10.109 41.835 24.563 1 97.25 273 ARG B N 1
ATOM 4728 C CA . ARG B 1 273 ? 10.51 42.342 25.871 1 97.25 273 ARG B CA 1
ATOM 4729 C C . ARG B 1 273 ? 9.33 42.978 26.597 1 97.25 273 ARG B C 1
ATOM 4731 O O . ARG B 1 273 ? 8.492 43.634 25.974 1 97.25 273 ARG B O 1
ATOM 4738 N N . ARG B 1 274 ? 9.411 42.863 27.905 1 97.51 274 ARG B N 1
ATOM 4739 C CA . ARG B 1 274 ? 8.458 43.572 28.752 1 97.51 274 ARG B CA 1
ATOM 4740 C C . ARG B 1 274 ? 8.95 44.98 29.07 1 97.51 274 ARG B C 1
ATOM 4742 O O . ARG B 1 274 ? 10.062 45.156 29.572 1 97.51 274 ARG B O 1
ATOM 4749 N N . LEU B 1 275 ? 8.127 45.992 28.777 1 97.85 275 LEU B N 1
ATOM 4750 C CA . LEU B 1 275 ? 8.493 47.39 28.978 1 97.85 275 LEU B CA 1
ATOM 4751 C C . LEU B 1 275 ? 7.346 48.166 29.614 1 97.85 275 LEU B C 1
ATOM 4753 O O . LEU B 1 275 ? 6.177 47.817 29.431 1 97.85 275 LEU B O 1
ATOM 4757 N N . ARG B 1 276 ? 7.692 49.179 30.288 1 97.85 276 ARG B N 1
ATOM 4758 C CA . ARG B 1 276 ? 6.684 50.078 30.843 1 97.85 276 ARG B CA 1
ATOM 4759 C C . ARG B 1 276 ? 6.334 51.185 29.854 1 97.85 276 ARG B C 1
ATOM 4761 O O . ARG B 1 276 ? 7.218 51.744 29.202 1 97.85 276 ARG B O 1
ATOM 4768 N N . VAL B 1 277 ? 5.132 51.574 29.792 1 96.66 277 VAL B N 1
ATOM 4769 C CA . VAL B 1 277 ? 4.651 52.494 28.767 1 96.66 277 VAL B CA 1
ATOM 4770 C C . VAL B 1 277 ? 4.831 53.935 29.241 1 96.66 277 VAL B C 1
ATOM 4772 O O . VAL B 1 277 ? 4.591 54.245 30.41 1 96.66 277 VAL B O 1
ATOM 4775 N N . LYS B 1 278 ? 5.299 54.762 28.417 1 95.87 278 LYS B N 1
ATOM 4776 C CA . LYS B 1 278 ? 5.293 56.215 28.56 1 95.87 278 LYS B CA 1
ATOM 4777 C C . LYS B 1 278 ? 4.694 56.886 27.327 1 95.87 278 LYS B C 1
ATOM 4779 O O . LYS B 1 278 ? 4.958 56.47 26.197 1 95.87 278 LYS B O 1
ATOM 4784 N N . VAL B 1 279 ? 3.856 57.903 27.581 1 93.29 279 VAL B N 1
ATOM 4785 C CA . VAL B 1 279 ? 3.229 58.604 26.465 1 93.29 279 VAL B CA 1
ATOM 4786 C C . VAL B 1 279 ? 4.222 59.587 25.85 1 93.29 279 VAL B C 1
ATOM 4788 O O . VAL B 1 279 ? 4.934 60.293 26.569 1 93.29 279 VAL B O 1
ATOM 4791 N N . GLY B 1 280 ? 4.431 59.446 24.648 1 87.01 280 GLY B N 1
ATOM 4792 C CA . GLY B 1 280 ? 5.253 60.415 23.94 1 87.01 280 GLY B CA 1
ATOM 4793 C C . GLY B 1 280 ? 4.57 60.995 22.716 1 87.01 280 GLY B C 1
ATOM 4794 O O . GLY B 1 280 ? 3.726 60.341 22.101 1 87.01 280 GLY B O 1
ATOM 4795 N N . GLU B 1 281 ? 4.453 62.301 22.56 1 69.37 281 GLU B N 1
ATOM 4796 C CA . GLU B 1 281 ? 3.784 62.959 21.441 1 69.37 281 GLU B CA 1
ATOM 4797 C C . GLU B 1 281 ? 4.246 62.383 20.106 1 69.37 281 GLU B C 1
ATOM 4799 O O . GLU B 1 281 ? 3.423 62.033 19.257 1 69.37 281 GLU B O 1
ATOM 4804 N N . ASP B 1 282 ? 5.431 62.776 19.589 1 58.68 282 ASP B N 1
ATOM 4805 C CA . ASP B 1 282 ? 5.879 62.365 18.263 1 58.68 282 ASP B CA 1
ATOM 4806 C C . ASP B 1 282 ? 6.727 61.097 18.338 1 58.68 282 ASP B C 1
ATOM 4808 O O . ASP B 1 282 ? 7.957 61.167 18.363 1 58.68 282 ASP B O 1
ATOM 4812 N N . ALA B 1 283 ? 6.101 60.004 18.858 1 60.19 283 ALA B N 1
ATOM 4813 C CA . ALA B 1 283 ? 6.954 58.826 18.995 1 60.19 283 ALA B CA 1
ATOM 4814 C C . ALA B 1 283 ? 7.529 58.406 17.645 1 60.19 283 ALA B C 1
ATOM 4816 O O . ALA B 1 283 ? 6.804 57.902 16.784 1 60.19 283 ALA B O 1
ATOM 4817 N N . TYR B 1 284 ? 8.516 59.144 17.054 1 65.61 284 TYR B N 1
ATOM 4818 C CA . TYR B 1 284 ? 9.313 58.888 15.859 1 65.61 284 TYR B CA 1
ATOM 4819 C C . TYR B 1 284 ? 10.101 57.591 15.996 1 65.61 284 TYR B C 1
ATOM 4821 O O . TYR B 1 284 ? 11.233 57.491 15.517 1 65.61 284 TYR B O 1
ATOM 4829 N N . GLY B 1 285 ? 9.504 56.596 16.588 1 82 285 GLY B N 1
ATOM 4830 C CA . GLY B 1 285 ? 10.302 55.383 16.673 1 82 285 GLY B CA 1
ATOM 4831 C C . GLY B 1 285 ? 10.057 54.425 15.522 1 82 285 GLY B C 1
ATOM 4832 O O . GLY B 1 285 ? 9.45 54.798 14.516 1 82 285 GLY B O 1
ATOM 4833 N N . GLU B 1 286 ? 10.751 53.305 15.522 1 89.24 286 GLU B N 1
ATOM 4834 C CA . GLU B 1 286 ? 10.612 52.252 14.521 1 89.24 286 GLU B CA 1
ATOM 4835 C C . GLU B 1 286 ? 9.333 51.448 14.74 1 89.24 286 GLU B C 1
ATOM 4837 O O . GLU B 1 286 ? 8.861 51.318 15.871 1 89.24 286 GLU B O 1
ATOM 4842 N N . GLU B 1 287 ? 8.729 51.009 13.71 1 93.35 287 GLU B N 1
ATOM 4843 C CA . GLU B 1 287 ? 7.545 50.16 13.805 1 93.35 287 GLU B CA 1
ATOM 4844 C C . GLU B 1 287 ? 7.866 48.841 14.502 1 93.35 287 GLU B C 1
ATOM 4846 O O . GLU B 1 287 ? 8.875 48.201 14.197 1 93.35 287 GLU B O 1
ATOM 4851 N N . ALA B 1 288 ? 7.106 48.543 15.533 1 96.21 288 ALA B N 1
ATOM 4852 C CA . ALA B 1 288 ? 7.286 47.298 16.276 1 96.21 288 ALA B CA 1
ATOM 4853 C C . ALA B 1 288 ? 5.944 46.63 16.56 1 96.21 288 ALA B C 1
ATOM 4855 O O . ALA B 1 288 ? 4.894 47.273 16.484 1 96.21 288 ALA B O 1
ATOM 4856 N N . LEU B 1 289 ? 6.074 45.389 16.784 1 97.8 289 LEU B N 1
ATOM 4857 C CA . LEU B 1 289 ? 4.93 44.649 17.305 1 97.8 289 LEU B CA 1
ATOM 4858 C C . LEU B 1 289 ? 4.79 44.852 18.81 1 97.8 289 LEU B C 1
ATOM 4860 O O . LEU B 1 289 ? 5.746 44.643 19.56 1 97.8 289 LEU B O 1
ATOM 4864 N N . ILE B 1 290 ? 3.59 45.322 19.258 1 98.23 290 ILE B N 1
ATOM 4865 C CA . ILE B 1 290 ? 3.364 45.642 20.663 1 98.23 290 ILE B CA 1
ATOM 4866 C C . ILE B 1 290 ? 2.086 44.961 21.148 1 98.23 290 ILE B C 1
ATOM 4868 O O . ILE B 1 290 ? 1.06 44.994 20.464 1 98.23 290 ILE B O 1
ATOM 4872 N N . SER B 1 291 ? 2.113 44.312 22.241 1 98.67 291 SER B N 1
ATOM 4873 C CA . SER B 1 291 ? 0.914 43.74 22.845 1 98.67 291 SER B CA 1
ATOM 4874 C C . SER B 1 291 ? 0.813 44.103 24.323 1 98.67 291 SER B C 1
ATOM 4876 O O . SER B 1 291 ? 1.782 44.58 24.918 1 98.67 291 SER B O 1
ATOM 4878 N N . THR B 1 292 ? -0.384 43.913 24.856 1 98.33 292 THR B N 1
ATOM 4879 C CA . THR B 1 292 ? -0.574 44.023 26.298 1 98.33 292 THR B CA 1
ATOM 4880 C C . THR B 1 292 ? 0.178 42.915 27.03 1 98.33 292 THR B C 1
ATOM 4882 O O . THR B 1 292 ? 0.67 41.973 26.404 1 98.33 292 THR B O 1
ATOM 4885 N N . GLY B 1 293 ? 0.236 43.001 28.331 1 96.83 293 GLY B N 1
ATOM 4886 C CA . GLY B 1 293 ? 1.006 42.063 29.132 1 96.83 293 GLY B CA 1
ATOM 4887 C C . GLY B 1 293 ? 0.145 41.029 29.831 1 96.83 293 GLY B C 1
ATOM 4888 O O . GLY B 1 293 ? 0.651 40.216 30.608 1 96.83 293 GLY B O 1
ATOM 4889 N N . GLU B 1 294 ? -1.146 41.095 29.563 1 96.28 294 GLU B N 1
ATOM 4890 C CA . GLU B 1 294 ? -2.073 40.177 30.217 1 96.28 294 GLU B CA 1
ATOM 4891 C C . GLU B 1 294 ? -2.971 39.48 29.199 1 96.28 294 GLU B C 1
ATOM 4893 O O . GLU B 1 294 ? -3.477 40.115 28.272 1 96.28 294 GLU B O 1
ATOM 4898 N N . VAL B 1 295 ? -3.17 38.228 29.446 1 96.81 295 VAL B N 1
ATOM 4899 C CA . VAL B 1 295 ? -3.931 37.413 28.505 1 96.81 295 VAL B CA 1
ATOM 4900 C C . VAL B 1 295 ? -5.388 37.87 28.487 1 96.81 295 VAL B C 1
ATOM 4902 O O . VAL B 1 295 ? -5.998 37.979 27.421 1 96.81 295 VAL B O 1
ATOM 4905 N N . SER B 1 296 ? -6.001 38.229 29.589 1 95.94 296 SER B N 1
ATOM 4906 C CA . SER B 1 296 ? -7.416 38.567 29.705 1 95.94 296 SER B CA 1
ATOM 4907 C C . SER B 1 296 ? -7.73 39.883 29.001 1 95.94 296 SER B C 1
ATOM 4909 O O . SER B 1 296 ? -8.883 40.148 28.655 1 95.94 296 SER B O 1
ATOM 4911 N N . ARG B 1 297 ? -6.676 40.747 28.809 1 96.05 297 ARG B N 1
ATOM 4912 C CA . ARG B 1 297 ? -6.834 42.037 28.145 1 96.05 297 ARG B CA 1
ATOM 4913 C C . ARG B 1 297 ? -5.962 42.12 26.897 1 96.05 297 ARG B C 1
ATOM 4915 O O . ARG B 1 297 ? -5.419 43.181 26.582 1 96.05 297 ARG B O 1
ATOM 4922 N N . PHE B 1 298 ? -5.865 41.017 26.343 1 98.12 298 PHE B N 1
ATOM 4923 C CA . PHE B 1 298 ? -4.914 40.931 25.242 1 98.12 298 PHE B CA 1
ATOM 4924 C C . PHE B 1 298 ? -5.313 41.868 24.107 1 98.12 298 PHE B C 1
ATOM 4926 O O . PHE B 1 298 ? -6.47 41.881 23.684 1 98.12 298 PHE B O 1
ATOM 4933 N N . ARG B 1 299 ? -4.407 42.613 23.619 1 98.68 299 ARG B N 1
ATOM 4934 C CA . ARG B 1 299 ? -4.443 43.409 22.396 1 98.68 299 ARG B CA 1
ATOM 4935 C C . ARG B 1 299 ? -3.052 43.537 21.785 1 98.68 299 ARG B C 1
ATOM 4937 O O . ARG B 1 299 ? -2.053 43.587 22.506 1 98.68 299 ARG B O 1
ATOM 4944 N N . ALA B 1 300 ? -3.007 43.581 20.49 1 98.68 300 ALA B N 1
ATOM 4945 C CA . ALA B 1 300 ? -1.723 43.748 19.814 1 98.68 300 ALA B CA 1
ATOM 4946 C C . ALA B 1 300 ? -1.848 44.695 18.624 1 98.68 300 ALA B C 1
ATOM 4948 O O . ALA B 1 300 ? -2.851 44.669 17.905 1 98.68 300 ALA B O 1
ATOM 4949 N N . VAL B 1 301 ? -0.833 45.537 18.367 1 97.9 301 VAL B N 1
ATOM 4950 C CA . VAL B 1 301 ? -0.782 46.482 17.256 1 97.9 301 VAL B CA 1
ATOM 4951 C C . VAL B 1 301 ? 0.64 46.558 16.706 1 97.9 301 VAL B C 1
ATOM 4953 O O . VAL B 1 301 ? 1.579 46.053 17.325 1 97.9 301 VAL B O 1
ATOM 4956 N N . ARG B 1 302 ? 0.745 47.006 15.542 1 96.7 302 ARG B N 1
ATOM 4957 C CA . ARG B 1 302 ? 2.016 47.491 15.014 1 96.7 302 ARG B CA 1
ATOM 4958 C C . ARG B 1 302 ? 2.067 49.015 15.02 1 96.7 302 ARG B C 1
ATOM 4960 O O . ARG B 1 302 ? 1.175 49.673 14.479 1 96.7 302 ARG B O 1
ATOM 4967 N N . ALA B 1 303 ? 3.087 49.576 15.686 1 94.55 303 ALA B N 1
ATOM 4968 C CA . ALA B 1 303 ? 3.184 51.026 15.823 1 94.55 303 ALA B CA 1
ATOM 4969 C C . ALA B 1 303 ? 4.62 51.456 16.11 1 94.55 303 ALA B C 1
ATOM 4971 O O . ALA B 1 303 ? 5.439 50.648 16.555 1 94.55 303 ALA B O 1
ATOM 4972 N N . PRO B 1 304 ? 4.836 52.686 15.758 1 94.82 304 PRO B N 1
ATOM 4973 C CA . PRO B 1 304 ? 6.149 53.203 16.153 1 94.82 304 PRO B CA 1
ATOM 4974 C C . PRO B 1 304 ? 6.339 53.234 17.668 1 94.82 304 PRO B C 1
ATOM 4976 O O . PRO B 1 304 ? 5.411 53.581 18.404 1 94.82 304 PRO B O 1
ATOM 4979 N N . VAL B 1 305 ? 7.484 52.834 18.094 1 95.28 305 VAL B N 1
ATOM 4980 C CA . VAL B 1 305 ? 7.817 52.838 19.515 1 95.28 305 VAL B CA 1
ATOM 4981 C C . VAL B 1 305 ? 9.283 53.223 19.7 1 95.28 305 VAL B C 1
ATOM 4983 O O . VAL B 1 305 ? 10.143 52.814 18.916 1 95.28 305 VAL B O 1
ATOM 4986 N N . LEU B 1 306 ? 9.564 54.129 20.552 1 94.57 306 LEU B N 1
ATOM 4987 C CA . LEU B 1 306 ? 10.922 54.413 21.001 1 94.57 306 LEU B CA 1
ATOM 4988 C C . LEU B 1 306 ? 11.225 53.688 22.308 1 94.57 306 LEU B C 1
ATOM 4990 O O . LEU B 1 306 ? 10.527 53.879 23.306 1 94.57 306 LEU B O 1
ATOM 4994 N N . ILE B 1 307 ? 12.15 52.827 22.262 1 93.69 307 ILE B N 1
ATOM 4995 C CA . ILE B 1 307 ? 12.529 52.066 23.447 1 93.69 307 ILE B CA 1
ATOM 4996 C C . ILE B 1 307 ? 13.688 52.762 24.158 1 93.69 307 ILE B C 1
ATOM 4998 O O . ILE B 1 307 ? 14.743 52.99 23.562 1 93.69 307 ILE B O 1
ATOM 5002 N N . ASP B 1 308 ? 13.486 53.12 25.328 1 92.05 308 ASP B N 1
ATOM 5003 C CA . ASP B 1 308 ? 14.497 53.723 26.191 1 92.05 308 ASP B CA 1
ATOM 5004 C C . ASP B 1 308 ? 14.672 52.918 27.476 1 92.05 308 ASP B C 1
ATOM 5006 O O . ASP B 1 308 ? 13.954 53.135 28.454 1 92.05 308 ASP B O 1
ATOM 5010 N N . GLY B 1 309 ? 15.674 52.026 27.495 1 93.13 309 GLY B N 1
ATOM 5011 C CA . GLY B 1 309 ? 15.844 51.122 28.621 1 93.13 309 GLY B CA 1
ATOM 5012 C C . GLY B 1 309 ? 14.674 50.173 28.807 1 93.13 309 GLY B C 1
ATOM 5013 O O . GLY B 1 309 ? 14.349 49.398 27.906 1 93.13 309 GLY B O 1
ATOM 5014 N N . GLU B 1 310 ? 13.979 50.464 29.934 1 96 310 GLU B N 1
ATOM 5015 C CA . GLU B 1 310 ? 12.857 49.591 30.268 1 96 310 GLU B CA 1
ATOM 5016 C C . GLU B 1 310 ? 11.523 50.267 29.965 1 96 310 GLU B C 1
ATOM 5018 O O . GLU B 1 310 ? 10.483 49.863 30.489 1 96 310 GLU B O 1
ATOM 5023 N N . THR B 1 311 ? 11.647 51.282 29.059 1 95.45 311 THR B N 1
ATOM 5024 C CA . THR B 1 311 ? 10.45 52.063 28.769 1 95.45 311 THR B CA 1
ATOM 5025 C C . THR B 1 311 ? 10.134 52.035 27.277 1 95.45 311 THR B C 1
ATOM 5027 O O . THR B 1 311 ? 11.036 52.146 26.444 1 95.45 311 THR B O 1
ATOM 5030 N N . ALA B 1 312 ? 8.916 51.858 26.994 1 95.9 312 ALA B N 1
ATOM 5031 C CA . ALA B 1 312 ? 8.388 52.004 25.64 1 95.9 312 ALA B CA 1
ATOM 5032 C C . ALA B 1 312 ? 7.606 53.306 25.493 1 95.9 312 ALA B C 1
ATOM 5034 O O . ALA B 1 312 ? 6.555 53.479 26.114 1 95.9 312 ALA B O 1
ATOM 5035 N N . ILE B 1 313 ? 8.081 54.227 24.708 1 96.11 313 ILE B N 1
ATOM 5036 C CA . ILE B 1 313 ? 7.395 55.49 24.458 1 96.11 313 ILE B CA 1
ATOM 5037 C C . ILE B 1 313 ? 6.475 55.347 23.248 1 96.11 313 ILE B C 1
ATOM 5039 O O . ILE B 1 313 ? 6.941 55.121 22.129 1 96.11 313 ILE B O 1
ATOM 5043 N N . LEU B 1 314 ? 5.229 55.462 23.495 1 95.34 314 LEU B N 1
ATOM 5044 C CA . LEU B 1 314 ? 4.207 55.247 22.477 1 95.34 314 LEU B CA 1
ATOM 5045 C C . LEU B 1 314 ? 3.366 56.504 22.277 1 95.34 314 LEU B C 1
ATOM 5047 O O . LEU B 1 314 ? 3.212 57.307 23.201 1 95.34 314 LEU B O 1
ATOM 5051 N N . GLY B 1 315 ? 2.874 56.624 21.071 1 94.03 315 GLY B N 1
ATOM 5052 C CA . GLY B 1 315 ? 1.883 57.662 20.839 1 94.03 315 GLY B CA 1
ATOM 5053 C C . GLY B 1 315 ? 0.534 57.348 21.46 1 94.03 315 GLY B C 1
ATOM 5054 O O . GLY B 1 315 ? 0.257 56.198 21.806 1 94.03 315 GLY B O 1
ATOM 5055 N N . ARG B 1 316 ? -0.318 58.334 21.557 1 92.83 316 ARG B N 1
ATOM 5056 C CA . ARG B 1 316 ? -1.633 58.201 22.175 1 92.83 316 ARG B CA 1
ATOM 5057 C C . ARG B 1 316 ? -2.507 57.223 21.397 1 92.83 316 ARG B C 1
ATOM 5059 O O . ARG B 1 316 ? -3.306 56.492 21.987 1 92.83 316 ARG B O 1
ATOM 5066 N N . ASP B 1 317 ? -2.388 57.251 20.089 1 92.77 317 ASP B N 1
ATOM 5067 C CA . ASP B 1 317 ? -3.197 56.367 19.255 1 92.77 317 ASP B CA 1
ATOM 5068 C C . ASP B 1 317 ? -2.906 54.901 19.565 1 92.77 317 ASP B C 1
ATOM 5070 O O . ASP B 1 317 ? -3.828 54.09 19.678 1 92.77 317 ASP B O 1
ATOM 5074 N N . ALA B 1 318 ? -1.628 54.578 19.67 1 94.95 318 ALA B N 1
ATOM 5075 C CA . ALA B 1 318 ? -1.235 53.205 19.977 1 94.95 318 ALA B CA 1
ATOM 5076 C C . ALA B 1 318 ? -1.684 52.806 21.38 1 94.95 318 ALA B C 1
ATOM 5078 O O . ALA B 1 318 ? -2.15 51.684 21.594 1 94.95 318 ALA B O 1
ATOM 5079 N N . MET B 1 319 ? -1.537 53.666 22.329 1 95.87 319 MET B N 1
ATOM 5080 C CA . MET B 1 319 ? -1.947 53.397 23.704 1 95.87 319 MET B CA 1
ATOM 5081 C C . MET B 1 319 ? -3.451 53.159 23.786 1 95.87 319 MET B C 1
ATOM 5083 O O . MET B 1 319 ? -3.902 52.241 24.474 1 95.87 319 MET B O 1
ATOM 5087 N N . ASP B 1 320 ? -4.19 54.021 23.055 1 95.4 320 ASP B N 1
ATOM 5088 C CA . ASP B 1 320 ? -5.641 53.867 23.024 1 95.4 320 ASP B CA 1
ATOM 5089 C C . ASP B 1 320 ? -6.038 52.536 22.39 1 95.4 320 ASP B C 1
ATOM 5091 O O . ASP B 1 320 ? -6.938 51.852 22.882 1 95.4 320 ASP B O 1
ATOM 5095 N N . ALA B 1 321 ? -5.368 52.218 21.343 1 96.62 321 ALA B N 1
ATOM 5096 C CA . ALA B 1 321 ? -5.659 50.967 20.646 1 96.62 321 ALA B CA 1
ATOM 5097 C C . ALA B 1 321 ? -5.361 49.763 21.534 1 96.62 321 ALA B C 1
ATOM 5099 O O . ALA B 1 321 ? -6.067 48.753 21.48 1 96.62 321 ALA B O 1
ATOM 5100 N N . LEU B 1 322 ? -4.372 49.836 22.382 1 97.87 322 LEU B N 1
ATOM 5101 C CA . LEU B 1 322 ? -3.971 48.76 23.282 1 97.87 322 LEU B CA 1
ATOM 5102 C C . LEU B 1 322 ? -4.802 48.783 24.561 1 97.87 322 LEU B C 1
ATOM 5104 O O . LEU B 1 322 ? -4.841 47.796 25.298 1 97.87 322 LEU B O 1
ATOM 5108 N N . GLY B 1 323 ? -5.386 49.891 24.844 1 96.77 323 GLY B N 1
ATOM 5109 C CA . GLY B 1 323 ? -6.114 50.048 26.093 1 96.77 323 GLY B CA 1
ATOM 5110 C C . GLY B 1 323 ? -5.208 50.107 27.308 1 96.77 323 GLY B C 1
ATOM 5111 O O . GLY B 1 323 ? -5.51 49.511 28.344 1 96.77 323 GLY B O 1
ATOM 5112 N N . VAL B 1 324 ? -4.023 50.78 27.134 1 97.21 324 VAL B N 1
ATOM 5113 C CA . VAL B 1 324 ? -3.084 50.825 28.25 1 97.21 324 VAL B CA 1
ATOM 5114 C C . VAL B 1 324 ? -2.85 52.274 28.672 1 97.21 324 VAL B C 1
ATOM 5116 O O . VAL B 1 324 ? -3.021 53.195 27.87 1 97.21 324 VAL B O 1
ATOM 5119 N N . GLY B 1 325 ? -2.473 52.395 29.886 1 95.69 325 GLY B N 1
ATOM 5120 C CA . GLY B 1 325 ? -2.071 53.685 30.422 1 95.69 325 GLY B CA 1
ATOM 5121 C C . GLY B 1 325 ? -0.587 53.769 30.726 1 95.69 325 GLY B C 1
ATOM 5122 O O . GLY B 1 325 ? 0.118 52.759 30.688 1 95.69 325 GLY B O 1
ATOM 5123 N N . GLU B 1 326 ? -0.197 55.006 31.005 1 95.29 326 GLU B N 1
ATOM 5124 C CA . GLU B 1 326 ? 1.199 55.198 31.385 1 95.29 326 GLU B CA 1
ATOM 5125 C C . GLU B 1 326 ? 1.562 54.348 32.599 1 95.29 326 GLU B C 1
ATOM 5127 O O . GLU B 1 326 ? 0.781 54.244 33.547 1 95.29 326 GLU B O 1
ATOM 5132 N N . GLY B 1 327 ? 2.682 53.711 32.529 1 96.25 327 GLY B N 1
ATOM 5133 C CA . GLY B 1 327 ? 3.161 52.894 33.633 1 96.25 327 GLY B CA 1
ATOM 5134 C C . GLY B 1 327 ? 2.818 51.425 33.482 1 96.25 327 GLY B C 1
ATOM 5135 O O . GLY B 1 327 ? 3.438 50.568 34.116 1 96.25 327 GLY B O 1
ATOM 5136 N N . GLU B 1 328 ? 1.826 51.105 32.693 1 97.01 328 GLU B N 1
ATOM 5137 C CA . GLU B 1 328 ? 1.456 49.711 32.47 1 97.01 328 GLU B CA 1
ATOM 5138 C C . GLU B 1 328 ? 2.513 48.984 31.644 1 97.01 328 GLU B C 1
ATOM 5140 O O . GLU B 1 328 ? 3.375 49.619 31.032 1 97.01 328 GLU B O 1
ATOM 5145 N N . VAL B 1 329 ? 2.463 47.7 31.732 1 97.33 329 VAL B N 1
ATOM 5146 C CA . VAL B 1 329 ? 3.48 46.885 31.075 1 97.33 329 VAL B CA 1
ATOM 5147 C C . VAL B 1 329 ? 2.961 46.4 29.724 1 97.33 329 VAL B C 1
ATOM 5149 O O . VAL B 1 329 ? 1.805 45.987 29.607 1 97.33 329 VAL B O 1
ATOM 5152 N N . VAL B 1 330 ? 3.797 46.539 28.718 1 98.19 330 VAL B N 1
ATOM 5153 C CA . VAL B 1 330 ? 3.532 45.994 27.391 1 98.19 330 VAL B CA 1
ATOM 5154 C C . VAL B 1 330 ? 4.689 45.094 26.961 1 98.19 330 VAL B C 1
ATOM 5156 O O . VAL B 1 330 ? 5.767 45.131 27.559 1 98.19 330 VAL B O 1
ATOM 5159 N N . ARG B 1 331 ? 4.384 44.279 26.029 1 98.14 331 ARG B N 1
ATOM 5160 C CA . ARG B 1 331 ? 5.418 43.491 25.364 1 98.14 331 ARG B CA 1
ATOM 5161 C C . ARG B 1 331 ? 5.724 44.048 23.978 1 98.14 331 ARG B C 1
ATOM 5163 O O . ARG B 1 331 ? 4.81 44.394 23.226 1 98.14 331 ARG B O 1
ATOM 5170 N N . VAL B 1 332 ? 6.998 44.171 23.646 1 98.12 332 VAL B N 1
ATOM 5171 C CA . VAL B 1 332 ? 7.416 44.797 22.396 1 98.12 332 VAL B CA 1
ATOM 5172 C C . VAL B 1 332 ? 8.403 43.887 21.668 1 98.12 332 VAL B C 1
ATOM 5174 O O . VAL B 1 332 ? 9.368 43.403 22.265 1 98.12 332 VAL B O 1
ATOM 5177 N N . LYS B 1 333 ? 8.104 43.595 20.467 1 96.61 333 LYS B N 1
ATOM 5178 C CA . LYS B 1 333 ? 9.025 42.916 19.56 1 96.61 333 LYS B CA 1
ATOM 5179 C C . LYS B 1 333 ? 9.417 43.822 18.396 1 96.61 333 LYS B C 1
ATOM 5181 O O . LYS B 1 333 ? 8.621 44.044 17.481 1 96.61 333 LYS B O 1
ATOM 5186 N N . ALA B 1 334 ? 10.607 44.222 18.394 1 88.9 334 ALA B N 1
ATOM 5187 C CA . ALA B 1 334 ? 11.119 45.151 17.39 1 88.9 334 ALA B CA 1
ATOM 5188 C C . ALA B 1 334 ? 11.713 44.401 16.201 1 88.9 334 ALA B C 1
ATOM 5190 O O . ALA B 1 334 ? 12.235 43.294 16.355 1 88.9 334 ALA B O 1
#

Radius of gyration: 37.73 Å; Cα contacts (8 Å, |Δi|>4): 1537; chains: 2; bounding box: 47×122×71 Å

pLDDT: mean 92.88, std 7.0, range [58.68, 98.74]

Foldseek 3Di:
DKKKFWAAQVCLVVLLVQLVVVDPQQLVRHNDNVLSNVLRVLQLCLLVVNDQLQAGKTKMFIADPVVRHTFWIKIKHQWPCALHADKWWFWDWDWDADPVVRDIDIWIKTDIDRVRGGAMEIGRTTGDPVPPPDCSSVLNRLLNLVLCLLPVVSHDQKYKYWAGFEADPVRHQLQQVFPLCVFLVDDLSVLSNCVSPDSCVSCVVGPDNDIGTLVVTPPSNSVRQQPHYPVCVVVVVSQVVQPWDFDSIAHSRRNHTMTMDGSCSRNSSVQKDKAFEDEDAPLPADWKWKWASGSSQTMIDTAGWDDDPRYTYGHPVVCVRRVHDGGGIMIIHD/DKKKDWAAQVCLVVLLVQLVVVDPQQLVRHNDNVLSNVLRVLQLCLLVVNDQLQAGKTKMFIADPVVRHTFWIKIKHQWPCALHADKWWFWDWDWDDDPVVRDIDIWIKTDIDRVRGGAMEIGRTTGDPVPPPDCSSVLNRLLNLQLCLLPVVSHDQKYKYWAGFEADPVRDQLQQVFPLCVFLVDDLSVLSVCVSPDSCVSCVVGPDNDIGTLVVTPPSNSVRQQPHYPVCVVVVVSQVVQPWDFDSIAHSRRNHTMTMDRSCSRNSSVQKDKAFEDEDAPLPADWKWKWASGSSQTMIDTAGWDDDPRYTYGHPVVCVRRVHDGGGIMIIHD

InterPro domains:
  IPR007041 Arginine N-succinyltransferase AstA/AruG [PF04958] (1-332)
  IPR007041 Arginine N-succinyltransferase AstA/AruG [TIGR03243] (3-333)
  IPR016181 Acyl-CoA N-acyltransferase [SSF55729] (1-332)

Nearest PDB structures (foldseek):
  1yle-assembly1_A  TM=9.411E-01  e=1.209E-37  Pseudomonas aeruginosa
  5hgz-assembly1_A  TM=7.071E-01  e=4.095E-03  Homo sapiens
  7ovu-assembly1_A  TM=6.139E-01  e=9.730E-04  Arabidopsis thaliana
  1i21-assembly3_X  TM=6.226E-01  e=2.730E-02  Saccharomyces cerevisiae
  1yle-assembly1_A  TM=9.410E-01  e=1.085E-37  Pseudomonas aeruginosa

Sequence (668 aa):
MLVVRPAGSADFEALMELAVLSGRGFTSLPEDEPTLRSRLALSEASFQAGVAPPEAWYTLMLEDLETGTVEGVAGVKAGVGLKRPFFSFRVVTLAQSSPTLEMRFDHKALVLVNECAGWSEVGSLFLRPEKRKGGAGRLLAQSRYMLIGIEPQRFAEMVLAELRGWFDEDGRCPFWEHVSHKFFRLDFDQADLMSASTDGQFILDLAPRHPIYTELLPEEARDVIGRVHRDGEAARAMLEREGFRYQGLVDLFDAGPTVACPRDDIRTVRDARRLRVKVGEDAYGEEALISTGEVSRFRAVRAPVLIDGETAILGRDAMDALGVGEGEVVRVKAMLVVRPAGSADFEALMELAVLSGRGFTSLPEDEPTLRSRLALSEASFQAGVAPPEAWYTLMLEDLETGTVEGVAGVKAGVGLKRPFFSFRVVTLAQSSPTLEMRFDHKALVLVNECAGWSEVGSLFLRPEKRKGGAGRLLAQSRYMLIGIEPQRFAEMVLAELRGWFDEDGRCPFWEHVSHKFFRLDFDQADLMSASTDGQFILDLAPRHPIYTELLPEEARDVIGRVHRDGEAARAMLEREGFRYQGLVDLFDAGPTVACPRDDIRTVRDARRLRVKVGEDAYGEEALISTGEVSRFRAVRAPVLIDGETAILGRDAMDALGVGEGEVVRVKA

Organism: Caulobacter vibrioides (strain ATCC 19089 / CIP 103742 / CB 15) (NCBI:txid190650)

Secondary structure (DSSP, 8-state):
-EEEEE--GGGHHHHHHHHHHH-TT-TTS-S-HHHHHHHHHHHHHHHTT-S-GGG-EEEEEEEETTTTEEEEEEEEES-SSSSS---EEEEEEEEEEETTTTEEEEEEEEEEE-TTTT-EEEEEEEE-GGGSSSSHHHHHHHHHHHHHHH-GGGS-SEEEEE------TTS--HHIIIIIHHHH-S-HHHHHHHHHHS-SHHHHHHS-SS-EEGGGS-HHHHTTTTPPPGGGHHHHHHHHHHT-EEEEEE-TTT-PEEEEEEGGGSHHHHH-EEEEEEE-TT---EEEEEEES-GGG--EEEEEEEEETTEEEE-HHHHHHHT--TT-EEEEE-/-EEEEE--GGGHHHHHHHHHHH-TT-TTS-S-HHHHHHHHHHHHHHHTT-S-GGG-EEEEEEEETTTTEEEEEEEEES-SSSSS---EEEEEEEEEEETTTTEEEEEEEEEEE-TTTT-EEEEEEEE-GGGSSSSHHHHHHHHHHHHHHH-GGGS-SEEEEE------TTS--HHIIIIIHHHH-S-HHHHHHHHHHS-SHHHHHHS-SS-EEGGGS-HHHHTTTTPPPGGGHHHHHHHHHHT-EEEEEE-TTT-PEEEEEEGGGSHHHHH-EEEEEEE-TT---EEEEEEES-GGG--EEEEEEEEETTEEEE-HHHHHHHT--TT-EEEEE-